Protein AF-0000000066103426 (afdb_homodimer)

Foldseek 3Di:
DDPVVLVVLCVVLVQKDAAWEQEPVRWIWRIHGDLVSSLVDPVSLLVLLLLLLVQDDPVLLVQAAEEEEEPDFFQSNQCSNCVNSVHHYAYWYCPPHATAGDPPDADAAAHEYEYEGAEDAQLPSLLRRQVRCVVRRYHYAEYEYQEYQNQPNHDNVHHYGYSYYDHIDIHNPVDDDPVNVVTDYDYPPPPPPPDD/DDPVVLVVLCVVLVQKDAAWEQDPVRWIWRIHGDLVSSLVDPVSLLVLLLLLLVQDDPVLLVQAAEEEEEPDFFQSNQCSNCVNSVHHYAYWYCPPHATAGDPPDADAAAHEYEYEGAEDAQLPSLLRRQVRCVVRRYHYAEYEYQEYQNQPNHDNVHHYGYSYYDHIDIHNPVDDDPVNVVTDYDYPPPPPPPPD

InterPro domains:
  IPR000836 Phosphoribosyltransferase domain [PF00156] (43-154)
  IPR000836 Phosphoribosyltransferase domain [cd06223] (67-168)
  IPR006273 Orotate phosphoribosyltransferase, bacterial [TIGR01367] (6-191)
  IPR023031 Orotate phosphoribosyltransferase [MF_01208] (1-196)
  IPR029057 Phosphoribosyltransferase-like [G3DSA:3.40.50.2020] (5-195)
  IPR029057 Phosphoribosyltransferase-like [SSF53271] (4-191)

Radius of gyration: 21.88 Å; Cα contacts (8 Å, |Δi|>4): 848; chains: 2; bounding box: 54×68×53 Å

Secondary structure (DSSP, 8-state):
--HHHHHHHHHHTT-EEEEEEE-TTS-EEEEEE-HHHHHTSHHHHHHHHHHHHHHS-HHHHTT--EEEEETTTTHHHHHHHHHHHT-EEEEEE-TTSS-EE-TT----TT-EEEEEEEEESSSHHHHHHHHHHHHTT-EEEEEEEEEE-STT----SS-EEEEEE----EE-TTS--HHHHTS-EE-TT-------/--HHHHHHHHHHTT-EEEEEEE-TTS-EEEEEE-HHHHHTSHHHHHHHHHHHHHHS-HHHHTT--EEEEETTTTHHHHHHHHHHHT-EEEEEE-TTSS-EE-TT----TT-EEEEEEEEESSSHHHHHHHHHHHHTT-EEEEEEEEEE-STT----SS-EEEEEE----EE-TTS--HHHHTS-EE-TT-------

pLDDT: mean 93.82, std 11.93, range [25.19, 98.94]

Structure (mmCIF, N/CA/C/O backbone):
data_AF-0000000066103426-model_v1
#
loop_
_entity.id
_entity.type
_entity.pdbx_description
1 polymer 'Orotate phosphoribosyltransferase'
#
loop_
_atom_site.group_PDB
_atom_site.id
_atom_site.type_symbol
_atom_site.label_atom_id
_atom_site.label_alt_id
_atom_site.label_comp_id
_atom_site.label_asym_id
_atom_site.label_entity_id
_atom_site.label_seq_id
_atom_site.pdbx_PDB_ins_code
_atom_site.Cartn_x
_atom_site.Cartn_y
_atom_site.Cartn_z
_atom_site.occupancy
_atom_site.B_iso_or_equiv
_atom_site.auth_seq_id
_atom_site.auth_comp_id
_atom_site.auth_asym_id
_atom_site.auth_atom_id
_atom_site.pdbx_PDB_model_num
ATOM 1 N N . MET A 1 1 ? -2.137 7.941 22.844 1 92.56 1 MET A N 1
ATOM 2 C CA . MET A 1 1 ? -1.027 8.75 22.344 1 92.56 1 MET A CA 1
ATOM 3 C C . MET A 1 1 ? -1.409 10.227 22.297 1 92.56 1 MET A C 1
ATOM 5 O O . MET A 1 1 ? -2.486 10.578 21.812 1 92.56 1 MET A O 1
ATOM 9 N N . THR A 1 2 ? -0.522 11.055 22.859 1 95.56 2 THR A N 1
ATOM 10 C CA . THR A 1 2 ? -0.797 12.492 22.828 1 95.56 2 THR A CA 1
ATOM 11 C C . THR A 1 2 ? -0.416 13.086 21.469 1 95.56 2 THR A C 1
ATOM 13 O O . THR A 1 2 ? 0.301 12.453 20.688 1 95.56 2 THR A O 1
ATOM 16 N N . ASP A 1 3 ? -0.879 14.242 21.203 1 95.62 3 ASP A N 1
ATOM 17 C CA . ASP A 1 3 ? -0.522 14.93 19.953 1 95.62 3 ASP A CA 1
ATOM 18 C C . ASP A 1 3 ? 0.987 15.133 19.859 1 95.62 3 ASP A C 1
ATOM 20 O O . ASP A 1 3 ? 1.57 15 18.781 1 95.62 3 ASP A O 1
ATOM 24 N N . GLU A 1 4 ? 1.572 15.438 20.969 1 96.12 4 GLU A N 1
ATOM 25 C CA . GLU A 1 4 ? 3.014 15.672 21 1 96.12 4 GLU A CA 1
ATOM 26 C C . GLU A 1 4 ? 3.785 14.406 20.656 1 96.12 4 GLU A C 1
ATOM 28 O O . GLU A 1 4 ? 4.789 14.461 19.938 1 96.12 4 GLU A O 1
ATOM 33 N N . GLN A 1 5 ? 3.328 13.336 21.156 1 97.19 5 GLN A N 1
ATOM 34 C CA . GLN A 1 5 ? 3.949 12.055 20.859 1 97.19 5 GLN A CA 1
ATOM 35 C C . GLN A 1 5 ? 3.816 11.719 19.375 1 97.19 5 GLN A C 1
ATOM 37 O O . GLN A 1 5 ? 4.762 11.227 18.75 1 97.19 5 GLN A O 1
ATOM 42 N N . VAL A 1 6 ? 2.621 11.992 18.844 1 97.31 6 VAL A N 1
ATOM 43 C CA . VAL A 1 6 ? 2.381 11.758 17.422 1 97.31 6 VAL A CA 1
ATOM 44 C C . VAL A 1 6 ? 3.322 12.625 16.578 1 97.31 6 VAL A C 1
ATOM 46 O O . VAL A 1 6 ? 3.99 12.133 15.672 1 97.31 6 VAL A O 1
ATOM 49 N N . LEU A 1 7 ? 3.438 13.852 16.938 1 96 7 LEU A N 1
ATOM 50 C CA . LEU A 1 7 ? 4.301 14.789 16.219 1 96 7 LEU A CA 1
ATOM 51 C C . LEU A 1 7 ? 5.758 14.352 16.297 1 96 7 LEU A C 1
ATOM 53 O O . LEU A 1 7 ? 6.508 14.492 15.32 1 96 7 LEU A O 1
ATOM 57 N N . ALA A 1 8 ? 6.145 13.867 17.422 1 96.88 8 ALA A N 1
ATOM 58 C CA . ALA A 1 8 ? 7.512 13.391 17.594 1 96.88 8 ALA A CA 1
ATOM 59 C C . ALA A 1 8 ? 7.82 12.25 16.625 1 96.88 8 ALA A C 1
ATOM 61 O O . ALA A 1 8 ? 8.93 12.164 16.094 1 96.88 8 ALA A O 1
ATOM 62 N N . GLU A 1 9 ? 6.836 11.367 16.406 1 97.31 9 GLU A N 1
ATOM 63 C CA . GLU A 1 9 ? 7.016 10.289 15.438 1 97.31 9 GLU A CA 1
ATOM 64 C C . GLU A 1 9 ? 7.211 10.844 14.023 1 97.31 9 GLU A C 1
ATOM 66 O O . GLU A 1 9 ? 8.062 10.359 13.273 1 97.31 9 GLU A O 1
ATOM 71 N N . PHE A 1 10 ? 6.434 11.844 13.711 1 97.31 10 PHE A N 1
ATOM 72 C CA . PHE A 1 10 ? 6.535 12.453 12.391 1 97.31 10 PHE A CA 1
ATOM 73 C C . PHE A 1 10 ? 7.891 13.117 12.203 1 97.31 10 PHE A C 1
ATOM 75 O O . PHE A 1 10 ? 8.516 12.984 11.148 1 97.31 10 PHE A O 1
ATOM 82 N N . ARG A 1 11 ? 8.352 13.789 13.18 1 96.19 11 ARG A N 1
ATOM 83 C CA . ARG A 1 11 ? 9.648 14.461 13.109 1 96.19 11 ARG A CA 1
ATOM 84 C C . ARG A 1 11 ? 10.789 13.445 13.047 1 96.19 11 ARG A C 1
ATOM 86 O O . ARG A 1 11 ? 11.727 13.602 12.266 1 96.19 11 ARG A O 1
ATOM 93 N N . ALA A 1 12 ? 10.672 12.414 13.836 1 96.56 12 ALA A N 1
ATOM 94 C CA . ALA A 1 12 ? 11.703 11.375 13.867 1 96.56 12 ALA A CA 1
ATOM 95 C C . ALA A 1 12 ? 11.844 10.703 12.508 1 96.56 12 ALA A C 1
ATOM 97 O O . ALA A 1 12 ? 12.938 10.297 12.117 1 96.56 12 ALA A O 1
ATOM 98 N N . ALA A 1 13 ? 10.773 10.648 11.789 1 96.62 13 ALA A N 1
ATOM 99 C CA . ALA A 1 13 ? 10.773 10.023 10.469 1 96.62 13 ALA A CA 1
ATOM 100 C C . ALA A 1 13 ? 11.117 11.039 9.383 1 96.62 13 ALA A C 1
ATOM 102 O O . ALA A 1 13 ? 11.07 10.727 8.188 1 96.62 13 ALA A O 1
ATOM 103 N N . GLU A 1 14 ? 11.328 12.266 9.805 1 95.5 14 GLU A N 1
ATOM 104 C CA . GLU A 1 14 ? 11.531 13.367 8.867 1 95.5 14 GLU A CA 1
ATOM 105 C C . GLU A 1 14 ? 10.336 13.531 7.934 1 95.5 14 GLU A C 1
ATOM 107 O O . GLU A 1 14 ? 10.5 13.828 6.75 1 95.5 14 GLU A O 1
ATOM 112 N N . ALA A 1 15 ? 9.195 13.266 8.469 1 96.12 15 ALA A N 1
ATOM 113 C CA . ALA A 1 15 ? 7.945 13.359 7.715 1 96.12 15 ALA A CA 1
ATOM 114 C C . ALA A 1 15 ? 7.301 14.727 7.887 1 96.12 15 ALA A C 1
ATOM 116 O O . ALA A 1 15 ? 6.398 15.094 7.129 1 96.12 15 ALA A O 1
ATOM 117 N N . LEU A 1 16 ? 7.621 15.406 8.867 1 95.12 16 LEU A N 1
ATOM 118 C CA . LEU A 1 16 ? 7.203 16.781 9.109 1 95.12 16 LEU A CA 1
ATOM 119 C C . LEU A 1 16 ? 8.414 17.703 9.219 1 95.12 16 LEU A C 1
ATOM 121 O O . LEU A 1 16 ? 9.156 17.641 10.203 1 95.12 16 LEU A O 1
ATOM 125 N N . LEU A 1 17 ? 8.531 18.547 8.219 1 93.31 17 LEU A N 1
ATOM 126 C CA . LEU A 1 17 ? 9.68 19.438 8.156 1 93.31 17 LEU A CA 1
ATOM 127 C C . LEU A 1 17 ? 9.242 20.891 8.25 1 93.31 17 LEU A C 1
ATOM 129 O O . LEU A 1 17 ? 8.109 21.219 7.898 1 93.31 17 LEU A O 1
ATOM 133 N N . GLU A 1 18 ? 10.031 21.641 8.828 1 93.06 18 GLU A N 1
ATOM 134 C CA . GLU A 1 18 ? 9.82 23.078 8.875 1 93.06 18 GLU A CA 1
ATOM 135 C C . GLU A 1 18 ? 10.852 23.828 8.023 1 93.06 18 GLU A C 1
ATOM 137 O O . GLU A 1 18 ? 12.016 23.422 7.965 1 93.06 18 GLU A O 1
ATOM 142 N N . GLY A 1 19 ? 10.422 24.828 7.387 1 93.75 19 GLY A N 1
ATOM 143 C CA . GLY A 1 19 ? 11.234 25.609 6.465 1 93.75 19 GLY A CA 1
ATOM 144 C C . GLY A 1 19 ? 10.406 26.328 5.418 1 93.75 19 GLY A C 1
ATOM 145 O O . GLY A 1 19 ? 9.25 26.672 5.66 1 93.75 19 GLY A O 1
ATOM 146 N N . HIS A 1 20 ? 11.086 26.719 4.379 1 96.25 20 HIS A N 1
ATOM 147 C CA . HIS A 1 20 ? 10.438 27.344 3.221 1 96.25 20 HIS A CA 1
ATOM 148 C C . HIS A 1 20 ? 10.406 26.375 2.037 1 96.25 20 HIS A C 1
ATOM 150 O O . HIS A 1 20 ? 11.414 26.188 1.358 1 96.25 20 HIS A O 1
ATOM 156 N N . PHE A 1 21 ? 9.156 25.906 1.729 1 95.56 21 PHE A N 1
ATOM 157 C CA . PHE A 1 21 ? 9.047 24.828 0.762 1 95.56 21 PHE A CA 1
ATOM 158 C C . PHE A 1 21 ? 8.242 25.266 -0.456 1 95.56 21 PHE A C 1
ATOM 160 O O . PHE A 1 21 ? 7.242 25.969 -0.324 1 95.56 21 PHE A O 1
ATOM 167 N N . ILE A 1 22 ? 8.758 24.812 -1.549 1 94.69 22 ILE A N 1
ATOM 168 C CA . ILE A 1 22 ? 8.008 24.953 -2.793 1 94.69 22 ILE A CA 1
ATOM 169 C C . ILE A 1 22 ? 7.223 23.672 -3.066 1 94.69 22 ILE A C 1
ATOM 171 O O . ILE A 1 22 ? 7.816 22.609 -3.314 1 94.69 22 ILE A O 1
ATOM 175 N N . LEU A 1 23 ? 5.965 23.797 -3.07 1 90.5 23 LEU A N 1
ATOM 176 C CA . LEU A 1 23 ? 5.109 22.641 -3.301 1 90.5 23 LEU A CA 1
ATOM 177 C C . LEU A 1 23 ? 4.961 22.359 -4.793 1 90.5 23 LEU A C 1
ATOM 179 O O . LEU A 1 23 ? 5.328 23.188 -5.625 1 90.5 23 LEU A O 1
ATOM 183 N N . SER A 1 24 ? 4.508 21.219 -5.113 1 83.94 24 SER A N 1
ATOM 184 C CA . SER A 1 24 ? 4.348 20.844 -6.512 1 83.94 24 SER A CA 1
ATOM 185 C C . SER A 1 24 ? 3.375 21.781 -7.23 1 83.94 24 SER A C 1
ATOM 187 O O . SER A 1 24 ? 3.469 21.969 -8.445 1 83.94 24 SER A O 1
ATOM 189 N N . SER A 1 25 ? 2.465 22.359 -6.512 1 86.75 25 SER A N 1
ATOM 190 C CA . SER A 1 25 ? 1.49 23.312 -7.059 1 86.75 25 SER A CA 1
ATOM 191 C C . SER A 1 25 ? 2.135 24.656 -7.375 1 86.75 25 SER A C 1
ATOM 193 O O . SER A 1 25 ? 1.532 25.484 -8.039 1 86.75 25 SER A O 1
ATOM 195 N N . GLY A 1 26 ? 3.311 24.766 -6.875 1 90.62 26 GLY A N 1
ATOM 196 C CA . GLY A 1 26 ? 3.969 26.062 -6.984 1 90.62 26 GLY A CA 1
ATOM 197 C C . GLY A 1 26 ? 3.758 26.953 -5.77 1 90.62 26 GLY A C 1
ATOM 198 O O . GLY A 1 26 ? 4.473 27.938 -5.582 1 90.62 26 GLY A O 1
ATOM 199 N N . LEU A 1 27 ? 2.857 26.578 -4.973 1 94.56 27 LEU A N 1
ATOM 200 C CA . LEU A 1 27 ? 2.629 27.312 -3.729 1 94.56 27 LEU A CA 1
ATOM 201 C C . LEU A 1 27 ? 3.781 27.094 -2.754 1 94.56 27 LEU A C 1
ATOM 203 O O . LEU A 1 27 ? 4.598 26.188 -2.939 1 94.56 27 LEU A O 1
ATOM 207 N N . ARG A 1 28 ? 3.783 28.016 -1.796 1 96.12 28 ARG A N 1
ATOM 208 C CA . ARG A 1 28 ? 4.82 27.922 -0.77 1 96.12 28 ARG A CA 1
ATOM 209 C C . ARG A 1 28 ? 4.227 27.516 0.575 1 96.12 28 ARG A C 1
ATOM 211 O O . ARG A 1 28 ? 3.043 27.75 0.834 1 96.12 28 ARG A O 1
ATOM 218 N N . SER A 1 29 ? 5.039 26.922 1.335 1 95.25 29 SER A N 1
ATOM 219 C CA . SER A 1 29 ? 4.594 26.562 2.676 1 95.25 29 SER A CA 1
ATOM 220 C C . SER A 1 29 ? 5.746 26.609 3.674 1 95.25 29 SER A C 1
ATOM 222 O O . SER A 1 29 ? 6.906 26.422 3.301 1 95.25 29 SER A O 1
ATOM 224 N N . SER A 1 30 ? 5.418 26.906 4.91 1 95 30 SER A N 1
ATOM 225 C CA . SER A 1 30 ? 6.414 26.922 5.977 1 95 30 SER A CA 1
ATOM 226 C C . SER A 1 30 ? 6.621 25.516 6.547 1 95 30 SER A C 1
ATOM 228 O O . SER A 1 30 ? 7.531 25.297 7.348 1 95 30 SER A O 1
ATOM 230 N N . ARG A 1 31 ? 5.777 24.531 6.086 1 93.19 31 ARG A N 1
ATOM 231 C CA . ARG A 1 31 ? 5.855 23.156 6.543 1 93.19 31 ARG A CA 1
ATOM 232 C C . ARG A 1 31 ? 5.688 22.172 5.379 1 93.19 31 ARG A C 1
ATOM 234 O O . ARG A 1 31 ? 5.082 22.516 4.363 1 93.19 31 ARG A O 1
ATOM 241 N N . TYR A 1 32 ? 6.316 21.141 5.551 1 92.88 32 TYR A N 1
ATOM 242 C CA . TYR A 1 32 ? 6.191 20.062 4.57 1 92.88 32 TYR A CA 1
ATOM 243 C C . TYR A 1 32 ? 5.879 18.734 5.254 1 92.88 32 TYR A C 1
ATOM 245 O O . TYR A 1 32 ? 6.586 18.328 6.18 1 92.88 32 TYR A O 1
ATOM 253 N N . LEU A 1 33 ? 4.762 18.125 4.789 1 93.88 33 LEU A N 1
ATOM 254 C CA . LEU A 1 33 ? 4.293 16.875 5.367 1 93.88 33 LEU A CA 1
ATOM 255 C C . LEU A 1 33 ? 4.336 15.75 4.336 1 93.88 33 LEU A C 1
ATOM 257 O O . LEU A 1 33 ? 3.754 15.875 3.256 1 93.88 33 LEU A O 1
ATOM 261 N N . GLN A 1 34 ? 5.043 14.711 4.656 1 93.81 34 GLN A N 1
ATOM 262 C CA . GLN A 1 34 ? 5.094 13.508 3.836 1 93.81 34 GLN A CA 1
ATOM 263 C C . GLN A 1 34 ? 4.758 12.266 4.656 1 93.81 34 GLN A C 1
ATOM 265 O O . GLN A 1 34 ? 5.652 11.609 5.191 1 93.81 34 GLN A O 1
ATOM 270 N N . CYS A 1 35 ? 3.537 11.82 4.617 1 96.12 35 CYS A N 1
ATOM 271 C CA . CYS A 1 35 ? 3.074 10.742 5.488 1 96.12 35 CYS A CA 1
ATOM 272 C C . CYS A 1 35 ? 3.719 9.414 5.102 1 96.12 35 CYS A C 1
ATOM 274 O O . CYS A 1 35 ? 3.875 8.531 5.945 1 96.12 35 CYS A O 1
ATOM 276 N N . ALA A 1 36 ? 4.094 9.312 3.865 1 96.75 36 ALA A N 1
ATOM 277 C CA . ALA A 1 36 ? 4.707 8.062 3.41 1 96.75 36 ALA A CA 1
ATOM 278 C C . ALA A 1 36 ? 5.969 7.754 4.211 1 96.75 36 ALA A C 1
ATOM 280 O O . ALA A 1 36 ? 6.285 6.586 4.453 1 96.75 36 ALA A O 1
ATOM 281 N N . ARG A 1 37 ? 6.645 8.75 4.672 1 96.62 37 ARG A N 1
ATOM 282 C CA . ARG A 1 37 ? 7.887 8.562 5.414 1 96.62 37 ARG A CA 1
ATOM 283 C C . ARG A 1 37 ? 7.621 7.977 6.793 1 96.62 37 ARG A C 1
ATOM 285 O O . ARG A 1 37 ? 8.406 7.172 7.293 1 96.62 37 ARG A O 1
ATOM 292 N N . VAL A 1 38 ? 6.562 8.328 7.422 1 97.19 38 VAL A N 1
ATOM 293 C CA . VAL A 1 38 ? 6.234 7.758 8.719 1 97.19 38 VAL A CA 1
ATOM 294 C C . VAL A 1 38 ? 5.734 6.324 8.547 1 97.19 38 VAL A C 1
ATOM 296 O O . VAL A 1 38 ? 6.008 5.457 9.375 1 97.19 38 VAL A O 1
ATOM 299 N N . LEU A 1 39 ? 5.086 6.07 7.465 1 98.62 39 LEU A N 1
ATOM 300 C CA . LEU A 1 39 ? 4.43 4.789 7.234 1 98.62 39 LEU A CA 1
ATOM 301 C C . LEU A 1 39 ? 5.422 3.754 6.723 1 98.62 39 LEU A C 1
ATOM 303 O O . LEU A 1 39 ? 5.133 2.555 6.727 1 98.62 39 LEU A O 1
ATOM 307 N N . MET A 1 40 ? 6.621 4.176 6.324 1 98.38 40 MET A N 1
ATOM 308 C CA . MET A 1 40 ? 7.566 3.225 5.746 1 98.38 40 MET A CA 1
ATOM 309 C C . MET A 1 40 ? 8.125 2.291 6.816 1 98.38 40 MET A C 1
ATOM 311 O O . MET A 1 40 ? 8.711 1.255 6.5 1 98.38 40 MET A O 1
ATOM 315 N N . ASN A 1 41 ? 8.062 2.695 8.109 1 98.75 41 ASN A N 1
ATOM 316 C CA . ASN A 1 41 ? 8.406 1.808 9.211 1 98.75 41 ASN A CA 1
ATOM 317 C C . ASN A 1 41 ? 7.188 1.065 9.742 1 98.75 41 ASN A C 1
ATOM 319 O O . ASN A 1 41 ? 6.297 1.672 10.344 1 98.75 41 ASN A O 1
ATOM 323 N N . PRO A 1 42 ? 7.176 -0.253 9.555 1 98.81 42 PRO A N 1
ATOM 324 C CA . PRO A 1 42 ? 5.953 -0.989 9.891 1 98.81 42 PRO A CA 1
ATOM 325 C C . PRO A 1 42 ? 5.59 -0.891 11.367 1 98.81 42 PRO A C 1
ATOM 327 O O . PRO A 1 42 ? 4.41 -0.798 11.711 1 98.81 42 PRO A O 1
ATOM 330 N N . ALA A 1 43 ? 6.531 -0.925 12.258 1 98.62 43 ALA A N 1
ATOM 331 C CA . ALA A 1 43 ? 6.254 -0.822 13.688 1 98.62 43 ALA A CA 1
ATOM 332 C C . ALA A 1 43 ? 5.66 0.541 14.031 1 98.62 43 ALA A C 1
ATOM 334 O O . ALA A 1 43 ? 4.699 0.63 14.805 1 98.62 43 ALA A O 1
ATOM 335 N N . ARG A 1 44 ? 6.23 1.596 13.516 1 98.62 44 ARG A N 1
ATOM 336 C CA . ARG A 1 44 ? 5.715 2.945 13.727 1 98.62 44 ARG A CA 1
ATOM 337 C C . ARG A 1 44 ? 4.309 3.092 13.156 1 98.62 44 ARG A C 1
ATOM 339 O O . ARG A 1 44 ? 3.416 3.627 13.812 1 98.62 44 ARG A O 1
ATOM 346 N N . ALA A 1 45 ? 4.129 2.629 11.93 1 98.75 45 ALA A N 1
ATOM 347 C CA . ALA A 1 45 ? 2.818 2.676 11.289 1 98.75 45 ALA A CA 1
ATOM 348 C C . ALA A 1 45 ? 1.763 1.983 12.148 1 98.75 45 ALA A C 1
ATOM 350 O O . ALA A 1 45 ? 0.652 2.494 12.305 1 98.75 45 ALA A O 1
ATOM 351 N N . ALA A 1 46 ? 2.104 0.818 12.672 1 98.69 46 ALA A N 1
ATOM 352 C CA . ALA A 1 46 ? 1.191 0.057 13.523 1 98.69 46 ALA A CA 1
ATOM 353 C C . ALA A 1 46 ? 0.819 0.848 14.773 1 98.69 46 ALA A C 1
ATOM 355 O O . ALA A 1 46 ? -0.353 0.905 15.156 1 98.69 46 ALA A O 1
ATOM 356 N N . ARG A 1 47 ? 1.839 1.465 15.414 1 98.44 47 ARG A N 1
ATOM 357 C CA . ARG A 1 47 ? 1.591 2.238 16.625 1 98.44 47 ARG A CA 1
ATOM 358 C C . ARG A 1 47 ? 0.645 3.402 16.359 1 98.44 47 ARG A C 1
ATOM 360 O O . ARG A 1 47 ? -0.262 3.674 17.141 1 98.44 47 ARG A O 1
ATOM 367 N N . LEU A 1 48 ? 0.842 4.051 15.258 1 98.75 48 LEU A N 1
ATOM 368 C CA . LEU A 1 48 ? 0.005 5.195 14.914 1 98.75 48 LEU A CA 1
ATOM 369 C C . LEU A 1 48 ? -1.416 4.75 14.594 1 98.75 48 LEU A C 1
ATOM 371 O O . LEU A 1 48 ? -2.383 5.395 15 1 98.75 48 LEU A O 1
ATOM 375 N N . ALA A 1 49 ? -1.569 3.697 13.859 1 98.81 49 ALA A N 1
ATOM 376 C CA . ALA A 1 49 ? -2.889 3.164 13.531 1 98.81 49 ALA A CA 1
ATOM 377 C C . ALA A 1 49 ? -3.635 2.727 14.789 1 98.81 49 ALA A C 1
ATOM 379 O O . ALA A 1 49 ? -4.836 2.965 14.914 1 98.81 49 ALA A O 1
ATOM 380 N N . GLU A 1 50 ? -2.926 2.045 15.711 1 98.81 50 GLU A N 1
ATOM 381 C CA . GLU A 1 50 ? -3.531 1.624 16.969 1 98.81 50 GLU A CA 1
ATOM 382 C C . GLU A 1 50 ? -4.02 2.824 17.781 1 98.81 50 GLU A C 1
ATOM 384 O O . GLU A 1 50 ? -5.113 2.797 18.344 1 98.81 50 GLU A O 1
ATOM 389 N N . ALA A 1 51 ? -3.156 3.832 17.844 1 98.81 51 ALA A N 1
ATOM 390 C CA . ALA A 1 51 ? -3.543 5.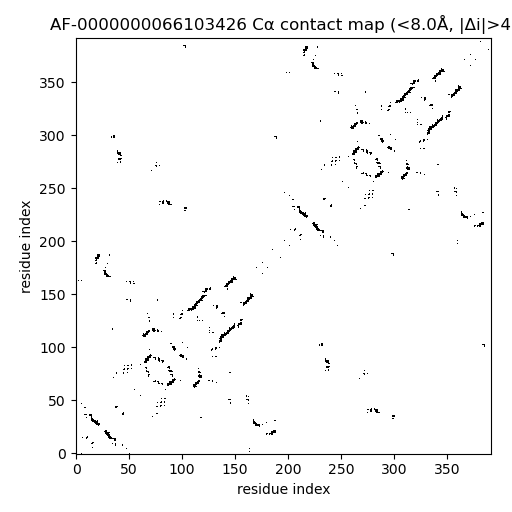055 18.531 1 98.81 51 ALA A CA 1
ATOM 391 C C . ALA A 1 51 ? -4.801 5.664 17.922 1 98.81 51 ALA A C 1
ATOM 393 O O . ALA A 1 51 ? -5.695 6.113 18.641 1 98.81 51 ALA A O 1
ATOM 394 N N . LEU A 1 52 ? -4.855 5.688 16.625 1 98.88 52 LEU A N 1
ATOM 395 C CA . LEU A 1 52 ? -6.02 6.219 15.922 1 98.88 52 LEU A CA 1
ATOM 396 C C . LEU A 1 52 ? -7.25 5.359 16.188 1 98.88 52 LEU A C 1
ATOM 398 O O . LEU A 1 52 ? -8.344 5.883 16.422 1 98.88 52 LEU A O 1
ATOM 402 N N . ALA A 1 53 ? -7.09 4.039 16.109 1 98.88 53 ALA A N 1
ATOM 403 C CA . ALA A 1 53 ? -8.195 3.121 16.391 1 98.88 53 ALA A CA 1
ATOM 404 C C . ALA A 1 53 ? -8.805 3.396 17.766 1 98.88 53 ALA A C 1
ATOM 406 O O . ALA A 1 53 ? -10.016 3.305 17.938 1 98.88 53 ALA A O 1
ATOM 407 N N . PHE A 1 54 ? -7.957 3.75 18.688 1 98.31 54 PHE A N 1
ATOM 408 C CA . PHE A 1 54 ? -8.406 4.023 20.047 1 98.31 54 PHE A CA 1
ATOM 409 C C . PHE A 1 54 ? -9.305 5.258 20.078 1 98.31 54 PHE A C 1
ATOM 411 O O . PHE A 1 54 ? -10.172 5.379 20.953 1 98.31 54 PHE A O 1
ATOM 418 N N . LYS A 1 55 ? -9.172 6.164 19.109 1 98.06 55 LYS A N 1
ATOM 419 C CA . LYS A 1 55 ? -9.961 7.387 19.062 1 98.06 55 LYS A CA 1
ATOM 420 C C . LYS A 1 55 ? -11.344 7.121 18.484 1 98.06 55 LYS A C 1
ATOM 422 O O . LYS A 1 55 ? -12.258 7.941 18.625 1 98.06 55 LYS A O 1
ATOM 427 N N . ILE A 1 56 ? -11.492 6.082 17.781 1 98.56 56 ILE A N 1
ATOM 428 C CA . ILE A 1 56 ? -12.781 5.738 17.188 1 98.56 56 ILE A CA 1
ATOM 429 C C . ILE A 1 56 ? -13.688 5.105 18.234 1 98.56 56 ILE A C 1
ATOM 431 O O . ILE A 1 56 ? -13.281 4.184 18.938 1 98.56 56 ILE A O 1
ATOM 435 N N . PRO A 1 57 ? -14.938 5.574 18.391 1 98.69 57 PRO A N 1
ATOM 436 C CA . PRO A 1 57 ? -15.844 5.047 19.406 1 98.69 57 PRO A CA 1
ATOM 437 C C . PRO A 1 57 ? -16.125 3.553 19.25 1 98.69 57 PRO A C 1
ATOM 439 O O . PRO A 1 57 ? -16.281 3.074 18.125 1 98.69 57 PRO A O 1
ATOM 442 N N . ASP A 1 58 ? -16.203 2.861 20.359 1 98.31 58 ASP A N 1
ATOM 443 C CA . ASP A 1 58 ? -16.438 1.419 20.344 1 98.31 58 ASP A CA 1
ATOM 444 C C . ASP A 1 58 ? -17.734 1.064 19.641 1 98.31 58 ASP A C 1
ATOM 446 O O . ASP A 1 58 ? -17.797 0.067 18.922 1 98.31 58 ASP A O 1
ATOM 450 N N . LYS A 1 59 ? -18.719 1.921 19.828 1 98.12 59 LYS A N 1
ATOM 451 C CA . LYS A 1 59 ? -20.031 1.674 19.219 1 98.12 59 LYS A CA 1
ATOM 452 C C . LYS A 1 59 ? -19.938 1.672 17.688 1 98.12 59 LYS A C 1
ATOM 454 O O . LYS A 1 59 ? -20.672 0.953 17.016 1 98.12 59 LYS A O 1
ATOM 459 N N . LEU A 1 60 ? -19.047 2.416 17.172 1 98.44 60 LEU A N 1
ATOM 460 C CA . LEU A 1 60 ? -18.812 2.457 15.734 1 98.44 60 LEU A CA 1
ATOM 461 C C . LEU A 1 60 ? -17.953 1.275 15.297 1 98.44 60 LEU A C 1
ATOM 463 O O . LEU A 1 60 ? -18.281 0.596 14.32 1 98.44 60 LEU A O 1
ATOM 467 N N . LYS A 1 61 ? -16.922 0.954 16.016 1 98.62 61 LYS A N 1
ATOM 468 C CA . LYS A 1 61 ? -15.953 -0.087 15.664 1 98.62 61 LYS A CA 1
ATOM 469 C C . LYS A 1 61 ? -16.641 -1.448 15.555 1 98.62 61 LYS A C 1
ATOM 471 O O . LYS A 1 61 ? -16.328 -2.23 14.656 1 98.62 61 LYS A O 1
ATOM 476 N N . ILE A 1 62 ? -17.562 -1.674 16.438 1 98.31 62 ILE A N 1
ATOM 477 C CA . ILE A 1 62 ? -18.172 -2.998 16.5 1 98.31 62 ILE A CA 1
ATOM 478 C C . ILE A 1 62 ? -19.047 -3.223 15.266 1 98.31 62 ILE A C 1
ATOM 480 O O . ILE A 1 62 ? -19.406 -4.359 14.953 1 98.31 62 ILE A O 1
ATOM 484 N N . GLN A 1 63 ? -19.406 -2.111 14.57 1 98.69 63 GLN A N 1
ATOM 485 C CA . GLN A 1 63 ? -20.266 -2.213 13.391 1 98.69 63 GLN A CA 1
ATOM 486 C C . GLN A 1 63 ? -19.438 -2.447 12.133 1 98.69 63 GLN A C 1
ATOM 488 O O . GLN A 1 63 ? -19.969 -2.908 11.117 1 98.69 63 GLN A O 1
ATOM 493 N N . LEU A 1 64 ? -18.25 -2.152 12.156 1 98.88 64 LEU A N 1
ATOM 494 C CA . LEU A 1 64 ? -17.406 -2.156 10.969 1 98.88 64 LEU A CA 1
ATOM 495 C C . LEU A 1 64 ? -17.141 -3.58 10.492 1 98.88 64 LEU A C 1
ATOM 497 O O . LEU A 1 64 ? -16.875 -4.469 11.305 1 98.88 64 LEU A O 1
ATOM 501 N N . GLY A 1 65 ? -17.172 -3.689 9.156 1 98.81 65 GLY A N 1
ATOM 502 C CA . GLY A 1 65 ? -16.891 -4.988 8.562 1 98.81 65 GLY A CA 1
ATOM 503 C C . GLY A 1 65 ? -15.609 -4.996 7.742 1 98.81 65 GLY A C 1
ATOM 504 O O . GLY A 1 65 ? -15.086 -6.062 7.41 1 98.81 65 GLY A O 1
ATOM 505 N N . SER A 1 66 ? -15.164 -3.848 7.359 1 98.88 66 SER A N 1
ATOM 506 C CA . SER A 1 66 ? -13.93 -3.75 6.582 1 98.88 66 SER A CA 1
ATOM 507 C C . SER A 1 66 ? -13.383 -2.328 6.594 1 98.88 66 SER A C 1
ATOM 509 O O . SER A 1 66 ? -14.055 -1.4 7.047 1 98.88 66 SER A O 1
ATOM 511 N N . VAL A 1 67 ? -12.172 -2.168 6.219 1 98.94 67 VAL A N 1
ATOM 512 C CA . VAL A 1 67 ? -11.508 -0.892 5.98 1 98.94 67 VAL A CA 1
ATOM 513 C C . VAL A 1 67 ? -11.219 -0.726 4.492 1 98.94 67 VAL A C 1
ATOM 515 O O . VAL A 1 67 ? -10.789 -1.671 3.828 1 98.94 67 VAL A O 1
ATOM 518 N N . VAL A 1 68 ? -11.508 0.414 3.949 1 98.94 68 VAL A N 1
ATOM 519 C CA . VAL A 1 68 ? -11.18 0.697 2.559 1 98.94 68 VAL A CA 1
ATOM 520 C C . VAL A 1 68 ? -10.422 2.021 2.465 1 98.94 68 VAL A C 1
ATOM 522 O O . VAL A 1 68 ? -10.773 2.992 3.141 1 98.94 68 VAL A O 1
ATOM 525 N N . SER A 1 69 ? -9.43 2.039 1.688 1 98.88 69 SER A N 1
ATOM 526 C CA . SER A 1 69 ? -8.586 3.219 1.545 1 98.88 69 SER A CA 1
ATOM 527 C C . SER A 1 69 ? -8.414 3.604 0.079 1 98.88 69 SER A C 1
ATOM 529 O O . SER A 1 69 ? -8.461 2.744 -0.803 1 98.88 69 SER A O 1
ATOM 531 N N . PRO A 1 70 ? -8.258 4.852 -0.187 1 98.38 70 PRO A N 1
ATOM 532 C CA . PRO A 1 70 ? -7.867 5.234 -1.545 1 98.38 70 PRO A CA 1
ATOM 533 C C . PRO A 1 70 ? -6.379 5.016 -1.811 1 98.38 70 PRO A C 1
ATOM 535 O O . 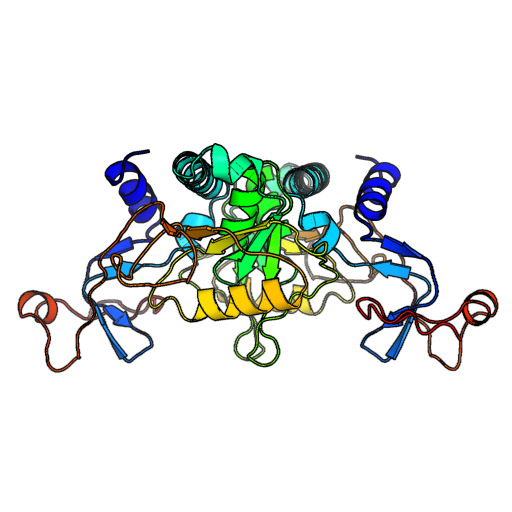PRO A 1 70 ? -5.535 5.43 -1.008 1 98.38 70 PRO A O 1
ATOM 538 N N . ALA A 1 71 ? -6.055 4.277 -2.869 1 96.56 71 ALA A N 1
ATOM 539 C CA . ALA A 1 71 ? -4.672 4.188 -3.33 1 96.56 71 ALA A CA 1
ATOM 540 C C . ALA A 1 71 ? -4.211 5.504 -3.945 1 96.56 71 ALA A C 1
ATOM 542 O O . ALA A 1 71 ? -5 6.207 -4.586 1 96.56 71 ALA A O 1
ATOM 543 N N . MET A 1 72 ? -3.01 5.848 -3.717 1 94.44 72 MET A N 1
ATOM 544 C CA . MET A 1 72 ? -1.887 5.109 -3.146 1 94.44 72 MET A CA 1
ATOM 545 C C . MET A 1 72 ? -1.644 5.52 -1.698 1 94.44 72 MET A C 1
ATOM 547 O O . MET A 1 72 ? -1.235 4.699 -0.875 1 94.44 72 MET A O 1
ATOM 551 N N . GLY A 1 73 ? -2.055 6.719 -1.369 1 93.94 73 GLY A N 1
ATOM 552 C CA . GLY A 1 73 ? -1.661 7.324 -0.108 1 93.94 73 GLY A CA 1
ATOM 553 C C . GLY A 1 73 ? -2.205 6.594 1.104 1 93.94 73 GLY A C 1
ATOM 554 O O . GLY A 1 73 ? -1.518 6.461 2.117 1 93.94 73 GLY A O 1
ATOM 555 N N . GLY A 1 74 ? -3.324 6.023 1.02 1 97.88 74 GLY A N 1
ATOM 556 C CA . GLY A 1 74 ? -4.004 5.445 2.168 1 97.88 74 GLY A CA 1
ATOM 557 C C . GLY A 1 74 ? -3.752 3.959 2.328 1 97.88 74 GLY A C 1
ATOM 558 O O . GLY A 1 74 ? -4.156 3.359 3.326 1 97.88 74 GLY A O 1
ATOM 559 N N . VAL A 1 75 ? -3.051 3.324 1.472 1 98.56 75 VAL A N 1
ATOM 560 C CA . VAL A 1 75 ? -2.99 1.87 1.374 1 98.56 75 VAL A CA 1
ATOM 561 C C . VAL A 1 75 ? -2.334 1.294 2.625 1 98.56 75 VAL A C 1
ATOM 563 O O . VAL A 1 75 ? -2.896 0.414 3.281 1 98.56 75 VAL A O 1
ATOM 566 N N . ILE A 1 76 ? -1.2 1.837 3.012 1 98.88 76 ILE A N 1
ATOM 567 C CA . ILE A 1 76 ? -0.487 1.303 4.168 1 98.88 76 ILE A CA 1
ATOM 568 C C . ILE A 1 76 ? -1.242 1.652 5.445 1 98.88 76 ILE A C 1
ATOM 570 O O . ILE A 1 76 ? -1.398 0.809 6.332 1 98.88 76 ILE A O 1
ATOM 574 N N . ALA A 1 77 ? -1.717 2.926 5.523 1 98.88 77 ALA A N 1
ATOM 575 C CA . ALA A 1 77 ? -2.514 3.318 6.684 1 98.88 77 ALA A CA 1
ATOM 576 C C . ALA A 1 77 ? -3.746 2.432 6.828 1 98.88 77 ALA A C 1
ATOM 578 O O . ALA A 1 77 ? -4.102 2.025 7.938 1 98.88 77 ALA A O 1
ATOM 579 N N . GLY A 1 78 ? -4.379 2.139 5.73 1 98.88 78 GLY A N 1
ATOM 580 C CA . GLY A 1 78 ? -5.539 1.263 5.738 1 98.88 78 GLY A CA 1
ATOM 581 C C . GLY A 1 78 ? -5.215 -0.152 6.18 1 98.88 78 GLY A C 1
ATOM 582 O O . GLY A 1 78 ? -5.965 -0.751 6.957 1 98.88 78 GLY A O 1
ATOM 583 N N . HIS A 1 79 ? -4.148 -0.688 5.664 1 98.94 79 HIS A N 1
ATOM 584 C CA . HIS A 1 79 ? -3.701 -2.027 6.031 1 98.94 79 HIS A CA 1
ATOM 585 C C . HIS A 1 79 ? -3.447 -2.129 7.531 1 98.94 79 HIS A C 1
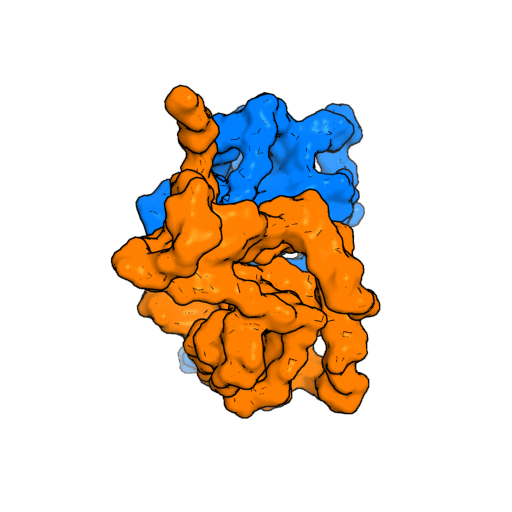ATOM 587 O O . HIS A 1 79 ? -3.908 -3.07 8.18 1 98.94 79 HIS A O 1
ATOM 593 N N . GLU A 1 80 ? -2.762 -1.143 8.086 1 98.94 80 GLU A N 1
ATOM 594 C CA . GLU A 1 80 ? -2.461 -1.148 9.516 1 98.94 80 GLU A CA 1
ATOM 595 C C . GLU A 1 80 ? -3.721 -0.924 10.344 1 98.94 80 GLU A C 1
ATOM 597 O O . GLU A 1 80 ? -3.848 -1.461 11.445 1 98.94 80 GLU A O 1
ATOM 602 N N . MET A 1 81 ? -4.629 -0.093 9.82 1 98.94 81 MET A N 1
ATOM 603 C CA . MET A 1 81 ? -5.906 0.071 10.508 1 98.94 81 MET A CA 1
ATOM 604 C C . MET A 1 81 ? -6.691 -1.236 10.516 1 98.94 81 MET A C 1
ATOM 606 O O . MET A 1 81 ? -7.293 -1.599 11.523 1 98.94 81 MET A O 1
ATOM 610 N N . GLY A 1 82 ? -6.742 -1.934 9.359 1 98.94 82 GLY A N 1
ATOM 611 C CA . GLY A 1 82 ? -7.328 -3.264 9.336 1 98.94 82 GLY A CA 1
ATOM 612 C C . GLY A 1 82 ? -6.75 -4.188 10.391 1 98.94 82 GLY A C 1
ATOM 613 O O . GLY A 1 82 ? -7.488 -4.91 11.062 1 98.94 82 GLY A O 1
ATOM 614 N N . ARG A 1 83 ? -5.48 -4.137 10.5 1 98.88 83 ARG A N 1
ATOM 615 C CA . ARG A 1 83 ? -4.812 -4.938 11.523 1 98.88 83 ARG A CA 1
ATOM 616 C C . ARG A 1 83 ? -5.289 -4.555 12.922 1 98.88 83 ARG A C 1
ATOM 618 O O . ARG A 1 83 ? -5.641 -5.426 13.719 1 98.88 83 ARG A O 1
ATOM 625 N N . ALA A 1 84 ? -5.254 -3.275 13.242 1 98.88 84 ALA A N 1
ATOM 626 C CA . ALA A 1 84 ? -5.617 -2.766 14.562 1 98.88 84 ALA A CA 1
ATOM 627 C C . ALA A 1 84 ? -7.043 -3.164 14.93 1 98.88 84 ALA A C 1
ATOM 629 O O . ALA A 1 84 ? -7.344 -3.426 16.094 1 98.88 84 ALA A O 1
ATOM 630 N N . LEU A 1 85 ? -7.926 -3.244 13.93 1 98.88 85 LEU A N 1
ATOM 631 C CA . LEU A 1 85 ? -9.344 -3.49 14.172 1 98.88 85 LEU A CA 1
ATOM 632 C C . LEU A 1 85 ? -9.68 -4.965 13.969 1 98.88 85 LEU A C 1
ATOM 634 O O . LEU A 1 85 ? -10.805 -5.391 14.242 1 98.88 85 LEU A O 1
ATOM 638 N N . GLY A 1 86 ? -8.703 -5.754 13.484 1 98.62 86 GLY A N 1
ATOM 639 C CA . GLY A 1 86 ? -8.969 -7.148 13.18 1 98.62 86 GLY A CA 1
ATOM 640 C C . GLY A 1 86 ? -9.891 -7.336 11.984 1 98.62 86 GLY A C 1
ATOM 641 O O . GLY A 1 86 ? -10.734 -8.234 11.984 1 98.62 86 GLY A O 1
ATOM 642 N N . LEU A 1 87 ? -9.805 -6.453 10.984 1 98.88 87 LEU A N 1
ATOM 643 C CA . LEU A 1 87 ? -10.688 -6.457 9.812 1 98.88 87 LEU A CA 1
ATOM 644 C C . LEU A 1 87 ? -9.875 -6.586 8.531 1 98.88 87 LEU A C 1
ATOM 646 O O . LEU A 1 87 ? -8.688 -6.266 8.5 1 98.88 87 LEU A O 1
ATOM 650 N N . ASP A 1 88 ? -10.531 -7.059 7.465 1 98.81 88 ASP A N 1
ATOM 651 C CA . ASP A 1 88 ? -9.938 -6.973 6.137 1 98.81 88 ASP A CA 1
ATOM 652 C C . ASP A 1 88 ? -9.766 -5.516 5.707 1 98.81 88 ASP A C 1
ATOM 654 O O . ASP A 1 88 ? -10.562 -4.656 6.078 1 98.81 88 ASP A O 1
ATOM 658 N N . ALA A 1 89 ? -8.711 -5.27 5.023 1 98.88 89 ALA A N 1
ATOM 659 C CA . ALA A 1 89 ? -8.398 -3.951 4.477 1 98.88 89 ALA A CA 1
ATOM 660 C C . ALA A 1 89 ? -8.25 -4.008 2.957 1 98.88 89 ALA A C 1
ATOM 662 O O . ALA A 1 89 ? -7.48 -4.824 2.436 1 98.88 89 ALA A O 1
ATOM 663 N N . MET A 1 90 ? -9.008 -3.186 2.281 1 98.75 90 MET A N 1
ATOM 664 C CA . MET A 1 90 ? -9 -3.084 0.824 1 98.75 90 MET A CA 1
ATOM 665 C C . MET A 1 90 ? -8.695 -1.657 0.381 1 98.75 90 MET A C 1
ATOM 667 O O . MET A 1 90 ? -8.445 -0.783 1.214 1 98.75 90 MET A O 1
ATOM 671 N N . PHE A 1 91 ? -8.578 -1.481 -0.93 1 98.75 91 PHE A N 1
ATOM 672 C CA . PHE A 1 91 ? -8.367 -0.129 -1.434 1 98.75 91 PHE A CA 1
ATOM 673 C C . PHE A 1 91 ? -9.055 0.06 -2.779 1 98.75 91 PHE A C 1
ATOM 675 O O . PHE A 1 91 ? -9.352 -0.915 -3.475 1 98.75 91 PHE A O 1
ATOM 682 N N . VAL A 1 92 ? -9.352 1.293 -3.045 1 98.25 92 VAL A N 1
ATOM 683 C CA . VAL A 1 92 ? -9.852 1.69 -4.359 1 98.25 92 VAL A CA 1
ATOM 684 C C . VAL A 1 92 ? -8.742 2.393 -5.141 1 98.25 92 VAL A C 1
ATOM 686 O O . VAL A 1 92 ? -7.883 3.059 -4.555 1 98.25 92 VAL A O 1
ATOM 689 N N . GLU A 1 93 ? -8.719 2.166 -6.445 1 96.75 93 GLU A N 1
ATOM 690 C CA . GLU A 1 93 ? -7.73 2.754 -7.34 1 96.75 93 GLU A CA 1
ATOM 691 C C . GLU A 1 93 ? -8.398 3.518 -8.477 1 96.75 93 GLU A C 1
ATOM 693 O O . GLU A 1 93 ? -9.594 3.352 -8.727 1 96.75 93 GLU A O 1
ATOM 698 N N . ARG A 1 94 ? -7.547 4.418 -9.109 1 93.88 94 ARG A N 1
ATOM 699 C CA . ARG A 1 94 ? -8.055 5.234 -10.203 1 93.88 94 ARG A CA 1
ATOM 700 C C . ARG A 1 94 ? -7.273 4.973 -11.492 1 93.88 94 ARG A C 1
ATOM 702 O O . ARG A 1 94 ? -6.578 5.859 -11.992 1 93.88 94 ARG A O 1
ATOM 709 N N . PRO A 1 95 ? -7.508 3.873 -12.164 1 85.62 95 PRO A N 1
ATOM 710 C CA . PRO A 1 95 ? -6.797 3.643 -13.422 1 85.62 95 PRO A CA 1
ATOM 711 C C . PRO A 1 95 ? -7.215 4.617 -14.523 1 85.62 95 PRO A C 1
ATOM 713 O O . PRO A 1 95 ? -6.398 4.98 -15.367 1 85.62 95 PRO A O 1
ATOM 716 N N . ASP A 1 96 ? -8.5 5.102 -14.5 1 88.25 96 ASP A N 1
ATOM 717 C CA . ASP A 1 96 ? -9.016 6.023 -15.508 1 88.25 96 ASP A CA 1
ATOM 718 C C . ASP A 1 96 ? -9.5 7.32 -14.867 1 88.25 96 ASP A C 1
ATOM 720 O O . ASP A 1 96 ? -10.43 7.957 -15.367 1 88.25 96 ASP A O 1
ATOM 724 N N . GLY A 1 97 ? -9.047 7.586 -13.68 1 90.94 97 GLY A N 1
ATOM 725 C CA . GLY A 1 97 ? -9.352 8.859 -13.039 1 90.94 97 GLY A CA 1
ATOM 726 C C . GLY A 1 97 ? -10.5 8.766 -12.055 1 90.94 97 GLY A C 1
ATOM 727 O O . GLY A 1 97 ? -10.789 9.734 -11.344 1 90.94 97 GLY A O 1
ATOM 728 N N . VAL A 1 98 ? -11.102 7.656 -12.055 1 94.94 98 VAL A N 1
ATOM 729 C CA . VAL A 1 98 ? -12.203 7.434 -11.117 1 94.94 98 VAL A CA 1
ATOM 730 C C . VAL A 1 98 ? -11.883 6.242 -10.219 1 94.94 98 VAL A C 1
ATOM 732 O O . VAL A 1 98 ? -11.359 5.227 -10.688 1 94.94 98 VAL A O 1
ATOM 735 N N . PHE A 1 99 ? -12.273 6.391 -8.953 1 97.56 99 PHE A N 1
ATOM 736 C CA . PHE A 1 99 ? -11.977 5.309 -8.023 1 97.56 99 PHE A CA 1
ATOM 737 C C . PHE A 1 99 ? -12.867 4.102 -8.297 1 97.56 99 PHE A C 1
ATOM 739 O O . PHE A 1 99 ? -14.07 4.25 -8.531 1 97.56 99 PHE A O 1
ATOM 746 N N . HIS A 1 100 ? -12.25 2.967 -8.273 1 96.56 100 HIS A N 1
ATOM 747 C CA . HIS A 1 100 ? -12.945 1.69 -8.383 1 96.56 100 HIS A CA 1
ATOM 748 C C . HIS A 1 100 ? -12.383 0.667 -7.402 1 96.56 100 HIS A C 1
ATOM 750 O O . HIS A 1 100 ? -11.18 0.669 -7.121 1 96.56 100 HIS A O 1
ATOM 756 N N . LEU A 1 101 ? -13.312 -0.108 -6.871 1 96.56 101 LEU A N 1
ATOM 757 C CA . LEU A 1 101 ? -12.875 -1.309 -6.168 1 96.56 101 LEU A CA 1
ATOM 758 C C . LEU A 1 101 ? -12.5 -2.412 -7.156 1 96.56 101 LEU A C 1
ATOM 760 O O . LEU A 1 101 ? -13.367 -2.938 -7.859 1 96.56 101 LEU A O 1
ATOM 764 N N . ARG A 1 102 ? -11.258 -2.676 -7.199 1 92.38 102 ARG A N 1
ATOM 765 C CA . ARG A 1 102 ? -10.719 -3.609 -8.188 1 92.38 102 ARG A CA 1
ATOM 766 C C . ARG A 1 102 ? -9.984 -4.758 -7.504 1 92.38 102 ARG A C 1
ATOM 768 O O . ARG A 1 102 ? -10.164 -5 -6.312 1 92.38 102 ARG A O 1
ATOM 775 N N . ARG A 1 103 ? -9.273 -5.555 -8.242 1 92.44 103 ARG A N 1
ATOM 776 C CA . ARG A 1 103 ? -8.312 -6.566 -7.805 1 92.44 103 ARG A CA 1
ATOM 777 C C . ARG A 1 103 ? -9.031 -7.746 -7.145 1 92.44 103 ARG A C 1
ATOM 779 O O . ARG A 1 103 ? -8.5 -8.352 -6.207 1 92.44 103 ARG A O 1
ATOM 786 N N . GLY A 1 104 ? -10.297 -7.926 -7.539 1 92.31 104 GLY A N 1
ATOM 787 C CA . GLY A 1 104 ? -11.062 -9.039 -6.996 1 92.31 104 GLY A CA 1
ATOM 788 C C . GLY A 1 104 ? -11.664 -8.75 -5.637 1 92.31 104 GLY A C 1
ATOM 789 O O . GLY A 1 104 ? -12.281 -9.625 -5.02 1 92.31 104 GLY A O 1
ATOM 790 N N . PHE A 1 105 ? -11.422 -7.562 -5.141 1 96.62 105 PHE A N 1
ATOM 791 C CA . PHE A 1 105 ? -12.062 -7.156 -3.893 1 96.62 105 PHE A CA 1
ATOM 792 C C . PHE A 1 105 ? -13.578 -7.141 -4.043 1 96.62 105 PHE A C 1
ATOM 794 O O . PHE A 1 105 ? -14.102 -6.887 -5.129 1 96.62 105 PHE A O 1
ATOM 801 N N . ARG A 1 106 ? -14.172 -7.414 -2.918 1 95.88 106 ARG A N 1
ATOM 802 C CA . ARG A 1 106 ? -15.633 -7.391 -2.885 1 95.88 106 ARG A CA 1
ATOM 803 C C . ARG A 1 106 ? -16.141 -6.887 -1.537 1 95.88 106 ARG A C 1
ATOM 805 O O . ARG A 1 106 ? -15.5 -7.105 -0.506 1 95.88 106 ARG A O 1
ATOM 812 N N . LEU A 1 107 ? -17.234 -6.203 -1.665 1 97.88 107 LEU A N 1
ATOM 813 C CA . LEU A 1 107 ? -17.969 -5.801 -0.479 1 97.88 107 LEU A CA 1
ATOM 814 C C . LEU A 1 107 ? -19.375 -6.395 -0.493 1 97.88 107 LEU A C 1
ATOM 816 O O . LEU A 1 107 ? -20.031 -6.434 -1.54 1 97.88 107 LEU A O 1
ATOM 820 N N . GLU A 1 108 ? -19.766 -6.934 0.649 1 97.5 108 GLU A N 1
ATOM 821 C CA . GLU A 1 108 ? -21.156 -7.352 0.757 1 97.5 108 GLU A CA 1
ATOM 822 C C . GLU A 1 108 ? -22.094 -6.148 0.727 1 97.5 108 GLU A C 1
ATOM 824 O O . GLU A 1 108 ? -21.75 -5.074 1.222 1 97.5 108 GLU A O 1
ATOM 829 N N . PRO A 1 109 ? -23.297 -6.426 0.104 1 97.88 109 PRO A N 1
ATOM 830 C CA . PRO A 1 109 ? -24.266 -5.324 0.143 1 97.88 109 PRO A CA 1
ATOM 831 C C . PRO A 1 109 ? -24.531 -4.82 1.56 1 97.88 109 PRO A C 1
ATOM 833 O O . PRO A 1 109 ? -24.859 -5.605 2.449 1 97.88 109 PRO A O 1
ATOM 836 N N . GLY A 1 110 ? -24.312 -3.539 1.813 1 98.38 110 GLY A N 1
ATOM 837 C CA . GLY A 1 110 ? -24.594 -2.936 3.107 1 98.38 110 GLY A CA 1
ATOM 838 C C . GLY A 1 110 ? -23.453 -3.078 4.09 1 98.38 110 GLY A C 1
ATOM 839 O O . GLY A 1 110 ? -23.516 -2.582 5.215 1 98.38 110 GLY A O 1
ATOM 840 N N . GLN A 1 111 ? -22.375 -3.738 3.66 1 98.75 111 GLN A N 1
ATOM 841 C CA . GLN A 1 111 ? -21.234 -3.898 4.555 1 98.75 111 GLN A CA 1
ATOM 842 C C . GLN A 1 111 ? -20.734 -2.547 5.055 1 98.75 111 GLN A C 1
ATOM 844 O O . GLN A 1 111 ? -20.531 -1.626 4.262 1 98.75 111 GLN A O 1
ATOM 849 N N . LYS A 1 112 ? -20.641 -2.404 6.348 1 98.94 112 LYS A N 1
ATOM 850 C CA . LYS A 1 112 ? -20.203 -1.156 6.961 1 98.94 112 LYS A CA 1
ATOM 851 C C . LYS A 1 112 ? -18.688 -1.008 6.867 1 98.94 112 LYS A C 1
ATOM 853 O O . LYS A 1 112 ? -17.938 -1.908 7.262 1 98.94 112 LYS A O 1
ATOM 858 N N . VAL A 1 113 ? -18.281 0.17 6.391 1 98.94 113 VAL A N 1
ATOM 859 C CA . VAL A 1 113 ? -16.891 0.352 6.008 1 98.94 113 VAL A CA 1
ATOM 860 C C . VAL A 1 113 ? -16.312 1.585 6.703 1 98.94 113 VAL A C 1
ATOM 862 O O . VAL A 1 113 ? -17 2.611 6.812 1 98.94 113 VAL A O 1
ATOM 865 N N . LEU A 1 114 ? -15.125 1.479 7.23 1 98.94 114 LEU A N 1
ATOM 866 C CA . LEU A 1 114 ? -14.312 2.635 7.594 1 98.94 114 LEU A CA 1
ATOM 867 C C . LEU A 1 114 ? -13.438 3.074 6.422 1 98.94 114 LEU A C 1
ATOM 869 O O . LEU A 1 114 ? -12.664 2.277 5.883 1 98.94 114 LEU A O 1
ATOM 873 N N . LEU A 1 115 ? -13.602 4.289 5.973 1 98.94 115 LEU A N 1
ATOM 874 C CA . LEU A 1 115 ? -12.656 4.855 5.016 1 98.94 115 LEU A CA 1
ATOM 875 C C . LEU A 1 115 ? -11.391 5.344 5.719 1 98.94 115 LEU A C 1
ATOM 877 O O . LEU A 1 115 ? -11.469 6.156 6.641 1 98.94 115 LEU A O 1
ATOM 881 N N . MET A 1 116 ? -10.211 4.891 5.328 1 98.94 116 MET A N 1
ATOM 882 C CA . MET A 1 116 ? -8.961 5.234 5.992 1 98.94 116 MET A CA 1
ATOM 883 C C . MET A 1 116 ? -8.016 5.949 5.031 1 98.94 116 MET A C 1
ATOM 885 O O . MET A 1 116 ? -7.711 5.434 3.953 1 98.94 116 MET A O 1
ATOM 889 N N . GLU A 1 117 ? -7.57 7.094 5.391 1 98.44 117 GLU A N 1
ATOM 890 C CA . GLU A 1 117 ? -6.609 7.887 4.629 1 98.44 117 GLU A CA 1
ATOM 891 C C . GLU A 1 117 ? -5.34 8.141 5.438 1 98.44 117 GLU A C 1
ATOM 893 O O . GLU A 1 117 ? -5.344 8.016 6.664 1 98.44 117 GLU A O 1
ATOM 898 N N . ASP A 1 118 ? -4.242 8.484 4.734 1 98.31 118 ASP A N 1
ATOM 899 C CA . ASP A 1 118 ? -3.064 8.969 5.449 1 98.31 118 ASP A CA 1
ATOM 900 C C . ASP A 1 118 ? -3.219 10.438 5.832 1 98.31 118 ASP A C 1
ATOM 902 O O . ASP A 1 118 ? -2.959 10.812 6.977 1 98.31 118 ASP A O 1
ATOM 906 N N . VAL A 1 119 ? -3.717 11.188 4.852 1 97.31 119 VAL A N 1
ATOM 907 C CA . VAL A 1 119 ? -3.895 12.617 5.074 1 97.31 119 VAL A CA 1
ATOM 908 C C . VAL A 1 119 ? -5.152 13.102 4.355 1 97.31 119 VAL A C 1
ATOM 910 O O . VAL A 1 119 ? -5.453 12.648 3.246 1 97.31 119 VAL A O 1
ATOM 913 N N . VAL A 1 120 ? -5.934 13.93 5.031 1 97.12 120 VAL A N 1
ATOM 914 C CA . VAL A 1 120 ? -7.066 14.609 4.418 1 97.12 120 VAL A CA 1
ATOM 915 C C . VAL A 1 120 ? -6.77 16.109 4.297 1 97.12 120 VAL A C 1
ATOM 917 O O . VAL A 1 120 ? -6.414 16.75 5.285 1 97.12 120 VAL A O 1
ATOM 920 N N . THR A 1 121 ? -6.855 16.578 3.123 1 93.25 121 THR A N 1
ATOM 921 C CA . THR A 1 121 ? -6.664 18 2.879 1 93.25 121 THR A CA 1
ATOM 922 C C . THR A 1 121 ? -8 18.688 2.617 1 93.25 121 THR A C 1
ATOM 924 O O . THR A 1 121 ? -8.68 19.109 3.555 1 93.25 121 THR A O 1
ATOM 927 N N . THR A 1 122 ? -8.539 18.531 1.404 1 91.88 122 THR A N 1
ATOM 928 C CA . THR A 1 122 ? -9.828 19.156 1.096 1 91.88 122 THR A CA 1
ATOM 929 C C . THR A 1 122 ? -10.969 18.172 1.354 1 91.88 122 THR A C 1
ATOM 931 O O . THR A 1 122 ? -12.117 18.578 1.548 1 91.88 122 THR A O 1
ATOM 934 N N . GLY A 1 123 ? -10.656 16.938 1.225 1 96.06 123 GLY A N 1
ATOM 935 C CA . GLY A 1 123 ? -11.68 15.914 1.371 1 96.06 123 GLY A CA 1
ATOM 936 C C . GLY A 1 123 ? -12.219 15.414 0.044 1 96.06 123 GLY A C 1
ATOM 937 O O . GLY A 1 123 ? -13.039 14.492 0.008 1 96.06 123 GLY A O 1
ATOM 938 N N . LEU A 1 124 ? -11.766 15.961 -0.983 1 95 124 LEU A N 1
ATOM 939 C CA . LEU A 1 124 ? -12.273 15.602 -2.301 1 95 124 LEU A CA 1
ATOM 940 C C . LEU A 1 124 ? -12 14.133 -2.605 1 95 124 LEU A C 1
ATOM 942 O O . LEU A 1 124 ? -12.906 13.391 -2.98 1 95 124 LEU A O 1
ATOM 946 N N . SER A 1 125 ? -10.766 13.695 -2.453 1 95.94 125 SER A N 1
ATOM 947 C CA . SER A 1 125 ? -10.414 12.305 -2.717 1 95.94 125 SER A CA 1
ATOM 948 C C . SER A 1 125 ? -11.219 11.352 -1.839 1 95.94 125 SER A C 1
ATOM 950 O O . SER A 1 125 ? -11.656 10.297 -2.299 1 95.94 125 SER A O 1
ATOM 952 N N . SER A 1 126 ? -11.398 11.727 -0.629 1 97.88 126 SER A N 1
ATOM 953 C CA . SER A 1 126 ? -12.164 10.914 0.306 1 97.88 126 SER A CA 1
ATOM 954 C C . SER A 1 126 ? -13.617 10.766 -0.152 1 97.88 126 SER A C 1
ATOM 956 O O . SER A 1 126 ? -14.164 9.664 -0.138 1 97.88 126 SER A O 1
ATOM 958 N N . ARG A 1 127 ? -14.203 11.852 -0.533 1 98.19 127 ARG A N 1
ATOM 959 C CA . ARG A 1 127 ? -15.586 11.82 -0.988 1 98.19 127 ARG A CA 1
ATOM 960 C C . ARG A 1 127 ? -15.727 10.961 -2.244 1 98.19 127 ARG A C 1
ATOM 962 O O . ARG A 1 127 ? -16.703 10.227 -2.391 1 98.19 127 ARG A O 1
ATOM 969 N N . GLU A 1 128 ? -14.789 11.062 -3.125 1 98.25 128 GLU A N 1
ATOM 970 C CA . GLU A 1 128 ? -14.789 10.227 -4.32 1 98.25 128 GLU A CA 1
ATOM 971 C C . GLU A 1 128 ? -14.625 8.75 -3.961 1 98.25 128 GLU A C 1
ATOM 973 O O . GLU A 1 128 ? -15.25 7.883 -4.574 1 98.25 128 GLU A O 1
ATOM 978 N N . ALA A 1 129 ? -13.773 8.484 -3.014 1 98.56 129 ALA A N 1
ATOM 979 C CA . ALA A 1 129 ? -13.57 7.105 -2.562 1 98.56 129 ALA A CA 1
ATOM 980 C C . ALA A 1 129 ? -14.836 6.559 -1.9 1 98.56 129 ALA A C 1
ATOM 982 O O . ALA A 1 129 ? -15.188 5.395 -2.098 1 98.56 129 ALA A O 1
ATOM 983 N N . ILE A 1 130 ? -15.484 7.387 -1.117 1 98.62 130 ILE A N 1
ATOM 984 C CA . ILE A 1 130 ? -16.734 6.984 -0.478 1 98.62 130 ILE A CA 1
ATOM 985 C C . ILE A 1 130 ? -17.75 6.574 -1.541 1 98.62 130 ILE A C 1
ATOM 987 O O . ILE A 1 130 ? -18.391 5.531 -1.421 1 98.62 130 ILE A O 1
ATOM 991 N N . LYS A 1 131 ? -17.828 7.371 -2.547 1 98.31 131 LYS A N 1
ATOM 992 C CA . LYS A 1 131 ? -18.75 7.059 -3.639 1 98.31 131 LYS A CA 1
ATOM 993 C C . LYS A 1 131 ? -18.422 5.711 -4.273 1 98.31 131 LYS A C 1
ATOM 995 O O . LYS A 1 131 ? -19.312 4.918 -4.566 1 98.31 131 LYS A O 1
ATOM 1000 N N . ALA A 1 132 ? -17.188 5.461 -4.508 1 98.38 132 ALA A N 1
ATOM 1001 C CA . ALA A 1 132 ? -16.734 4.203 -5.098 1 98.38 132 ALA A CA 1
ATOM 1002 C C . ALA A 1 132 ? -17.109 3.02 -4.211 1 98.38 132 ALA A C 1
ATOM 1004 O O . ALA A 1 132 ? -17.516 1.969 -4.703 1 98.38 132 ALA A O 1
ATOM 1005 N N . VAL A 1 133 ? -16.938 3.145 -2.893 1 98.62 133 VAL A N 1
ATOM 1006 C CA . VAL A 1 133 ? -17.281 2.1 -1.935 1 98.62 133 VAL A CA 1
ATOM 1007 C C . VAL A 1 133 ? -18.797 1.822 -1.988 1 98.62 133 VAL A C 1
ATOM 1009 O O . VAL A 1 133 ? -19.219 0.665 -2.004 1 98.62 133 VAL A O 1
ATOM 1012 N N . GLU A 1 134 ? -19.531 2.871 -2.057 1 98.25 134 GLU A N 1
ATOM 1013 C CA . GLU A 1 134 ? -20.984 2.734 -2.1 1 98.25 134 GLU A CA 1
ATOM 1014 C C . GLU A 1 134 ? -21.438 2.074 -3.398 1 98.25 134 GLU A C 1
ATOM 1016 O O . GLU A 1 134 ? -22.328 1.229 -3.391 1 98.25 134 GLU A O 1
ATOM 1021 N N . GLU A 1 135 ? -20.812 2.451 -4.461 1 97.44 135 GLU A N 1
ATOM 1022 C CA . GLU A 1 135 ? -21.109 1.836 -5.75 1 97.44 135 GLU A CA 1
ATOM 1023 C C . GLU A 1 135 ? -20.781 0.346 -5.738 1 97.44 135 GLU A C 1
ATOM 1025 O O . GLU A 1 135 ? -21.422 -0.441 -6.441 1 97.44 135 GLU A O 1
ATOM 1030 N N . ALA A 1 136 ? -19.875 -0.001 -4.93 1 97.25 136 ALA A N 1
ATOM 1031 C CA . ALA A 1 136 ? -19.469 -1.397 -4.832 1 97.25 136 ALA A CA 1
ATOM 1032 C C . ALA A 1 136 ? -20.344 -2.158 -3.834 1 97.25 136 ALA A C 1
ATOM 1034 O O . ALA A 1 136 ? -20.125 -3.354 -3.605 1 97.25 136 ALA A O 1
ATOM 1035 N N . GLY A 1 137 ? -21.25 -1.466 -3.195 1 97.88 137 GLY A N 1
ATOM 1036 C CA . GLY A 1 137 ? -22.234 -2.127 -2.346 1 97.88 137 GLY A CA 1
ATOM 1037 C C . GLY A 1 137 ? -22.016 -1.868 -0.868 1 97.88 137 GLY A C 1
ATOM 1038 O O . GLY A 1 137 ? -22.828 -2.25 -0.035 1 97.88 137 GLY A O 1
ATOM 1039 N N . GLY A 1 138 ? -20.922 -1.214 -0.523 1 98.69 138 GLY A N 1
ATOM 1040 C CA . GLY A 1 138 ? -20.625 -0.925 0.87 1 98.69 138 GLY A CA 1
ATOM 1041 C C . GLY A 1 138 ? -21.281 0.346 1.371 1 98.69 138 GLY A C 1
ATOM 1042 O O . GLY A 1 138 ? -21.906 1.077 0.596 1 98.69 138 GLY A O 1
ATOM 1043 N N . GLN A 1 139 ? -21.188 0.508 2.643 1 98.88 139 GLN A N 1
ATOM 1044 C CA . GLN A 1 139 ? -21.656 1.722 3.309 1 98.88 139 GLN A CA 1
ATOM 1045 C C . GLN A 1 139 ? -20.562 2.303 4.207 1 98.88 139 GLN A C 1
ATOM 1047 O O . GLN A 1 139 ? -20.25 1.743 5.258 1 98.88 139 GLN A O 1
ATOM 1052 N N . VAL A 1 140 ? -20.062 3.416 3.797 1 98.94 140 VAL A N 1
ATOM 1053 C CA . VAL A 1 140 ? -19.078 4.078 4.648 1 98.94 140 VAL A CA 1
ATOM 1054 C C . VAL A 1 140 ? -19.781 4.762 5.816 1 98.94 140 VAL A C 1
ATOM 1056 O O . VAL A 1 140 ? -20.609 5.664 5.617 1 98.94 140 VAL A O 1
ATOM 1059 N N . ILE A 1 141 ? -19.375 4.363 7.004 1 98.88 141 ILE A N 1
ATOM 1060 C CA . ILE A 1 141 ? -20.125 4.914 8.133 1 98.88 141 ILE A CA 1
ATOM 1061 C C . ILE A 1 141 ? -19.219 5.852 8.93 1 98.88 141 ILE A C 1
ATOM 1063 O O . ILE A 1 141 ? -19.688 6.578 9.812 1 98.88 141 ILE A O 1
ATOM 1067 N N . ALA A 1 142 ? -17.953 5.855 8.648 1 98.88 142 ALA A N 1
ATOM 1068 C CA . ALA A 1 142 ? -16.969 6.762 9.234 1 98.88 142 ALA A CA 1
ATOM 1069 C C . ALA A 1 142 ? -15.711 6.836 8.383 1 98.88 142 ALA A C 1
ATOM 1071 O O . ALA A 1 142 ? -15.469 5.969 7.543 1 98.88 142 ALA A O 1
ATOM 1072 N N . ALA A 1 143 ? -15 7.859 8.57 1 98.81 143 ALA A N 1
ATOM 1073 C CA . ALA A 1 143 ? -13.688 8.047 7.957 1 98.81 143 ALA A CA 1
ATOM 1074 C C . ALA A 1 143 ? -12.625 8.352 9.008 1 98.81 143 ALA A C 1
ATOM 1076 O O . ALA A 1 143 ? -12.938 8.859 10.086 1 98.81 143 ALA A O 1
ATOM 1077 N N . ALA A 1 144 ? -11.445 7.977 8.766 1 98.81 144 ALA A N 1
ATOM 1078 C CA . ALA A 1 144 ? -10.297 8.258 9.625 1 98.81 144 ALA A CA 1
ATOM 1079 C C . ALA A 1 144 ? -9.062 8.602 8.797 1 98.81 144 ALA A C 1
ATOM 1081 O O . ALA A 1 144 ? -8.984 8.25 7.621 1 98.81 144 ALA A O 1
ATOM 1082 N N . ALA A 1 145 ? -8.18 9.289 9.383 1 98.75 145 ALA A N 1
ATOM 1083 C CA . ALA A 1 145 ? -6.898 9.633 8.766 1 98.75 145 ALA A CA 1
ATOM 1084 C C . ALA A 1 145 ? -5.816 9.844 9.82 1 98.75 145 ALA A C 1
ATOM 1086 O O . ALA A 1 145 ? -6.117 10.164 10.969 1 98.75 145 ALA A O 1
ATOM 1087 N N . LEU A 1 146 ? -4.57 9.648 9.469 1 98.56 146 LEU A N 1
ATOM 1088 C CA . LEU A 1 146 ? -3.494 10.008 10.383 1 98.56 146 LEU A CA 1
ATOM 1089 C C . LEU A 1 146 ? -3.457 11.516 10.617 1 98.56 146 LEU A C 1
ATOM 1091 O O . LEU A 1 146 ? -3.377 11.977 11.758 1 98.56 146 LEU A O 1
ATOM 1095 N N . VAL A 1 147 ? -3.574 12.258 9.5 1 98 147 VAL A N 1
ATOM 1096 C CA . VAL A 1 147 ? -3.434 13.711 9.609 1 98 147 VAL A CA 1
ATOM 1097 C C . VAL A 1 147 ? -4.617 14.398 8.938 1 98 147 VAL A C 1
ATOM 1099 O O . VAL A 1 147 ? -4.965 14.07 7.797 1 98 147 VAL A O 1
ATOM 1102 N N . ASP A 1 148 ? -5.246 15.25 9.625 1 97.5 148 ASP A N 1
ATOM 1103 C CA . ASP A 1 148 ? -6.203 16.188 9.047 1 97.5 148 ASP A CA 1
ATOM 1104 C C . ASP A 1 148 ? -5.562 17.562 8.812 1 97.5 148 ASP A C 1
ATOM 1106 O O . ASP A 1 148 ? -5.312 18.297 9.766 1 97.5 148 ASP A O 1
ATOM 1110 N N . ARG A 1 149 ? -5.34 17.875 7.555 1 94.5 149 ARG A N 1
ATOM 1111 C CA . ARG A 1 149 ? -4.734 19.141 7.195 1 94.5 149 ARG A CA 1
ATOM 1112 C C . ARG A 1 149 ? -5.801 20.188 6.902 1 94.5 149 ARG A C 1
ATOM 1114 O O . ARG A 1 149 ? -5.484 21.359 6.676 1 94.5 149 ARG A O 1
ATOM 1121 N N . SER A 1 150 ? -6.996 19.781 6.789 1 89.81 150 SER A N 1
ATOM 1122 C CA . SER A 1 150 ? -8.07 20.734 6.559 1 89.81 150 SER A CA 1
ATOM 1123 C C . SER A 1 150 ? -8.359 21.562 7.812 1 89.81 15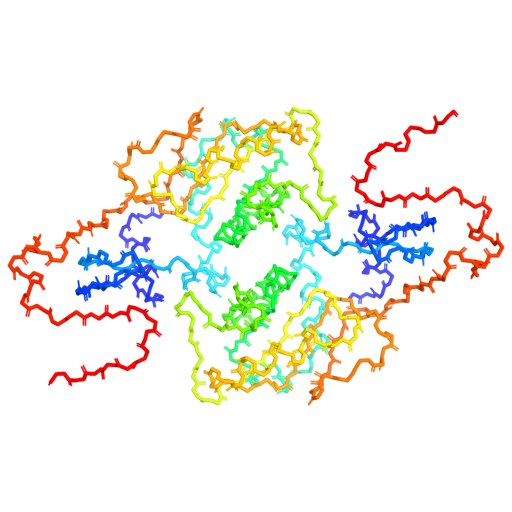0 SER A C 1
ATOM 1125 O O . SER A 1 150 ? -9.055 22.578 7.75 1 89.81 150 SER A O 1
ATOM 1127 N N . ASN A 1 151 ? -7.832 21.094 8.844 1 82.81 151 ASN A N 1
ATOM 1128 C CA . ASN A 1 151 ? -8.031 21.719 10.148 1 82.81 151 ASN A CA 1
ATOM 1129 C C . ASN A 1 151 ? -9.516 21.812 10.5 1 82.81 151 ASN A C 1
ATOM 1131 O O . ASN A 1 151 ? -9.992 22.859 10.945 1 82.81 151 ASN A O 1
ATOM 1135 N N . GLY A 1 152 ? -10.242 20.766 10.172 1 83.88 152 GLY A N 1
ATOM 1136 C CA . GLY A 1 152 ? -11.633 20.609 10.57 1 83.88 152 GLY A CA 1
ATOM 1137 C C . GLY A 1 152 ? -12.609 21.109 9.523 1 83.88 152 GLY A C 1
ATOM 1138 O O . GLY A 1 152 ? -13.828 20.969 9.688 1 83.88 152 GLY A O 1
ATOM 1139 N N . THR A 1 153 ? -12.117 21.547 8.383 1 86.75 153 THR A N 1
ATOM 1140 C CA . THR A 1 153 ? -13.016 22.141 7.406 1 86.75 153 THR A CA 1
ATOM 1141 C C . THR A 1 153 ? -13.477 21.109 6.387 1 86.75 153 THR A C 1
ATOM 1143 O O . THR A 1 153 ? -14.461 21.328 5.672 1 86.75 153 THR A O 1
ATOM 1146 N N . ALA A 1 154 ? -12.805 20.031 6.336 1 90.5 154 ALA A N 1
ATOM 1147 C CA . ALA A 1 154 ? -13.211 19 5.379 1 90.5 154 ALA A CA 1
ATOM 1148 C C . ALA A 1 154 ? -14.516 18.328 5.809 1 90.5 154 ALA A C 1
ATOM 1150 O O . ALA A 1 154 ? -14.625 17.844 6.938 1 90.5 154 ALA A O 1
ATOM 1151 N N . ASP A 1 155 ? -15.461 18.375 4.984 1 94.5 155 ASP A N 1
ATOM 1152 C CA . ASP A 1 155 ? -16.703 17.641 5.18 1 94.5 155 ASP A CA 1
ATOM 1153 C C . ASP A 1 155 ? -16.75 16.391 4.301 1 94.5 155 ASP A C 1
ATOM 1155 O O . ASP A 1 155 ? -16.906 16.484 3.084 1 94.5 155 ASP A O 1
ATOM 1159 N N . LEU A 1 156 ? -16.703 15.266 4.934 1 97.06 156 LEU A N 1
ATOM 1160 C CA . LEU A 1 156 ? -16.641 14.008 4.199 1 97.06 156 LEU A CA 1
ATOM 1161 C C . LEU A 1 156 ? -18.016 13.367 4.09 1 97.06 156 LEU A C 1
ATOM 1163 O O . LEU A 1 156 ? -18.188 12.375 3.383 1 97.06 156 LEU A O 1
ATOM 1167 N N . GLY A 1 157 ? -19.016 13.922 4.719 1 97 157 GLY A N 1
ATOM 1168 C CA . GLY A 1 157 ? -20.359 13.383 4.684 1 97 157 GLY A CA 1
ATOM 1169 C C . GLY A 1 157 ? -20.578 12.273 5.699 1 97 157 GLY A C 1
ATOM 1170 O O . GLY A 1 157 ? -21.656 11.688 5.758 1 97 157 GLY A O 1
ATOM 1171 N N . VAL A 1 158 ? -19.594 11.922 6.465 1 98.19 158 VAL A N 1
ATOM 1172 C CA . VAL A 1 158 ? -19.625 10.922 7.527 1 98.19 158 VAL A CA 1
ATOM 1173 C C . VAL A 1 158 ? -18.766 11.391 8.703 1 98.19 158 VAL A C 1
ATOM 1175 O O . VAL A 1 158 ? -17.922 12.281 8.547 1 98.19 158 VAL A O 1
ATOM 1178 N N . PRO A 1 159 ? -18.984 10.805 9.922 1 98.12 159 PRO A N 1
ATOM 1179 C CA . PRO A 1 159 ? -18.062 11.141 11.023 1 98.12 159 PRO A CA 1
ATOM 1180 C C . PRO A 1 159 ? -16.609 10.922 10.664 1 98.12 159 PRO A C 1
ATOM 1182 O O . PRO A 1 159 ? -16.266 9.93 10.016 1 98.12 159 PRO A O 1
ATOM 1185 N N . PHE A 1 160 ? -15.836 11.922 11.031 1 98.38 160 PHE A N 1
ATOM 1186 C CA . PHE A 1 160 ? -14.43 11.93 10.648 1 98.38 160 PHE A CA 1
ATOM 1187 C C . PHE A 1 160 ? -13.531 11.969 11.875 1 98.38 160 PHE A C 1
ATOM 1189 O O . PHE A 1 160 ? -13.641 12.875 12.703 1 98.38 160 PHE A O 1
ATOM 1196 N N . TYR A 1 161 ? -12.57 10.961 12.016 1 98.44 161 TYR A N 1
ATOM 1197 C CA . TYR A 1 161 ? -11.703 10.805 13.172 1 98.44 161 TYR A CA 1
ATOM 1198 C C . TYR A 1 161 ? -10.234 10.891 12.766 1 98.44 161 TYR A C 1
ATOM 1200 O O . TYR A 1 161 ? -9.633 9.883 12.367 1 98.44 161 TYR A O 1
ATOM 1208 N N . PRO A 1 162 ? -9.633 11.992 12.859 1 98.25 162 PRO A N 1
ATOM 1209 C CA . PRO A 1 162 ? -8.195 12.109 12.602 1 98.25 162 PRO A CA 1
ATOM 1210 C C . PRO A 1 162 ? -7.355 11.828 13.844 1 98.25 162 PRO A C 1
ATOM 1212 O O . PRO A 1 162 ? -7.793 12.094 14.969 1 98.25 162 PRO A O 1
ATOM 1215 N N . LEU A 1 163 ? -6.164 11.25 13.633 1 98.56 163 LEU A N 1
ATOM 1216 C CA . LEU A 1 163 ? -5.234 11.062 14.742 1 98.56 163 LEU A CA 1
ATOM 1217 C C . LEU A 1 163 ? -4.734 12.406 15.266 1 98.56 163 LEU A C 1
ATOM 1219 O O . LEU A 1 163 ? -4.668 12.617 16.484 1 98.56 163 LEU A O 1
ATOM 1223 N N . ILE A 1 164 ? -4.395 13.312 14.273 1 97.44 164 ILE A N 1
ATOM 1224 C CA . ILE A 1 164 ? -3.939 14.648 14.641 1 97.44 164 ILE A CA 1
ATOM 1225 C C . ILE A 1 164 ? -4.391 15.656 13.586 1 97.44 164 ILE A C 1
ATOM 1227 O O . ILE A 1 164 ? -4.578 15.297 12.422 1 97.44 164 ILE A O 1
ATOM 1231 N N . ARG A 1 165 ? -4.629 16.812 13.977 1 96.12 165 ARG A N 1
ATOM 1232 C CA . ARG A 1 165 ? -4.875 17.938 13.078 1 96.12 165 ARG A CA 1
ATOM 1233 C C . ARG A 1 165 ? -3.65 18.844 12.984 1 96.12 165 ARG A C 1
ATOM 1235 O O . ARG A 1 165 ? -3.078 19.234 14.008 1 96.12 165 ARG A O 1
ATOM 1242 N N . LEU A 1 166 ? -3.221 19.047 11.773 1 92.81 166 LEU A N 1
ATOM 1243 C CA . LEU A 1 166 ? -2.045 19.875 11.555 1 92.81 166 LEU A CA 1
ATOM 1244 C C . LEU A 1 166 ? -2.346 20.984 10.555 1 92.81 166 LEU A C 1
ATOM 1246 O O . LEU A 1 166 ? -2.977 20.75 9.523 1 92.81 166 LEU A O 1
ATOM 1250 N N . ASP A 1 167 ? -1.918 22.109 10.961 1 88.56 167 ASP A N 1
ATOM 1251 C CA . ASP A 1 167 ? -1.991 23.234 10.023 1 88.56 167 ASP A CA 1
ATOM 1252 C C . ASP A 1 167 ? -0.723 23.312 9.18 1 88.56 167 ASP A C 1
ATOM 1254 O O . ASP A 1 167 ? 0.38 23.453 9.711 1 88.56 167 ASP A O 1
ATOM 1258 N N . VAL A 1 168 ? -0.896 23.172 7.902 1 90.44 168 VAL A N 1
ATOM 1259 C CA . VAL A 1 168 ? 0.179 23.359 6.938 1 90.44 168 VAL A CA 1
ATOM 1260 C C . VAL A 1 168 ? -0.189 24.484 5.969 1 90.44 168 VAL A C 1
ATOM 1262 O O . VAL A 1 168 ? -0.768 24.234 4.91 1 90.44 168 VAL A O 1
ATOM 1265 N N . PRO A 1 169 ? 0.176 25.656 6.391 1 91.94 169 PRO A N 1
ATOM 1266 C CA . PRO A 1 169 ? -0.268 26.812 5.598 1 91.94 169 PRO A CA 1
ATOM 1267 C C . PRO A 1 169 ? 0.4 26.875 4.227 1 91.94 169 PRO A C 1
ATOM 1269 O O . PRO A 1 169 ? 1.524 26.391 4.059 1 91.94 169 PRO A O 1
ATOM 1272 N N . THR A 1 170 ? -0.294 27.422 3.359 1 92.75 170 THR A N 1
ATOM 1273 C CA . THR A 1 170 ? 0.248 27.641 2.023 1 92.75 170 THR A CA 1
ATOM 1274 C C . THR A 1 170 ? 0.146 29.125 1.646 1 92.75 170 THR A C 1
ATOM 1276 O O . THR A 1 170 ? -0.771 29.812 2.088 1 92.75 170 THR A O 1
ATOM 1279 N N . TYR A 1 171 ? 1.139 29.547 0.886 1 95.94 171 TYR A N 1
ATOM 1280 C CA . TYR A 1 171 ? 1.229 30.953 0.484 1 95.94 171 TYR A CA 1
ATOM 1281 C C . TYR A 1 171 ? 1.484 31.078 -1.014 1 95.94 171 TYR A C 1
ATOM 1283 O O . TYR A 1 171 ? 2.166 30.234 -1.604 1 95.94 171 TYR A O 1
ATOM 1291 N N . GLN A 1 172 ? 0.919 32.156 -1.491 1 96.19 172 GLN A N 1
ATOM 1292 C CA . GLN A 1 172 ? 1.359 32.531 -2.828 1 96.19 172 GLN A CA 1
ATOM 1293 C C . GLN A 1 172 ? 2.791 33.062 -2.807 1 96.19 172 GLN A C 1
ATOM 1295 O O . GLN A 1 172 ? 3.178 33.781 -1.887 1 96.19 172 GLN A O 1
ATOM 1300 N N . PRO A 1 173 ? 3.498 32.656 -3.904 1 93.94 173 PRO A N 1
ATOM 1301 C CA . PRO A 1 173 ? 4.887 33.125 -3.939 1 93.94 173 PRO A CA 1
ATOM 1302 C C . PRO A 1 173 ? 5.012 34.625 -3.777 1 93.94 173 PRO A C 1
ATOM 1304 O O . PRO A 1 173 ? 6 35.125 -3.219 1 93.94 173 PRO A O 1
ATOM 1307 N N . GLU A 1 174 ? 4.008 35.375 -4.219 1 94.38 174 GLU A N 1
ATOM 1308 C CA . GLU A 1 174 ? 4.051 36.812 -4.203 1 94.38 174 GLU A CA 1
ATOM 1309 C C . GLU A 1 174 ? 3.559 37.375 -2.869 1 94.38 174 GLU A C 1
ATOM 1311 O O . GLU A 1 174 ? 3.646 38.594 -2.619 1 94.38 174 GLU A O 1
ATOM 1316 N N . SER A 1 175 ? 3.094 36.562 -2.023 1 95.5 175 SER A N 1
ATOM 1317 C CA . SER A 1 175 ? 2.518 37 -0.757 1 95.5 175 SER A CA 1
ATOM 1318 C C . SER A 1 175 ? 3.049 36.156 0.407 1 95.5 175 SER A C 1
ATOM 1320 O O . SER A 1 175 ? 2.271 35.594 1.173 1 95.5 175 SER A O 1
ATOM 1322 N N . LEU A 1 176 ? 4.293 36.188 0.634 1 96.31 176 LEU A N 1
ATOM 1323 C CA . LEU A 1 176 ? 4.926 35.406 1.687 1 96.31 176 LEU A CA 1
ATOM 1324 C C . LEU A 1 176 ? 5.031 36.219 2.979 1 96.31 176 LEU A C 1
ATOM 1326 O O . LEU A 1 176 ? 5.312 37.406 2.945 1 96.31 176 LEU A O 1
ATOM 1330 N N . PRO A 1 177 ? 4.801 35.562 4.039 1 96.06 177 PRO A N 1
ATOM 1331 C CA . PRO A 1 177 ? 5.207 36.219 5.289 1 96.06 177 PRO A CA 1
ATOM 1332 C C . PRO A 1 177 ? 6.695 36.562 5.32 1 96.06 177 PRO A C 1
ATOM 1334 O O . PRO A 1 177 ? 7.516 35.781 4.801 1 96.06 177 PRO A O 1
ATOM 1337 N N . PRO A 1 178 ? 6.992 37.656 5.941 1 95.62 178 PRO A N 1
ATOM 1338 C CA . PRO A 1 178 ? 8.391 38.094 5.965 1 95.62 178 PRO A CA 1
ATOM 1339 C C . PRO A 1 178 ? 9.336 37.031 6.516 1 95.62 178 PRO A C 1
ATOM 1341 O O . PRO A 1 178 ? 10.453 36.875 6.004 1 95.62 178 PRO A O 1
ATOM 1344 N N . GLU A 1 179 ? 8.938 36.375 7.559 1 95.06 179 GLU A N 1
ATOM 1345 C CA . GLU A 1 179 ? 9.805 35.375 8.18 1 95.06 179 GLU A CA 1
ATOM 1346 C C . GLU A 1 179 ? 10.102 34.219 7.215 1 95.06 179 GLU A C 1
ATOM 1348 O O . GLU A 1 179 ? 11.18 33.625 7.266 1 95.06 179 GLU A O 1
ATOM 1353 N N . LEU A 1 180 ? 9.109 33.875 6.414 1 95.19 180 LEU A N 1
ATOM 1354 C CA . LEU A 1 180 ? 9.297 32.812 5.43 1 95.19 180 LEU A CA 1
ATOM 1355 C C . LEU A 1 180 ? 10.148 33.312 4.266 1 95.19 180 LEU A C 1
ATOM 1357 O O . LEU A 1 180 ? 10.992 32.562 3.754 1 95.19 180 LEU A O 1
ATOM 1361 N N . ALA A 1 181 ? 9.953 34.5 3.885 1 94.25 181 ALA A N 1
ATOM 1362 C CA . ALA A 1 181 ? 10.703 35.094 2.779 1 94.25 181 ALA A CA 1
ATOM 1363 C C . ALA A 1 181 ? 12.188 35.156 3.107 1 94.25 181 ALA A C 1
ATOM 1365 O O . ALA A 1 181 ? 13.031 35.188 2.205 1 94.25 181 ALA A O 1
ATOM 1366 N N . ALA A 1 182 ? 12.445 35.188 4.363 1 94.75 182 ALA A N 1
ATOM 1367 C CA . ALA A 1 182 ? 13.82 35.344 4.824 1 94.75 182 ALA A CA 1
ATOM 1368 C C . ALA A 1 182 ? 14.594 34.031 4.746 1 94.75 182 ALA A C 1
ATOM 1370 O O . ALA A 1 182 ? 15.82 34.031 4.891 1 94.75 182 ALA A O 1
ATOM 1371 N N . ILE A 1 183 ? 13.914 32.938 4.547 1 93.44 183 ILE A N 1
ATOM 1372 C CA . ILE A 1 183 ? 14.508 31.594 4.504 1 93.44 183 ILE A CA 1
ATOM 1373 C C . ILE A 1 183 ? 14.586 31.109 3.057 1 93.44 183 ILE A C 1
ATOM 1375 O O . ILE A 1 183 ? 13.641 31.281 2.285 1 93.44 183 ILE A O 1
ATOM 1379 N N . PRO A 1 184 ? 15.719 30.547 2.648 1 93.75 184 PRO A N 1
ATOM 1380 C CA . PRO A 1 184 ? 15.781 30 1.293 1 93.75 184 PRO A CA 1
ATOM 1381 C C . PRO A 1 184 ? 14.734 28.922 1.041 1 93.75 184 PRO A C 1
ATOM 1383 O O . PRO A 1 184 ? 14.484 28.078 1.907 1 93.75 184 PRO A O 1
ATOM 1386 N N . ALA A 1 185 ? 14.141 29 -0.155 1 93.69 185 ALA A N 1
ATOM 1387 C CA . ALA A 1 185 ? 13.109 28.047 -0.533 1 93.69 185 ALA A CA 1
ATOM 1388 C C . ALA A 1 185 ? 13.727 26.734 -1.021 1 93.69 185 ALA A C 1
ATOM 1390 O O . ALA A 1 185 ? 14.734 26.75 -1.73 1 93.69 185 ALA A O 1
ATOM 1391 N N . VAL A 1 186 ? 13.102 25.641 -0.584 1 92.44 186 VAL A N 1
ATOM 1392 C CA . VAL A 1 186 ? 13.578 24.328 -0.998 1 92.44 186 VAL A CA 1
ATOM 1393 C C . VAL A 1 186 ? 12.438 23.531 -1.62 1 92.44 186 VAL A C 1
ATOM 1395 O O . VAL A 1 186 ? 11.305 23.594 -1.138 1 92.44 186 VAL A O 1
ATOM 1398 N N . LYS A 1 187 ? 12.68 22.828 -2.736 1 87.12 187 LYS A N 1
ATOM 1399 C CA . LYS A 1 187 ? 11.727 21.859 -3.266 1 87.12 187 LYS A CA 1
ATOM 1400 C C . LYS A 1 187 ? 11.93 20.484 -2.625 1 87.12 187 LYS A C 1
ATOM 1402 O O . LYS A 1 187 ? 12.984 19.859 -2.799 1 87.12 187 LYS A O 1
ATOM 1407 N N . PRO A 1 188 ? 10.898 20.109 -1.907 1 76.38 188 PRO A N 1
ATOM 1408 C CA . PRO A 1 188 ? 11.094 18.812 -1.249 1 76.38 188 PRO A CA 1
ATOM 1409 C C . PRO A 1 188 ? 11.359 17.688 -2.24 1 76.38 188 PRO A C 1
ATOM 1411 O O . PRO A 1 188 ? 10.773 17.656 -3.324 1 76.38 188 PRO A O 1
ATOM 1414 N N . GLY A 1 189 ? 12.281 16.688 -1.858 1 62.25 189 GLY A N 1
ATOM 1415 C CA . GLY A 1 189 ? 12.648 15.562 -2.715 1 62.25 189 GLY A CA 1
ATOM 1416 C C . GLY A 1 189 ? 13.828 15.867 -3.615 1 62.25 189 GLY A C 1
ATOM 1417 O O . GLY A 1 189 ? 14.359 14.969 -4.27 1 62.25 189 GLY A O 1
ATOM 1418 N N . SER A 1 190 ? 14.023 17.219 -4.02 1 51.5 190 SER A N 1
ATOM 1419 C CA . SER A 1 190 ? 15.141 17.594 -4.879 1 51.5 190 SER A CA 1
ATOM 1420 C C . SER A 1 190 ? 16.469 17.562 -4.113 1 51.5 190 SER A C 1
ATOM 1422 O O . SER A 1 190 ? 16.516 17.953 -2.943 1 51.5 190 SER A O 1
ATOM 1424 N N . ARG A 1 191 ? 17.156 16.469 -4.102 1 44.38 191 ARG A N 1
ATOM 1425 C CA . ARG A 1 191 ? 18.484 16.453 -3.494 1 44.38 191 ARG A CA 1
ATOM 1426 C C . ARG A 1 191 ? 19.203 17.781 -3.711 1 44.38 191 ARG A C 1
ATOM 1428 O O . ARG A 1 191 ? 20.328 17.969 -3.246 1 44.38 191 ARG A O 1
ATOM 1435 N N . ALA A 1 192 ? 19.172 18.484 -4.852 1 38.66 192 ALA A N 1
ATOM 1436 C CA . ALA A 1 192 ? 20.125 19.562 -5.125 1 38.66 192 ALA A CA 1
ATOM 1437 C C . ALA A 1 192 ? 19.938 20.719 -4.152 1 38.66 192 ALA A C 1
ATOM 1439 O O . ALA A 1 192 ? 18.938 21.438 -4.219 1 38.66 192 ALA A O 1
ATOM 1440 N N . ALA A 1 193 ? 20.219 20.641 -2.969 1 32.75 193 ALA A N 1
ATOM 1441 C CA . ALA A 1 193 ? 20.453 21.891 -2.268 1 32.75 193 ALA A CA 1
ATOM 1442 C C . ALA A 1 193 ? 21.344 22.828 -3.086 1 32.75 193 ALA A C 1
ATOM 1444 O O . ALA A 1 193 ? 22.5 22.516 -3.361 1 32.75 193 ALA A O 1
ATOM 1445 N N . VAL A 1 194 ? 20.844 23.484 -4.109 1 31.12 194 VAL A N 1
ATOM 1446 C CA . VAL A 1 194 ? 21.578 24.594 -4.711 1 31.12 194 VAL A CA 1
ATOM 1447 C C . VAL A 1 194 ? 21.891 25.641 -3.645 1 31.12 194 VAL A C 1
ATOM 1449 O O . VAL A 1 194 ? 21 26.172 -2.994 1 31.12 194 VAL A O 1
ATOM 1452 N N . ALA A 1 195 ? 23.031 25.5 -2.951 1 29.86 195 ALA A N 1
ATOM 1453 C CA . ALA A 1 195 ? 23.547 26.688 -2.293 1 29.86 195 ALA A CA 1
ATOM 1454 C C . ALA A 1 195 ? 23.375 27.922 -3.172 1 29.86 195 ALA A C 1
ATOM 1456 O O . ALA A 1 195 ? 23.844 27.953 -4.309 1 29.86 195 ALA A O 1
ATOM 1457 N N . ALA A 1 196 ? 22.5 28.812 -2.857 1 27.58 196 ALA A N 1
ATOM 1458 C CA . ALA A 1 196 ? 22.609 30.203 -3.324 1 27.58 196 ALA A CA 1
ATOM 1459 C C . ALA A 1 196 ? 24.016 30.75 -3.07 1 27.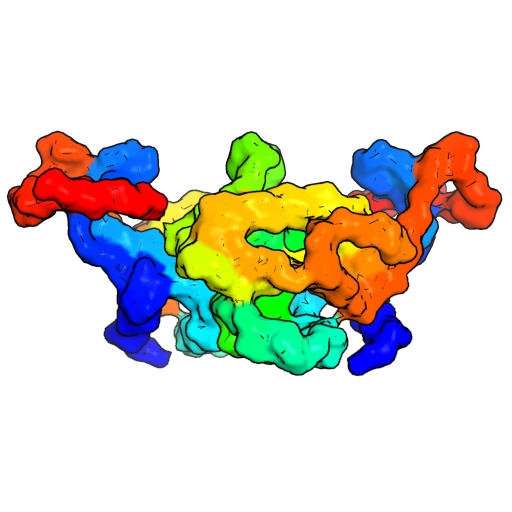58 196 ALA A C 1
ATOM 1461 O O . ALA A 1 196 ? 24.594 30.531 -2.008 1 27.58 196 ALA A O 1
ATOM 1462 N N . MET B 1 1 ? 6.156 -23.031 7.039 1 92.56 1 MET B N 1
ATOM 1463 C CA . MET B 1 1 ? 4.898 -23.281 6.336 1 92.56 1 MET B CA 1
ATOM 1464 C C . MET B 1 1 ? 5.121 -24.141 5.098 1 92.56 1 MET B C 1
ATOM 1466 O O . MET B 1 1 ? 6.039 -23.875 4.316 1 92.56 1 MET B O 1
ATOM 1470 N N . THR B 1 2 ? 4.285 -25.172 4.977 1 95.38 2 THR B N 1
ATOM 1471 C CA . THR B 1 2 ? 4.414 -26.016 3.799 1 95.38 2 THR B CA 1
ATOM 1472 C C . THR B 1 2 ? 3.705 -25.391 2.6 1 95.38 2 THR B C 1
ATOM 1474 O O . THR B 1 2 ? 2.9 -24.469 2.758 1 95.38 2 THR B O 1
ATOM 1477 N N . ASP B 1 3 ? 3.984 -25.875 1.448 1 95.44 3 ASP B N 1
ATOM 1478 C CA . ASP B 1 3 ? 3.316 -25.406 0.24 1 95.44 3 ASP B CA 1
ATOM 1479 C C . ASP B 1 3 ? 1.805 -25.609 0.332 1 95.44 3 ASP B C 1
ATOM 1481 O O . ASP B 1 3 ? 1.03 -24.75 -0.103 1 95.44 3 ASP B O 1
ATOM 1485 N N . GLU B 1 4 ? 1.433 -26.719 0.893 1 95.94 4 GLU B N 1
ATOM 1486 C CA . GLU B 1 4 ? 0.014 -27.031 1.027 1 95.94 4 GLU B CA 1
ATOM 1487 C C . GLU B 1 4 ? -0.688 -26.031 1.946 1 95.94 4 GLU B C 1
ATOM 1489 O O . GLU B 1 4 ? -1.817 -25.625 1.675 1 95.94 4 GLU B O 1
ATOM 1494 N N . GLN B 1 5 ? -0.03 -25.703 2.984 1 97.06 5 GLN B N 1
ATOM 1495 C CA . GLN B 1 5 ? -0.575 -24.719 3.908 1 97.06 5 GLN B CA 1
ATOM 1496 C C . GLN B 1 5 ? -0.718 -23.344 3.236 1 97.06 5 GLN B C 1
ATOM 1498 O O . GLN B 1 5 ? -1.717 -22.656 3.434 1 97.06 5 GLN B O 1
ATOM 1503 N N . VAL B 1 6 ? 0.307 -22.984 2.447 1 97.25 6 VAL B N 1
ATOM 1504 C CA . VAL B 1 6 ? 0.273 -21.719 1.719 1 97.25 6 VAL B CA 1
ATOM 1505 C C . VAL B 1 6 ? -0.898 -21.719 0.739 1 97.25 6 VAL B C 1
ATOM 1507 O O . VAL B 1 6 ? -1.688 -20.781 0.706 1 97.25 6 VAL B O 1
ATOM 1510 N N . LEU B 1 7 ? -1.056 -22.781 0.033 1 95.88 7 LEU B N 1
ATOM 1511 C CA . LEU B 1 7 ? -2.135 -22.906 -0.941 1 95.88 7 LEU B CA 1
ATOM 1512 C C . LEU B 1 7 ? -3.496 -22.828 -0.259 1 95.88 7 LEU B C 1
ATOM 1514 O O . LEU B 1 7 ? -4.438 -22.25 -0.803 1 95.88 7 LEU B O 1
ATOM 1518 N N . ALA B 1 8 ? -3.594 -23.438 0.872 1 96.81 8 ALA B N 1
ATOM 1519 C CA . ALA B 1 8 ? -4.844 -23.391 1.629 1 96.81 8 ALA B CA 1
ATOM 1520 C C . ALA B 1 8 ? -5.23 -21.969 1.976 1 96.81 8 ALA B C 1
ATOM 1522 O O . ALA B 1 8 ? -6.41 -21.609 1.945 1 96.81 8 ALA B O 1
ATOM 1523 N N . GLU B 1 9 ? -4.234 -21.141 2.318 1 97.25 9 GLU B N 1
ATOM 1524 C CA . GLU B 1 9 ? -4.5 -19.734 2.592 1 97.25 9 GLU B CA 1
ATOM 1525 C C . GLU B 1 9 ? -5.035 -19.016 1.354 1 97.25 9 GLU B C 1
ATOM 1527 O O . GLU B 1 9 ? -5.969 -18.219 1.445 1 97.25 9 GLU B O 1
ATOM 1532 N N . PHE B 1 10 ? -4.441 -19.344 0.228 1 97.31 10 PHE B N 1
ATOM 1533 C CA . PHE B 1 10 ? -4.871 -18.719 -1.02 1 97.31 10 PHE B CA 1
ATOM 1534 C C . PHE B 1 10 ? -6.297 -19.125 -1.365 1 97.31 10 PHE B C 1
ATOM 1536 O O . PHE B 1 10 ? -7.109 -18.297 -1.774 1 97.31 10 PHE B O 1
ATOM 1543 N N . ARG B 1 11 ? -6.613 -20.344 -1.182 1 96.06 11 ARG B N 1
ATOM 1544 C CA . ARG B 1 11 ? -7.953 -20.844 -1.467 1 96.06 11 ARG B CA 1
ATOM 1545 C C . ARG B 1 11 ? -8.977 -20.266 -0.494 1 96.06 11 ARG B C 1
ATOM 1547 O O . ARG B 1 11 ? -10.062 -19.859 -0.9 1 96.06 11 ARG B O 1
ATOM 1554 N N . ALA B 1 12 ? -8.594 -20.219 0.747 1 96.56 12 ALA B N 1
ATOM 1555 C CA . ALA B 1 12 ? -9.492 -19.688 1.773 1 96.56 12 ALA B CA 1
ATOM 1556 C C . ALA B 1 12 ? -9.844 -18.219 1.493 1 96.56 12 ALA B C 1
ATOM 1558 O O . ALA B 1 12 ? -10.953 -17.781 1.795 1 96.56 12 ALA B O 1
ATOM 1559 N N . ALA B 1 13 ? -8.945 -17.531 0.874 1 96.56 13 ALA B N 1
ATOM 1560 C CA . ALA B 1 13 ? -9.156 -16.125 0.554 1 96.56 13 ALA B CA 1
ATOM 1561 C C . ALA B 1 13 ? -9.82 -15.961 -0.813 1 96.56 13 ALA B C 1
ATOM 1563 O O . ALA B 1 13 ? -9.992 -14.844 -1.3 1 96.56 13 ALA B O 1
ATOM 1564 N N . GLU B 1 14 ? -10.047 -17.078 -1.459 1 95.44 14 GLU B N 1
ATOM 1565 C CA . GLU B 1 14 ? -10.547 -17.078 -2.83 1 95.44 14 GLU B CA 1
ATOM 1566 C C . GLU B 1 14 ? -9.586 -16.359 -3.768 1 95.44 14 GLU B C 1
ATOM 1568 O O . GLU B 1 14 ? -10.016 -15.648 -4.68 1 95.44 14 GLU B O 1
ATOM 1573 N N . ALA B 1 15 ? -8.352 -16.484 -3.473 1 96 15 ALA B N 1
ATOM 1574 C CA . ALA B 1 15 ? -7.297 -15.836 -4.254 1 96 15 ALA B CA 1
ATOM 1575 C C . ALA B 1 15 ? -6.77 -16.781 -5.336 1 96 15 ALA B C 1
ATOM 1577 O O . ALA B 1 15 ? -6.082 -16.344 -6.266 1 96 15 ALA B O 1
ATOM 1578 N N . LEU B 1 16 ? -6.941 -18 -5.199 1 95.06 16 LEU B N 1
ATOM 1579 C CA . LEU B 1 16 ? -6.621 -19.016 -6.191 1 95.06 16 LEU B CA 1
ATOM 1580 C C . LEU B 1 16 ? -7.867 -19.797 -6.582 1 95.06 16 LEU B C 1
ATOM 1582 O O . LEU B 1 16 ? -8.383 -20.594 -5.785 1 95.06 16 LEU B O 1
ATOM 1586 N N . LEU B 1 17 ? -8.273 -19.578 -7.801 1 93.12 17 LEU B N 1
ATOM 1587 C CA . LEU B 1 17 ? -9.492 -20.203 -8.289 1 93.12 17 LEU B CA 1
ATOM 1588 C C . LEU B 1 17 ? -9.188 -21.156 -9.438 1 93.12 17 LEU B C 1
ATOM 1590 O O . LEU B 1 17 ? -8.188 -21 -10.141 1 93.12 17 LEU B O 1
ATOM 1594 N N . GLU B 1 18 ? -9.922 -22.156 -9.5 1 92.81 18 GLU B N 1
ATOM 1595 C CA . GLU B 1 18 ? -9.852 -23.094 -10.617 1 92.81 18 GLU B CA 1
ATOM 1596 C C . GLU B 1 18 ? -11.102 -23 -11.492 1 92.81 18 GLU B C 1
ATOM 1598 O O . GLU B 1 18 ? -12.211 -22.828 -10.977 1 92.81 18 GLU B O 1
ATOM 1603 N N . GLY B 1 19 ? -10.906 -23.125 -12.719 1 93.69 19 GLY B N 1
ATOM 1604 C CA . GLY B 1 19 ? -11.961 -22.984 -13.719 1 93.69 19 GLY B CA 1
ATOM 1605 C C . GLY B 1 19 ? -11.445 -22.578 -15.078 1 93.69 19 GLY B C 1
ATOM 1606 O O . GLY B 1 19 ? -10.297 -22.859 -15.438 1 93.69 19 GLY B O 1
ATOM 1607 N N . HIS B 1 20 ? -12.359 -22.094 -15.875 1 96.25 20 HIS B N 1
ATOM 1608 C CA . HIS B 1 20 ? -12.031 -21.547 -17.188 1 96.25 20 HIS B CA 1
ATOM 1609 C C . HIS B 1 20 ? -12.141 -20.016 -17.188 1 96.25 20 HIS B C 1
ATOM 1611 O O . HIS B 1 20 ? -13.25 -19.484 -17.25 1 96.25 20 HIS B O 1
ATOM 1617 N N . PHE B 1 21 ? -10.945 -19.375 -17.266 1 95.5 21 PHE B N 1
ATOM 1618 C CA . PHE B 1 21 ? -10.93 -17.922 -17.047 1 95.5 21 PHE B CA 1
ATOM 1619 C C . PHE B 1 21 ? -10.445 -17.203 -18.297 1 95.5 21 PHE B C 1
ATOM 1621 O O . PHE B 1 21 ? -9.516 -17.656 -18.969 1 95.5 21 PHE B O 1
ATOM 1628 N N . ILE B 1 22 ? -11.125 -16.125 -18.516 1 94.62 22 ILE B N 1
ATOM 1629 C CA . ILE B 1 22 ? -10.664 -15.188 -19.531 1 94.62 22 ILE B CA 1
ATOM 1630 C C . ILE B 1 22 ? -9.836 -14.078 -18.891 1 94.62 22 ILE B C 1
ATOM 1632 O O . ILE B 1 22 ? -10.359 -13.281 -18.109 1 94.62 22 ILE B O 1
ATOM 1636 N N . LEU B 1 23 ? -8.617 -14.047 -19.25 1 90.5 23 LEU B N 1
ATOM 1637 C CA . LEU B 1 23 ? -7.723 -13.047 -18.688 1 90.5 23 LEU B CA 1
ATOM 1638 C C . LEU B 1 23 ? -7.859 -11.719 -19.422 1 90.5 23 LEU B C 1
ATOM 1640 O O . LEU B 1 23 ? -8.469 -11.648 -20.484 1 90.5 23 LEU B O 1
ATOM 1644 N N . SER B 1 24 ? -7.387 -10.688 -18.844 1 84 24 SER B N 1
ATOM 1645 C CA . SER B 1 24 ? -7.484 -9.359 -19.438 1 84 24 SER B CA 1
ATOM 1646 C C . SER B 1 24 ? -6.777 -9.312 -20.781 1 84 24 SER B C 1
ATOM 1648 O O . SER B 1 24 ? -7.141 -8.523 -21.656 1 84 24 SER B O 1
ATOM 1650 N N . SER B 1 25 ? -5.789 -10.164 -21 1 86.88 25 SER B N 1
ATOM 1651 C CA . SER B 1 25 ? -5.043 -10.25 -22.25 1 86.88 25 SER B CA 1
ATOM 1652 C C . SER B 1 25 ? -5.867 -10.938 -23.328 1 86.88 25 SER B C 1
ATOM 1654 O O . SER B 1 25 ? -5.5 -10.906 -24.516 1 86.88 25 SER B O 1
ATOM 1656 N N . GLY B 1 26 ? -6.93 -11.492 -22.875 1 90.69 26 GLY B N 1
ATOM 1657 C CA . GLY B 1 26 ? -7.719 -12.305 -23.7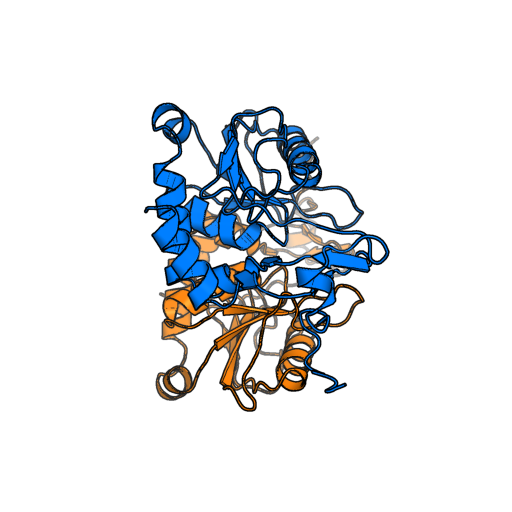97 1 90.69 26 GLY B CA 1
ATOM 1658 C C . GLY B 1 26 ? -7.344 -13.773 -23.781 1 90.69 26 GLY B C 1
ATOM 1659 O O . GLY B 1 26 ? -8.094 -14.617 -24.266 1 90.69 26 GLY B O 1
ATOM 1660 N N . LEU B 1 27 ? -6.266 -14.062 -23.188 1 94.56 27 LEU B N 1
ATOM 1661 C CA . LEU B 1 27 ? -5.855 -15.453 -23.031 1 94.56 27 LEU B CA 1
ATOM 1662 C C . LEU B 1 27 ? -6.754 -16.172 -22.031 1 94.56 27 LEU B C 1
ATOM 1664 O O . LEU B 1 27 ? -7.5 -15.539 -21.281 1 94.56 27 LEU B O 1
ATOM 1668 N N . ARG B 1 28 ? -6.645 -17.484 -22.141 1 96.06 28 ARG B N 1
ATOM 1669 C CA . ARG B 1 28 ? -7.43 -18.328 -21.234 1 96.06 28 ARG B CA 1
ATOM 1670 C C . ARG B 1 28 ? -6.535 -19.031 -20.219 1 96.06 28 ARG B C 1
ATOM 1672 O O . ARG B 1 28 ? -5.352 -19.266 -20.484 1 96.06 28 ARG B O 1
ATOM 1679 N N . SER B 1 29 ? -7.113 -19.312 -19.141 1 95.19 29 SER B N 1
ATOM 1680 C CA . SER B 1 29 ? -6.363 -20.062 -18.141 1 95.19 29 SER B CA 1
ATOM 1681 C C . SER B 1 29 ? -7.281 -20.969 -17.328 1 95.19 29 SER B C 1
ATOM 1683 O O . SER B 1 29 ? -8.477 -20.688 -17.172 1 95.19 29 SER B O 1
ATOM 1685 N N . SER B 1 30 ? -6.746 -22.062 -16.859 1 94.94 30 SER B N 1
ATOM 1686 C CA . SER B 1 30 ? -7.496 -22.984 -16 1 94.94 30 SER B CA 1
ATOM 1687 C C . SER B 1 30 ? -7.445 -22.547 -14.539 1 94.94 30 SER B C 1
ATOM 1689 O O . SER B 1 30 ? -8.141 -23.125 -13.695 1 94.94 30 SER B O 1
ATOM 1691 N N . ARG B 1 31 ? -6.625 -21.484 -14.25 1 93.12 31 ARG B N 1
ATOM 1692 C CA . ARG B 1 31 ? -6.473 -20.969 -12.898 1 93.12 31 ARG B CA 1
ATOM 1693 C C . ARG B 1 31 ? -6.453 -19.438 -12.898 1 93.12 31 ARG B C 1
ATOM 1695 O O . ARG B 1 31 ? -6.102 -18.812 -13.906 1 93.12 31 ARG B O 1
ATOM 1702 N N . TYR B 1 32 ? -6.926 -18.969 -11.859 1 92.69 32 TYR B N 1
ATOM 1703 C CA . TYR B 1 32 ? -6.898 -17.516 -11.664 1 92.69 32 TYR B CA 1
ATOM 1704 C C . TYR B 1 32 ? -6.328 -17.172 -10.297 1 92.69 32 TYR B C 1
ATOM 1706 O O . TYR B 1 32 ? -6.785 -17.672 -9.273 1 92.69 32 TYR B O 1
ATOM 1714 N N . LEU B 1 33 ? -5.27 -16.312 -10.352 1 93.69 33 LEU B N 1
ATOM 1715 C CA . LEU B 1 33 ? -4.574 -15.906 -9.133 1 93.69 33 LEU B CA 1
ATOM 1716 C C . LEU B 1 33 ? -4.719 -14.414 -8.891 1 93.69 33 LEU B C 1
ATOM 1718 O O . LEU B 1 33 ? -4.395 -13.602 -9.758 1 93.69 33 LEU B O 1
ATOM 1722 N N . GLN B 1 34 ? -5.238 -14.07 -7.742 1 93.75 34 GLN B N 1
ATOM 1723 C CA . GLN B 1 34 ? -5.344 -12.68 -7.305 1 93.75 34 GLN B CA 1
ATOM 1724 C C . GLN B 1 34 ? -4.719 -12.492 -5.926 1 93.75 34 GLN B C 1
ATOM 1726 O O . GLN B 1 34 ? -5.41 -12.578 -4.906 1 93.75 34 GLN B O 1
ATOM 1731 N N . CYS B 1 35 ? -3.492 -12.062 -5.859 1 96 35 CYS B N 1
ATOM 1732 C CA . CYS B 1 35 ? -2.756 -12 -4.602 1 96 35 CYS B CA 1
ATOM 1733 C C . CYS B 1 35 ? -3.33 -10.93 -3.684 1 96 35 CYS B C 1
ATOM 1735 O O . CYS B 1 35 ? -3.221 -11.023 -2.459 1 96 35 CYS B O 1
ATOM 1737 N N . ALA B 1 36 ? -3.953 -9.945 -4.289 1 96.62 36 ALA B N 1
ATOM 1738 C CA . ALA B 1 36 ? -4.52 -8.867 -3.482 1 96.62 36 ALA B CA 1
ATOM 1739 C C . ALA B 1 36 ? -5.551 -9.406 -2.496 1 96.62 36 ALA B C 1
ATOM 1741 O O . ALA B 1 36 ? -5.691 -8.883 -1.388 1 96.62 36 ALA B O 1
ATOM 1742 N N . ARG B 1 37 ? -6.199 -10.469 -2.83 1 96.56 37 ARG B N 1
ATOM 1743 C CA . ARG B 1 37 ? -7.238 -11.039 -1.979 1 96.56 37 ARG B CA 1
ATOM 1744 C C . ARG B 1 37 ? -6.637 -11.703 -0.746 1 96.56 37 ARG B C 1
ATOM 1746 O O . ARG B 1 37 ? -7.223 -11.656 0.338 1 96.56 37 ARG B O 1
ATOM 1753 N N . VAL B 1 38 ? -5.516 -12.297 -0.859 1 97.19 38 VAL B N 1
ATOM 1754 C CA . VAL B 1 38 ? -4.871 -12.898 0.302 1 97.19 38 VAL B CA 1
ATOM 1755 C C . VAL B 1 38 ? -4.281 -11.805 1.192 1 97.19 38 VAL B C 1
ATOM 1757 O O . VAL B 1 38 ? -4.289 -11.93 2.42 1 97.19 38 VAL B O 1
ATOM 1760 N N . LEU B 1 39 ? -3.854 -10.758 0.596 1 98.56 39 LEU B N 1
ATOM 1761 C CA . LEU B 1 39 ? -3.135 -9.703 1.306 1 98.56 39 LEU B CA 1
ATOM 1762 C C . LEU B 1 39 ? -4.109 -8.75 1.992 1 98.56 39 LEU B C 1
ATOM 1764 O O . LEU B 1 39 ? -3.709 -7.965 2.855 1 98.56 39 LEU B O 1
ATOM 1768 N N . MET B 1 40 ? -5.395 -8.828 1.683 1 98.38 40 MET B N 1
ATOM 1769 C CA . MET B 1 40 ? -6.344 -7.875 2.254 1 98.38 40 MET B CA 1
ATOM 1770 C C . MET B 1 40 ? -6.566 -8.156 3.736 1 98.38 40 MET B C 1
ATOM 1772 O O . MET B 1 40 ? -7.094 -7.309 4.457 1 98.38 40 MET B O 1
ATOM 1776 N N . ASN B 1 41 ? -6.289 -9.398 4.195 1 98.69 41 ASN B N 1
ATOM 1777 C CA . ASN B 1 41 ? -6.312 -9.719 5.617 1 98.69 41 ASN B CA 1
ATOM 1778 C C . ASN B 1 41 ? -4.938 -9.531 6.254 1 98.69 41 ASN B C 1
ATOM 1780 O O . ASN B 1 41 ? -4.008 -10.281 5.969 1 98.69 41 ASN B O 1
ATOM 1784 N N . PRO B 1 42 ? -4.836 -8.555 7.145 1 98.81 42 PRO B N 1
ATOM 1785 C CA . PRO B 1 42 ? -3.506 -8.227 7.656 1 98.81 42 PRO B CA 1
ATOM 1786 C C . PRO B 1 42 ? -2.855 -9.383 8.406 1 98.81 42 PRO B C 1
ATOM 1788 O O . PRO B 1 42 ? -1.644 -9.594 8.305 1 98.81 42 PRO B O 1
ATOM 1791 N N . ALA B 1 43 ? -3.582 -10.141 9.172 1 98.56 43 ALA B N 1
ATOM 1792 C CA . ALA B 1 43 ? -3.027 -11.273 9.898 1 98.56 43 ALA B CA 1
ATOM 1793 C C . ALA B 1 43 ? -2.514 -12.352 8.945 1 98.56 43 ALA B C 1
ATOM 1795 O O . ALA B 1 43 ? -1.427 -12.898 9.141 1 98.56 43 ALA B O 1
ATOM 1796 N N . ARG B 1 44 ? -3.279 -12.664 7.938 1 98.62 44 ARG B N 1
ATOM 1797 C CA . ARG B 1 44 ? -2.865 -13.633 6.926 1 98.62 44 ARG B CA 1
ATOM 1798 C C . ARG B 1 44 ? -1.63 -13.148 6.18 1 98.62 44 ARG B C 1
ATOM 1800 O O . ARG B 1 44 ? -0.676 -13.906 5.988 1 98.62 44 ARG B O 1
ATOM 1807 N N . ALA B 1 45 ? -1.657 -11.898 5.754 1 98.75 45 ALA B N 1
ATOM 1808 C CA . ALA B 1 45 ? -0.517 -11.312 5.059 1 98.75 45 ALA B CA 1
ATOM 1809 C C . ALA B 1 45 ? 0.755 -11.422 5.895 1 98.75 45 ALA B C 1
ATOM 1811 O O . ALA B 1 45 ? 1.82 -11.758 5.371 1 98.75 45 ALA B O 1
ATOM 1812 N N . ALA B 1 46 ? 0.643 -11.125 7.176 1 98.69 46 ALA B N 1
ATOM 1813 C CA . ALA B 1 46 ? 1.781 -11.211 8.086 1 98.69 46 ALA B CA 1
ATOM 1814 C C . ALA B 1 46 ? 2.324 -12.633 8.164 1 98.69 46 ALA B C 1
ATOM 1816 O O . ALA B 1 46 ? 3.537 -12.844 8.102 1 98.69 46 ALA B O 1
ATOM 1817 N N . ARG B 1 47 ? 1.406 -13.617 8.289 1 98.44 47 ARG B N 1
ATOM 1818 C CA . ARG B 1 47 ? 1.823 -15.016 8.375 1 98.44 47 ARG B CA 1
ATOM 1819 C C . ARG B 1 47 ? 2.572 -15.445 7.121 1 98.44 47 ARG B C 1
ATOM 1821 O O . ARG B 1 47 ? 3.592 -16.141 7.203 1 98.44 47 ARG B O 1
ATOM 1828 N N . LEU B 1 48 ? 2.094 -15.039 6.004 1 98.75 48 LEU B N 1
ATOM 1829 C CA . LEU B 1 48 ? 2.725 -15.414 4.746 1 98.75 48 LEU B CA 1
ATOM 1830 C C . LEU B 1 48 ? 4.082 -14.742 4.594 1 98.75 48 LEU B C 1
ATOM 1832 O O . LEU B 1 48 ? 5.047 -15.367 4.148 1 98.75 48 LEU B O 1
ATOM 1836 N N . ALA B 1 49 ? 4.18 -13.492 4.926 1 98.81 49 ALA B N 1
ATOM 1837 C CA . ALA B 1 49 ? 5.449 -12.773 4.863 1 98.81 49 ALA B CA 1
ATOM 1838 C C . ALA B 1 49 ? 6.477 -13.391 5.809 1 98.81 49 ALA B C 1
ATOM 1840 O O . ALA B 1 49 ? 7.652 -13.516 5.457 1 98.81 49 ALA B O 1
ATOM 1841 N N . GLU B 1 50 ? 6.047 -13.734 7.031 1 98.75 50 GLU B N 1
ATOM 1842 C CA . GLU B 1 50 ? 6.938 -14.375 7.992 1 98.75 50 GLU B CA 1
ATOM 1843 C C . GLU B 1 50 ? 7.461 -15.703 7.461 1 98.75 50 GLU B C 1
ATOM 1845 O O . GLU B 1 50 ? 8.648 -16.016 7.598 1 98.75 50 GLU B O 1
ATOM 1850 N N . ALA B 1 51 ? 6.535 -16.484 6.906 1 98.81 51 ALA B N 1
ATOM 1851 C CA . ALA B 1 51 ? 6.938 -17.75 6.312 1 98.81 51 ALA B CA 1
ATOM 1852 C C . ALA B 1 51 ? 7.973 -17.547 5.211 1 98.81 51 ALA B C 1
ATOM 1854 O O . ALA B 1 51 ? 8.945 -18.297 5.113 1 98.81 51 ALA B O 1
ATOM 1855 N N . LEU B 1 52 ? 7.754 -16.547 4.398 1 98.81 52 LEU B N 1
ATOM 1856 C CA . LEU B 1 52 ? 8.688 -16.234 3.324 1 98.81 52 LEU B CA 1
ATOM 1857 C C . LEU B 1 52 ? 10.031 -15.773 3.889 1 98.81 52 LEU B C 1
ATOM 1859 O O . LEU B 1 52 ? 11.086 -16.172 3.4 1 98.81 52 LEU B O 1
ATOM 1863 N N . ALA B 1 53 ? 9.992 -14.898 4.883 1 98.88 53 ALA B N 1
ATOM 1864 C CA . ALA B 1 53 ? 11.211 -14.422 5.531 1 98.88 53 ALA B CA 1
ATOM 1865 C C . ALA B 1 53 ? 12.062 -15.586 6.023 1 98.88 53 ALA B C 1
ATOM 1867 O O . ALA B 1 53 ? 13.289 -15.547 5.949 1 98.88 53 ALA B O 1
ATOM 1868 N N . PHE B 1 54 ? 11.391 -16.594 6.488 1 98.25 54 PHE B N 1
ATOM 1869 C CA . PHE B 1 54 ? 12.086 -17.781 7.004 1 98.25 54 PHE B CA 1
ATOM 1870 C C . PHE B 1 54 ? 12.844 -18.5 5.895 1 98.25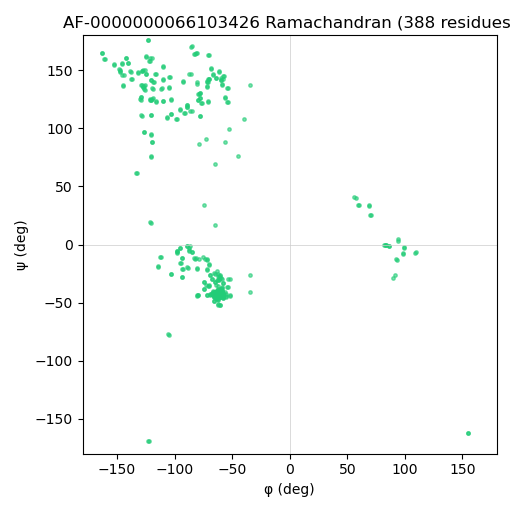 54 PHE B C 1
ATOM 1872 O O . PHE B 1 54 ? 13.844 -19.156 6.148 1 98.25 54 PHE B O 1
ATOM 1879 N N . LYS B 1 55 ? 12.422 -18.344 4.645 1 98 55 LYS B N 1
ATOM 1880 C CA . LYS B 1 55 ? 13.062 -19 3.508 1 98 55 LYS B CA 1
ATOM 1881 C C . LYS B 1 55 ? 14.312 -18.234 3.068 1 98 55 LYS B C 1
ATOM 1883 O O . LYS B 1 55 ? 15.148 -18.781 2.338 1 98 55 LYS B O 1
ATOM 1888 N N . ILE B 1 56 ? 14.414 -17.031 3.416 1 98.56 56 ILE B N 1
ATOM 1889 C CA . ILE B 1 56 ? 15.578 -16.234 3.053 1 98.56 56 ILE B CA 1
ATOM 1890 C C . ILE B 1 56 ? 16.734 -16.547 3.988 1 98.56 56 ILE B C 1
ATOM 1892 O O . ILE B 1 56 ? 16.578 -16.547 5.211 1 98.56 56 ILE B O 1
ATOM 1896 N N . PRO B 1 57 ? 17.938 -16.844 3.471 1 98.62 57 PRO B N 1
ATOM 1897 C CA . PRO B 1 57 ? 19.094 -17.203 4.305 1 98.62 57 PRO B CA 1
ATOM 1898 C C . PRO B 1 57 ? 19.469 -16.094 5.293 1 98.62 57 PRO B C 1
ATOM 1900 O O . PRO B 1 57 ? 19.438 -14.922 4.938 1 98.62 57 PRO B O 1
ATOM 1903 N N . ASP B 1 58 ? 19.859 -16.5 6.484 1 98.31 58 ASP B N 1
ATOM 1904 C CA . ASP B 1 58 ? 20.219 -15.562 7.543 1 98.31 58 ASP B CA 1
ATOM 1905 C C . ASP B 1 58 ? 21.359 -14.656 7.109 1 98.31 58 ASP B C 1
ATOM 1907 O O . ASP B 1 58 ? 21.375 -13.469 7.422 1 98.31 58 ASP B O 1
ATOM 1911 N N . LYS B 1 59 ? 22.281 -15.25 6.363 1 98.12 59 LYS B N 1
ATOM 1912 C CA . LYS B 1 59 ? 23.453 -14.5 5.918 1 98.12 59 LYS B CA 1
ATOM 1913 C C . LYS B 1 59 ? 23.047 -13.336 5.012 1 98.12 59 LYS B C 1
ATOM 1915 O O . LYS B 1 59 ? 23.703 -12.297 5 1 98.12 59 LYS B O 1
ATOM 1920 N N . LEU B 1 60 ? 22 -13.508 4.312 1 98.44 60 LEU B N 1
ATOM 1921 C CA . LEU B 1 60 ? 21.469 -12.453 3.453 1 98.44 60 LEU B CA 1
ATOM 1922 C C . LEU B 1 60 ? 20.656 -11.445 4.266 1 98.44 60 LEU B C 1
ATOM 1924 O O . LEU B 1 60 ? 20.844 -10.234 4.129 1 98.44 60 LEU B O 1
ATOM 1928 N N . LYS B 1 61 ? 19.828 -11.906 5.156 1 98.56 61 LYS B N 1
ATOM 1929 C CA . LYS B 1 61 ? 18.922 -11.07 5.941 1 98.56 61 LYS B CA 1
ATOM 1930 C C . LYS B 1 61 ? 19.703 -10.055 6.777 1 98.56 61 LYS B C 1
ATOM 1932 O O . LYS B 1 61 ? 19.281 -8.898 6.898 1 98.56 61 LYS B O 1
ATOM 1937 N N . ILE B 1 62 ? 20.812 -10.5 7.297 1 98.31 62 ILE B N 1
ATOM 1938 C CA . ILE B 1 62 ? 21.547 -9.648 8.227 1 98.31 62 ILE B CA 1
ATOM 1939 C C . ILE B 1 62 ? 22.172 -8.469 7.477 1 98.31 62 ILE B C 1
ATOM 1941 O O . ILE B 1 62 ? 22.562 -7.477 8.086 1 98.31 62 ILE B O 1
ATOM 1945 N N . GLN B 1 63 ? 22.25 -8.602 6.113 1 98.69 63 GLN B N 1
ATOM 1946 C CA . GLN B 1 63 ? 22.859 -7.543 5.301 1 98.69 63 GLN B CA 1
ATOM 1947 C C . GLN B 1 63 ? 21.812 -6.508 4.891 1 98.69 63 GLN B C 1
ATOM 1949 O O . GLN B 1 63 ? 22.156 -5.387 4.52 1 98.69 63 GLN B O 1
ATOM 1954 N N . LEU B 1 64 ? 20.641 -6.828 4.938 1 98.88 64 LEU B N 1
ATOM 1955 C CA . LEU B 1 64 ? 19.578 -6 4.387 1 98.88 64 LEU B CA 1
ATOM 1956 C C . LEU B 1 64 ? 19.359 -4.758 5.246 1 98.88 64 LEU B C 1
ATOM 1958 O O . LEU B 1 64 ? 19.344 -4.844 6.477 1 98.88 64 LEU B O 1
ATOM 1962 N N . GLY B 1 65 ? 19.125 -3.654 4.504 1 98.81 65 GLY B N 1
ATOM 1963 C CA . GLY B 1 65 ? 18.844 -2.408 5.199 1 98.81 65 GLY B CA 1
ATOM 1964 C C . GLY B 1 65 ? 17.438 -1.897 4.969 1 98.81 65 GLY B C 1
ATOM 1965 O O . GLY B 1 65 ? 16.969 -1.023 5.699 1 98.81 65 GLY B O 1
ATOM 1966 N N . SER B 1 66 ? 16.812 -2.381 3.945 1 98.88 66 SER B N 1
ATOM 1967 C CA . SER B 1 66 ? 15.445 -1.971 3.654 1 98.88 66 SER B CA 1
ATOM 1968 C C . SER B 1 66 ? 14.773 -2.934 2.682 1 98.88 66 SER B C 1
ATOM 1970 O O . SER B 1 66 ? 15.43 -3.799 2.102 1 98.88 66 SER B O 1
ATOM 1972 N N . VAL B 1 67 ? 13.5 -2.867 2.584 1 98.94 67 VAL B N 1
ATOM 1973 C CA . VAL B 1 67 ? 12.68 -3.559 1.599 1 98.94 67 VAL B CA 1
ATOM 1974 C C . VAL B 1 67 ? 12.078 -2.547 0.625 1 98.94 67 VAL B C 1
ATOM 1976 O O . VAL B 1 67 ? 11.617 -1.48 1.036 1 98.94 67 VAL B O 1
ATOM 1979 N N . VAL B 1 68 ? 12.133 -2.832 -0.637 1 98.94 68 VAL B N 1
ATOM 1980 C CA . VAL B 1 68 ? 11.492 -1.976 -1.63 1 98.94 68 VAL B CA 1
ATOM 1981 C C . VAL B 1 68 ? 10.609 -2.818 -2.547 1 98.94 68 VAL B C 1
ATOM 1983 O O . VAL B 1 68 ? 10.992 -3.916 -2.955 1 98.94 68 VAL B O 1
ATOM 1986 N N . SER B 1 69 ? 9.484 -2.33 -2.822 1 98.88 69 SER B N 1
ATOM 1987 C CA . SER B 1 69 ? 8.508 -3.053 -3.639 1 98.88 69 SER B CA 1
ATOM 1988 C C . SER B 1 69 ? 8 -2.188 -4.789 1 98.88 69 SER B C 1
ATOM 1990 O O . SER B 1 69 ? 7.961 -0.961 -4.676 1 98.88 69 SER B O 1
ATOM 1992 N N . PRO B 1 70 ? 7.668 -2.789 -5.871 1 98.38 70 PRO B N 1
ATOM 1993 C CA . PRO B 1 70 ? 6.969 -2.025 -6.91 1 98.38 70 PRO B CA 1
ATOM 1994 C C . PRO B 1 70 ? 5.488 -1.827 -6.594 1 98.38 70 PRO B C 1
ATOM 1996 O O . PRO B 1 70 ? 4.793 -2.785 -6.25 1 98.38 70 PRO B O 1
ATOM 1999 N N . ALA B 1 71 ? 5.035 -0.582 -6.609 1 96.62 71 ALA B N 1
ATOM 2000 C CA . ALA B 1 71 ? 3.602 -0.309 -6.539 1 96.62 71 ALA B CA 1
ATOM 2001 C C . ALA B 1 71 ? 2.9 -0.721 -7.832 1 96.62 71 ALA B C 1
ATOM 2003 O O . ALA B 1 71 ? 3.465 -0.596 -8.922 1 96.62 71 ALA B O 1
ATOM 2004 N N . MET B 1 72 ? 1.748 -1.229 -7.699 1 94.44 72 MET B N 1
ATOM 2005 C CA . MET B 1 72 ? 0.841 -1.306 -6.559 1 94.44 72 MET B CA 1
ATOM 2006 C C . MET B 1 72 ? 0.86 -2.701 -5.941 1 94.44 72 MET B C 1
ATOM 2008 O O . MET B 1 72 ? 0.731 -2.848 -4.727 1 94.44 72 MET B O 1
ATOM 2012 N N . GLY B 1 73 ? 1.198 -3.672 -6.742 1 94 73 GLY B N 1
ATOM 2013 C CA . GLY B 1 73 ? 1.014 -5.059 -6.352 1 94 73 GLY B CA 1
ATOM 2014 C C . GLY B 1 73 ? 1.875 -5.469 -5.172 1 94 73 GLY B C 1
ATOM 2015 O O . GLY B 1 73 ? 1.436 -6.234 -4.312 1 94 73 GLY B O 1
ATOM 2016 N N . GLY B 1 74 ? 3.006 -4.938 -5.023 1 97.88 74 GLY B N 1
ATOM 2017 C CA . GLY B 1 74 ? 3.971 -5.383 -4.031 1 97.88 74 GLY B CA 1
ATOM 2018 C C . GLY B 1 74 ? 3.904 -4.59 -2.738 1 97.88 74 GLY B C 1
ATOM 2019 O O . GLY B 1 74 ? 4.566 -4.938 -1.757 1 97.88 74 GLY B O 1
ATOM 2020 N N . VAL B 1 75 ? 3.105 -3.598 -2.621 1 98.56 75 VAL B N 1
ATOM 2021 C CA . VAL B 1 75 ? 3.17 -2.607 -1.552 1 98.56 75 VAL B CA 1
ATOM 2022 C C . VAL B 1 75 ? 2.844 -3.268 -0.214 1 98.56 75 VAL B C 1
ATOM 2024 O O . VAL B 1 75 ? 3.613 -3.16 0.743 1 98.56 75 VAL B O 1
ATOM 2027 N N . ILE B 1 76 ? 1.769 -4.02 -0.164 1 98.88 76 ILE B N 1
ATOM 2028 C CA . ILE B 1 76 ? 1.363 -4.641 1.094 1 98.88 76 ILE B CA 1
ATOM 2029 C C . ILE B 1 76 ? 2.326 -5.77 1.447 1 98.88 76 ILE B C 1
ATOM 2031 O O . ILE B 1 76 ? 2.742 -5.902 2.6 1 98.88 76 ILE B O 1
ATOM 2035 N N . ALA B 1 77 ? 2.674 -6.59 0.419 1 98.88 77 ALA B N 1
ATOM 2036 C CA . ALA B 1 77 ? 3.65 -7.648 0.656 1 98.88 77 ALA B CA 1
ATOM 2037 C C . ALA B 1 77 ? 4.969 -7.074 1.17 1 98.88 77 ALA B C 1
ATOM 2039 O O . ALA B 1 77 ? 5.582 -7.633 2.08 1 98.88 77 ALA B O 1
ATOM 2040 N N . GLY B 1 78 ? 5.387 -5.984 0.6 1 98.88 78 GLY B N 1
ATOM 2041 C CA . GLY B 1 78 ? 6.605 -5.32 1.036 1 98.88 78 GLY B CA 1
ATOM 2042 C C . GLY B 1 78 ? 6.52 -4.797 2.457 1 98.88 78 GLY B C 1
ATOM 2043 O O . GLY B 1 78 ? 7.469 -4.934 3.232 1 98.88 78 GLY B O 1
ATOM 2044 N N . HIS B 1 79 ? 5.422 -4.172 2.771 1 98.94 79 HIS B N 1
ATOM 2045 C CA . HIS B 1 79 ? 5.195 -3.652 4.113 1 98.94 79 HIS B CA 1
ATOM 2046 C C . HIS B 1 79 ? 5.27 -4.762 5.156 1 98.94 79 HIS B C 1
ATOM 2048 O O . HIS B 1 79 ? 5.941 -4.617 6.18 1 98.94 79 HIS B O 1
ATOM 2054 N N . GLU B 1 80 ? 4.621 -5.875 4.875 1 98.94 80 GLU B N 1
ATOM 2055 C CA . GLU B 1 80 ? 4.625 -7 5.812 1 98.94 80 GLU B CA 1
ATOM 2056 C C . GLU B 1 80 ? 6 -7.656 5.883 1 98.94 80 GLU B C 1
ATOM 2058 O O . GLU B 1 80 ? 6.406 -8.148 6.938 1 98.94 80 GLU B O 1
ATOM 2063 N N . MET B 1 81 ? 6.691 -7.688 4.738 1 98.94 81 MET B N 1
ATOM 2064 C CA . MET B 1 81 ? 8.062 -8.195 4.762 1 98.94 81 MET B CA 1
ATOM 2065 C C . MET B 1 81 ? 8.961 -7.293 5.609 1 98.94 81 MET B C 1
ATOM 2067 O O . MET B 1 81 ? 9.789 -7.785 6.379 1 98.94 81 MET B O 1
ATOM 2071 N N . GLY B 1 82 ? 8.828 -5.965 5.426 1 98.94 82 GLY B N 1
ATOM 2072 C CA . GLY B 1 82 ? 9.523 -5.047 6.312 1 98.94 82 GLY B CA 1
ATOM 2073 C C . GLY B 1 82 ? 9.273 -5.328 7.785 1 98.94 82 GLY B C 1
ATOM 2074 O O . GLY B 1 82 ? 10.203 -5.309 8.594 1 98.94 82 GLY B O 1
ATOM 2075 N N . ARG B 1 83 ? 8.062 -5.574 8.078 1 98.88 83 ARG B N 1
ATOM 2076 C CA . ARG B 1 83 ? 7.703 -5.914 9.453 1 98.88 83 ARG B CA 1
ATOM 2077 C C . ARG B 1 83 ? 8.422 -7.18 9.906 1 98.88 83 ARG B C 1
ATOM 2079 O O . ARG B 1 83 ? 9.016 -7.203 10.984 1 98.88 83 ARG B O 1
ATOM 2086 N N . ALA B 1 84 ? 8.32 -8.234 9.125 1 98.88 84 ALA B N 1
ATOM 2087 C CA . ALA B 1 84 ? 8.898 -9.539 9.461 1 98.88 84 ALA B CA 1
ATOM 2088 C C . ALA B 1 84 ? 10.406 -9.422 9.688 1 98.88 84 ALA B C 1
ATOM 2090 O O . ALA B 1 84 ? 10.961 -10.125 10.531 1 98.88 84 ALA B O 1
ATOM 2091 N N . LEU B 1 85 ? 11.062 -8.523 8.969 1 98.88 85 LEU B N 1
ATOM 2092 C CA . LEU B 1 85 ? 12.516 -8.406 9.008 1 98.88 85 LEU B CA 1
ATOM 2093 C C . LEU B 1 85 ? 12.945 -7.289 9.945 1 98.88 85 LEU B C 1
ATOM 2095 O O . LEU B 1 85 ? 14.141 -7.113 10.203 1 98.88 85 LEU B O 1
ATOM 2099 N N . GLY B 1 86 ? 11.969 -6.508 10.461 1 98.62 86 GLY B N 1
ATOM 2100 C CA . GLY B 1 86 ? 12.305 -5.363 11.289 1 98.62 86 GLY B CA 1
ATOM 2101 C C . GLY B 1 86 ? 12.969 -4.238 10.523 1 98.62 86 GLY B C 1
ATOM 2102 O O . GLY B 1 86 ? 13.875 -3.582 11.031 1 98.62 86 GLY B O 1
ATOM 2103 N N . LEU B 1 87 ? 12.602 -4.031 9.242 1 98.88 87 LEU B N 1
ATOM 2104 C CA . LEU B 1 87 ? 13.211 -3.049 8.359 1 98.88 87 LEU B CA 1
ATOM 2105 C C . LEU B 1 87 ? 12.172 -2.057 7.848 1 98.88 87 LEU B C 1
ATOM 2107 O O . LEU B 1 87 ? 10.977 -2.355 7.832 1 98.88 87 LEU B O 1
ATOM 2111 N N . ASP B 1 88 ? 12.641 -0.885 7.434 1 98.81 88 ASP B N 1
ATOM 2112 C CA . ASP B 1 88 ? 11.789 0.022 6.68 1 98.81 88 ASP B CA 1
ATOM 2113 C C . ASP B 1 88 ? 11.383 -0.59 5.34 1 98.81 88 ASP B C 1
ATOM 2115 O O . ASP B 1 88 ? 12.156 -1.345 4.738 1 98.81 88 ASP B O 1
ATOM 2119 N N . ALA B 1 89 ? 10.188 -0.323 4.949 1 98.88 89 ALA B N 1
ATOM 2120 C CA . ALA B 1 89 ? 9.641 -0.771 3.672 1 98.88 89 ALA B CA 1
ATOM 2121 C C . ALA B 1 89 ? 9.188 0.413 2.824 1 98.88 89 ALA B C 1
ATOM 2123 O O . ALA B 1 89 ? 8.406 1.251 3.285 1 98.88 89 ALA B O 1
ATOM 2124 N N . MET B 1 90 ? 9.711 0.483 1.629 1 98.75 90 MET B N 1
ATOM 2125 C CA . MET B 1 90 ? 9.391 1.534 0.668 1 98.75 90 MET B CA 1
ATOM 2126 C C . MET B 1 90 ? 8.859 0.94 -0.633 1 98.75 90 MET B C 1
ATOM 2128 O O . MET B 1 90 ? 8.711 -0.277 -0.747 1 98.75 90 MET B O 1
ATOM 2132 N N . PHE B 1 91 ? 8.461 1.824 -1.541 1 98.75 91 PHE B N 1
ATOM 2133 C CA . PHE B 1 91 ? 8.023 1.334 -2.842 1 98.75 91 PHE B CA 1
ATOM 2134 C C . PHE B 1 91 ? 8.398 2.316 -3.945 1 98.75 91 PHE B C 1
ATOM 2136 O O . PHE B 1 91 ? 8.641 3.494 -3.68 1 98.75 91 PHE B O 1
ATOM 2143 N N . VAL B 1 92 ? 8.5 1.773 -5.113 1 98.31 92 VAL B N 1
ATOM 2144 C CA . VAL B 1 92 ? 8.68 2.578 -6.316 1 98.31 92 VAL B CA 1
ATOM 2145 C C . VAL B 1 92 ? 7.371 2.621 -7.102 1 98.31 92 VAL B C 1
ATOM 2147 O O . VAL B 1 92 ? 6.598 1.661 -7.086 1 98.31 92 VAL B O 1
ATOM 2150 N N . GLU B 1 93 ? 7.105 3.756 -7.711 1 96.75 93 GLU B N 1
ATOM 2151 C CA . GLU B 1 93 ? 5.895 3.967 -8.5 1 96.75 93 GLU B CA 1
ATOM 2152 C C . GLU B 1 93 ? 6.234 4.43 -9.914 1 96.75 93 GLU B C 1
ATOM 2154 O O . GLU B 1 93 ? 7.359 4.852 -10.188 1 96.75 93 GLU B O 1
ATOM 2159 N N . ARG B 1 94 ? 5.18 4.262 -10.82 1 93.94 94 ARG B N 1
ATOM 2160 C CA . ARG B 1 94 ? 5.363 4.637 -12.219 1 93.94 94 ARG B CA 1
ATOM 2161 C C . ARG B 1 94 ? 4.363 5.711 -12.633 1 93.94 94 ARG B C 1
ATOM 2163 O O . ARG B 1 94 ? 3.486 5.461 -13.469 1 93.94 94 ARG B O 1
ATOM 2170 N N . PRO B 1 95 ? 4.566 6.938 -12.227 1 85.88 95 PRO B N 1
ATOM 2171 C CA . PRO B 1 95 ? 3.635 7.98 -12.672 1 85.88 95 PRO B CA 1
ATOM 2172 C C . PRO B 1 95 ? 3.721 8.25 -14.172 1 85.88 95 PRO B C 1
ATOM 2174 O O . PRO B 1 95 ? 2.717 8.602 -14.797 1 85.88 95 PRO B O 1
ATOM 2177 N N . ASP B 1 96 ? 4.922 8.055 -14.797 1 88.56 96 ASP B N 1
ATOM 2178 C CA . ASP B 1 96 ? 5.133 8.297 -16.219 1 88.56 96 ASP B CA 1
ATOM 2179 C C . ASP B 1 96 ? 5.598 7.031 -16.938 1 88.56 96 ASP B C 1
ATOM 2181 O O . ASP B 1 96 ? 6.324 7.102 -17.938 1 88.56 96 ASP B O 1
ATOM 2185 N N . GLY B 1 97 ? 5.375 5.902 -16.328 1 91.12 97 GLY B N 1
ATOM 2186 C CA . GLY B 1 97 ? 5.676 4.637 -16.984 1 91.12 97 GLY B CA 1
ATOM 2187 C C . GLY B 1 97 ? 7.004 4.047 -16.562 1 91.12 97 GLY B C 1
ATOM 2188 O O . GLY B 1 97 ? 7.332 2.916 -16.922 1 91.12 97 GLY B O 1
ATOM 2189 N N . VAL B 1 98 ? 7.707 4.828 -15.828 1 95 98 VAL B N 1
ATOM 2190 C CA . VAL B 1 98 ? 8.992 4.359 -15.312 1 95 98 VAL B CA 1
ATOM 2191 C C . VAL B 1 98 ? 8.984 4.387 -13.789 1 95 98 VAL B C 1
ATOM 2193 O O . VAL B 1 98 ? 8.484 5.336 -13.18 1 95 98 VAL B O 1
ATOM 2196 N N . PHE B 1 99 ? 9.617 3.359 -13.211 1 97.62 99 PHE B N 1
ATOM 2197 C CA . PHE B 1 99 ? 9.633 3.301 -11.75 1 97.62 99 PHE B CA 1
ATOM 2198 C C . PHE B 1 99 ? 10.555 4.367 -11.172 1 97.62 99 PHE B C 1
ATOM 2200 O O . PHE B 1 99 ? 11.664 4.574 -11.68 1 97.62 99 PHE B O 1
ATOM 2207 N N . HIS B 1 100 ? 10.062 5.02 -10.164 1 96.5 100 HIS B N 1
ATOM 2208 C CA . HIS B 1 100 ? 10.844 5.98 -9.391 1 96.5 100 HIS B CA 1
ATOM 2209 C C . HIS B 1 100 ? 10.602 5.816 -7.895 1 96.5 100 HIS B C 1
ATOM 2211 O O . HIS B 1 100 ? 9.492 5.473 -7.477 1 96.5 100 HIS B O 1
ATOM 2217 N N . LEU B 1 101 ? 11.688 5.988 -7.176 1 96.62 101 LEU B N 1
ATOM 2218 C CA . LEU B 1 101 ? 11.531 6.168 -5.738 1 96.62 101 LEU B CA 1
ATOM 2219 C C . LEU B 1 101 ? 11.078 7.59 -5.414 1 96.62 101 LEU B C 1
ATOM 2221 O O . LEU B 1 101 ? 11.828 8.547 -5.613 1 96.62 101 LEU B O 1
ATOM 2225 N N . ARG B 1 102 ? 9.891 7.676 -4.98 1 92.62 102 ARG B N 1
ATOM 2226 C CA . ARG B 1 102 ? 9.258 8.969 -4.746 1 92.62 102 ARG B CA 1
ATOM 2227 C C . ARG B 1 102 ? 8.789 9.102 -3.303 1 92.62 102 ARG B C 1
ATOM 2229 O O . ARG B 1 102 ? 9.234 8.352 -2.43 1 92.62 102 ARG B O 1
ATOM 2236 N N . ARG B 1 103 ? 8.016 10.109 -2.988 1 92.56 103 ARG B N 1
ATOM 2237 C CA . ARG B 1 103 ? 7.281 10.32 -1.748 1 92.56 103 ARG B CA 1
ATOM 2238 C C . ARG B 1 103 ? 8.227 10.625 -0.591 1 92.56 103 ARG B C 1
ATOM 2240 O O . ARG B 1 103 ? 7.969 10.234 0.549 1 92.56 103 ARG B O 1
ATOM 2247 N N . GLY B 1 104 ? 9.398 11.164 -0.952 1 92.44 104 GLY B N 1
ATOM 2248 C CA . GLY B 1 104 ? 10.359 11.523 0.075 1 92.44 104 GLY B CA 1
ATOM 2249 C C . GLY B 1 104 ? 11.203 10.352 0.544 1 92.44 104 GLY B C 1
ATOM 2250 O O . GLY B 1 104 ? 12.016 10.492 1.46 1 92.44 104 GLY B O 1
ATOM 2251 N N . PHE B 1 105 ? 10.945 9.195 -0.02 1 96.62 105 PHE B N 1
ATOM 2252 C CA . PHE B 1 105 ? 11.789 8.039 0.29 1 96.62 105 PHE B CA 1
ATOM 2253 C C . PHE B 1 105 ? 13.227 8.297 -0.127 1 96.62 105 PHE B C 1
ATOM 2255 O O . PHE B 1 105 ? 13.484 9.016 -1.096 1 96.62 105 PHE B O 1
ATOM 2262 N N . ARG B 1 106 ? 14.07 7.684 0.647 1 95.88 106 ARG B N 1
ATOM 2263 C CA . ARG B 1 106 ? 15.5 7.789 0.348 1 95.88 106 ARG B CA 1
ATOM 2264 C C . ARG B 1 106 ? 16.219 6.484 0.668 1 95.88 106 ARG B C 1
ATOM 2266 O O . ARG B 1 106 ? 15.836 5.766 1.59 1 95.88 106 ARG B O 1
ATOM 2273 N N . LEU B 1 107 ? 17.188 6.25 -0.16 1 97.88 107 LEU B N 1
ATOM 2274 C CA . LEU B 1 107 ? 18.125 5.16 0.092 1 97.88 107 LEU B CA 1
ATOM 2275 C C . LEU B 1 107 ? 19.547 5.684 0.25 1 97.88 107 LEU B C 1
ATOM 2277 O O . LEU B 1 107 ? 19.969 6.57 -0.494 1 97.88 107 LEU B O 1
ATOM 2281 N N . GLU B 1 108 ? 20.203 5.188 1.279 1 97.5 108 GLU B N 1
ATOM 2282 C CA . GLU B 1 108 ? 21.625 5.504 1.377 1 97.5 108 GLU B CA 1
ATOM 2283 C C . GLU B 1 108 ? 22.422 4.855 0.245 1 97.5 108 GLU B C 1
ATOM 2285 O O . GLU B 1 108 ? 22.078 3.762 -0.209 1 97.5 108 GLU B O 1
ATOM 2290 N N . PRO B 1 109 ? 23.484 5.629 -0.168 1 97.81 109 PRO B N 1
ATOM 2291 C CA . PRO B 1 109 ? 24.328 4.996 -1.188 1 97.81 109 PRO B CA 1
ATOM 2292 C C . PRO B 1 109 ? 24.828 3.615 -0.769 1 97.81 109 PRO B C 1
ATOM 2294 O O . PRO B 1 109 ? 25.406 3.467 0.307 1 97.81 109 PRO B O 1
ATOM 2297 N N . GLY B 1 110 ? 24.547 2.588 -1.549 1 98.38 110 GLY B N 1
ATOM 2298 C CA . GLY B 1 110 ? 25.031 1.24 -1.28 1 98.38 110 GLY B CA 1
ATOM 2299 C C . GLY B 1 110 ? 24.125 0.466 -0.337 1 98.38 110 GLY B C 1
ATOM 2300 O O . GLY B 1 110 ? 24.391 -0.704 -0.046 1 98.38 110 GLY B O 1
ATOM 2301 N N . GLN B 1 111 ? 23.062 1.11 0.124 1 98.75 111 GLN B N 1
ATOM 2302 C CA . GLN B 1 111 ? 22.156 0.413 1.024 1 98.75 111 GLN B CA 1
ATOM 2303 C C . GLN B 1 111 ? 21.641 -0.876 0.394 1 98.75 111 GLN B C 1
ATOM 2305 O O . GLN B 1 111 ? 21.172 -0.873 -0.75 1 98.75 111 GLN B O 1
ATOM 2310 N N . LYS B 1 112 ? 21.797 -1.974 1.098 1 98.94 112 LYS B N 1
ATOM 2311 C CA . LYS B 1 112 ? 21.359 -3.279 0.602 1 98.94 112 LYS B CA 1
ATOM 2312 C C . LYS B 1 112 ? 19.859 -3.455 0.745 1 98.94 112 LYS B C 1
ATOM 2314 O O . LYS B 1 112 ? 19.312 -3.268 1.831 1 98.94 112 LYS B O 1
ATOM 2319 N N . VAL B 1 113 ? 19.25 -3.875 -0.359 1 98.94 113 VAL B N 1
ATOM 2320 C CA . VAL B 1 113 ? 17.797 -3.838 -0.444 1 98.94 113 VAL B CA 1
ATOM 2321 C C . VAL B 1 113 ? 17.266 -5.211 -0.849 1 98.94 113 VAL B C 1
ATOM 2323 O O . VAL B 1 113 ? 17.844 -5.879 -1.71 1 98.94 113 VAL B O 1
ATOM 2326 N N . LEU B 1 114 ? 16.234 -5.664 -0.205 1 98.94 114 LEU B N 1
ATOM 2327 C CA . LEU B 1 114 ? 15.398 -6.758 -0.703 1 98.94 114 LEU B CA 1
ATOM 2328 C C . LEU B 1 114 ? 14.266 -6.227 -1.572 1 98.94 114 LEU B C 1
ATOM 2330 O O . LEU B 1 114 ? 13.477 -5.387 -1.128 1 98.94 114 LEU B O 1
ATOM 2334 N N . LEU B 1 115 ? 14.211 -6.637 -2.812 1 98.94 115 LEU B N 1
ATOM 2335 C CA . LEU B 1 115 ? 13.039 -6.355 -3.633 1 98.94 115 LEU B CA 1
ATOM 2336 C C . LEU B 1 115 ? 11.906 -7.328 -3.316 1 98.94 115 LEU B C 1
ATOM 2338 O O . LEU B 1 115 ? 12.086 -8.547 -3.395 1 98.94 115 LEU B O 1
ATOM 2342 N N . MET B 1 116 ? 10.727 -6.855 -2.957 1 98.94 116 MET B N 1
ATOM 2343 C CA . MET B 1 116 ? 9.602 -7.703 -2.561 1 98.94 116 MET B CA 1
ATOM 2344 C C . MET B 1 116 ? 8.414 -7.508 -3.496 1 98.94 116 MET B C 1
ATOM 2346 O O . MET B 1 116 ? 7.961 -6.379 -3.703 1 98.94 116 MET B O 1
ATOM 2350 N N . GLU B 1 117 ? 7.918 -8.547 -4.055 1 98.5 117 GLU B N 1
ATOM 2351 C CA . GLU B 1 117 ? 6.742 -8.555 -4.918 1 98.5 117 GLU B CA 1
ATOM 2352 C C . GLU B 1 117 ? 5.656 -9.469 -4.367 1 98.5 117 GLU B C 1
ATOM 2354 O O . GLU B 1 117 ? 5.93 -10.336 -3.537 1 98.5 117 GLU B O 1
ATOM 2359 N N . ASP B 1 118 ? 4.41 -9.258 -4.824 1 98.31 118 ASP B N 1
ATOM 2360 C CA . ASP B 1 118 ? 3.369 -10.234 -4.523 1 98.31 118 ASP B CA 1
ATOM 2361 C C . ASP B 1 118 ? 3.461 -11.438 -5.453 1 98.31 118 ASP B C 1
ATOM 2363 O O . ASP B 1 118 ? 3.412 -12.586 -5 1 98.31 118 ASP B O 1
ATOM 2367 N N . VAL B 1 119 ? 3.674 -11.117 -6.73 1 97.31 119 VAL B N 1
ATOM 2368 C CA . VAL B 1 119 ? 3.754 -12.18 -7.73 1 97.31 119 VAL B CA 1
ATOM 2369 C C . VAL B 1 119 ? 4.781 -11.805 -8.797 1 97.31 119 VAL B C 1
ATOM 2371 O O . VAL B 1 119 ? 4.883 -10.641 -9.188 1 97.31 119 VAL B O 1
ATOM 2374 N N . VAL B 1 120 ? 5.598 -12.773 -9.188 1 97.12 120 VAL B N 1
ATOM 2375 C CA . VAL B 1 120 ? 6.508 -12.625 -10.32 1 97.12 120 VAL B CA 1
ATOM 2376 C C . VAL B 1 120 ? 6.047 -13.508 -11.477 1 97.12 120 VAL B C 1
ATOM 2378 O O . VAL B 1 120 ? 5.844 -14.711 -11.297 1 97.12 120 VAL B O 1
ATOM 2381 N N . THR B 1 121 ? 5.848 -12.891 -12.57 1 93.25 121 THR B N 1
ATOM 2382 C CA . THR B 1 121 ? 5.469 -13.633 -13.773 1 93.25 121 THR B CA 1
ATOM 2383 C C . THR B 1 121 ? 6.645 -13.734 -14.742 1 93.25 121 THR B C 1
ATOM 2385 O O . THR B 1 121 ? 7.461 -14.656 -14.641 1 93.25 121 THR B O 1
ATOM 2388 N N . THR B 1 122 ? 6.945 -12.656 -15.469 1 91.75 122 THR B N 1
ATOM 2389 C CA . THR B 1 122 ? 8.078 -12.68 -16.391 1 91.75 122 THR B CA 1
ATOM 2390 C C . THR B 1 122 ? 9.336 -12.141 -15.719 1 91.75 122 THR B C 1
ATOM 2392 O O . THR B 1 122 ? 10.453 -12.438 -16.156 1 91.75 122 THR B O 1
ATOM 2395 N N . GLY B 1 123 ? 9.117 -11.289 -14.789 1 96.06 123 GLY B N 1
ATOM 2396 C CA . GLY B 1 123 ? 10.25 -10.656 -14.125 1 96.06 123 GLY B CA 1
ATOM 2397 C C . GLY B 1 123 ? 10.547 -9.266 -14.656 1 96.06 123 GLY B C 1
ATOM 2398 O O . GLY B 1 123 ? 11.43 -8.578 -14.141 1 96.06 123 GLY B O 1
ATOM 2399 N N . LEU B 1 124 ? 9.836 -8.867 -15.609 1 95 124 LEU B N 1
ATOM 2400 C CA . LEU B 1 124 ? 10.094 -7.578 -16.234 1 95 124 LEU B CA 1
ATOM 2401 C C . LEU B 1 124 ? 9.906 -6.441 -15.234 1 95 124 LEU B C 1
ATOM 2403 O O . LEU B 1 124 ? 10.789 -5.594 -15.078 1 95 124 LEU B O 1
ATOM 2407 N N . SER B 1 125 ? 8.781 -6.406 -14.555 1 96 125 SER B N 1
ATOM 2408 C CA . SER B 1 125 ? 8.516 -5.359 -13.57 1 96 125 SER B CA 1
ATOM 2409 C C . SER B 1 125 ? 9.578 -5.352 -12.477 1 96 125 SER B C 1
ATOM 2411 O O . SER B 1 125 ? 10.008 -4.289 -12.031 1 96 125 SER B O 1
ATOM 2413 N N . SER B 1 126 ? 9.977 -6.5 -12.07 1 97.88 126 SER B N 1
ATOM 2414 C CA . SER B 1 126 ? 11 -6.625 -11.039 1 97.88 126 SER B CA 1
ATOM 2415 C C . SER B 1 126 ? 12.328 -6.035 -11.508 1 97.88 126 SER B C 1
ATOM 2417 O O . SER B 1 126 ? 12.977 -5.293 -10.766 1 97.88 126 SER B O 1
ATOM 2419 N N . ARG B 1 127 ? 12.711 -6.367 -12.68 1 98.19 127 ARG B N 1
ATOM 2420 C CA . ARG B 1 127 ? 13.969 -5.855 -13.219 1 98.19 127 ARG B CA 1
ATOM 2421 C C . ARG B 1 127 ? 13.93 -4.336 -13.352 1 98.19 127 ARG B C 1
ATOM 2423 O O . ARG B 1 127 ? 14.914 -3.656 -13.078 1 98.19 127 ARG B O 1
ATOM 2430 N N . GLU B 1 128 ? 12.82 -3.816 -13.773 1 98.31 128 GLU B N 1
ATOM 2431 C CA . GLU B 1 128 ? 12.648 -2.369 -13.852 1 98.31 128 GLU B CA 1
ATOM 2432 C C . GLU B 1 128 ? 12.703 -1.729 -12.469 1 98.31 128 GLU B C 1
ATOM 2434 O O . GLU B 1 128 ? 13.266 -0.646 -12.305 1 98.31 128 GLU B O 1
ATOM 2439 N N . ALA B 1 129 ? 12.094 -2.371 -11.516 1 98.62 129 ALA B N 1
ATOM 2440 C CA . ALA B 1 129 ? 12.125 -1.868 -10.148 1 98.62 129 ALA B CA 1
ATOM 2441 C C . ALA B 1 129 ? 13.547 -1.901 -9.586 1 98.62 129 ALA B C 1
ATOM 2443 O O . ALA B 1 129 ? 13.961 -0.978 -8.883 1 98.62 129 ALA B O 1
ATOM 2444 N N . ILE B 1 130 ? 14.266 -2.957 -9.875 1 98.69 130 ILE B N 1
ATOM 2445 C CA . ILE B 1 130 ? 15.656 -3.072 -9.438 1 98.69 130 ILE B CA 1
ATOM 2446 C C . ILE B 1 130 ? 16.469 -1.895 -9.984 1 98.69 130 ILE B C 1
ATOM 2448 O O . ILE B 1 130 ? 17.219 -1.262 -9.242 1 98.69 130 ILE B O 1
ATOM 2452 N N . LYS B 1 131 ? 16.266 -1.612 -11.227 1 98.31 131 LYS B N 1
ATOM 2453 C CA . LYS B 1 131 ? 16.969 -0.487 -11.836 1 98.31 131 LYS B CA 1
ATOM 2454 C C . LYS B 1 131 ? 16.641 0.819 -11.117 1 98.31 131 LYS B C 1
ATOM 2456 O O . LYS B 1 131 ? 17.531 1.636 -10.867 1 98.31 131 LYS B O 1
ATOM 2461 N N . ALA B 1 132 ? 15.398 1.031 -10.812 1 98.44 132 ALA B N 1
ATOM 2462 C CA . ALA B 1 132 ? 14.969 2.236 -10.109 1 98.44 132 ALA B CA 1
ATOM 2463 C C . ALA B 1 132 ? 15.625 2.342 -8.734 1 98.44 132 ALA B C 1
ATOM 2465 O O . ALA B 1 132 ? 16.031 3.428 -8.32 1 98.44 132 ALA B O 1
ATOM 2466 N N . VAL B 1 133 ? 15.742 1.235 -8.008 1 98.69 133 VAL B N 1
ATOM 2467 C CA . VAL B 1 133 ? 16.375 1.196 -6.695 1 98.69 133 VAL B CA 1
ATOM 2468 C C . VAL B 1 133 ? 17.844 1.561 -6.824 1 98.69 133 VAL B C 1
ATOM 2470 O O . VAL B 1 133 ? 18.375 2.346 -6.031 1 98.69 133 VAL B O 1
ATOM 2473 N N . GLU B 1 134 ? 18.453 1.023 -7.824 1 98.25 134 GLU B N 1
ATOM 2474 C CA . GLU B 1 134 ? 19.875 1.288 -8.047 1 98.25 134 GLU B CA 1
ATOM 2475 C C . GLU B 1 134 ? 20.109 2.748 -8.414 1 98.25 134 GLU B C 1
ATOM 2477 O O . GLU B 1 134 ? 21.062 3.367 -7.949 1 98.25 134 GLU B O 1
ATOM 2482 N N . GLU B 1 135 ? 19.25 3.256 -9.227 1 97.38 135 GLU B N 1
ATOM 2483 C CA . GLU B 1 135 ? 19.328 4.664 -9.594 1 97.38 135 GLU B CA 1
ATOM 2484 C C . GLU B 1 135 ? 19.156 5.57 -8.383 1 97.38 135 GLU B C 1
ATOM 2486 O O . GLU B 1 135 ? 19.703 6.672 -8.336 1 97.38 135 GLU B O 1
ATOM 2491 N N . ALA B 1 136 ? 18.469 5.078 -7.445 1 97.19 136 ALA B N 1
ATOM 2492 C CA . ALA B 1 136 ? 18.234 5.848 -6.227 1 97.19 136 ALA B CA 1
ATOM 2493 C C . ALA B 1 136 ? 19.359 5.652 -5.219 1 97.19 136 ALA B C 1
ATOM 2495 O O . ALA B 1 136 ? 19.328 6.215 -4.121 1 97.19 136 ALA B O 1
ATOM 2496 N N . GLY B 1 137 ? 20.328 4.828 -5.551 1 97.81 137 GLY B N 1
ATOM 2497 C CA . GLY B 1 137 ? 21.516 4.695 -4.73 1 97.81 137 GLY B CA 1
ATOM 2498 C C . GLY B 1 137 ? 21.578 3.371 -3.992 1 97.81 137 GLY B C 1
ATOM 2499 O O . GLY B 1 137 ? 22.609 3.053 -3.371 1 97.81 137 GLY B O 1
ATOM 2500 N N . GLY B 1 138 ? 20.531 2.582 -4.055 1 98.69 138 GLY B N 1
ATOM 2501 C CA . GLY B 1 138 ? 20.5 1.302 -3.369 1 98.69 138 GLY B CA 1
ATOM 2502 C C . GLY B 1 138 ? 21.125 0.178 -4.176 1 98.69 138 GLY B C 1
ATOM 2503 O O . GLY B 1 138 ? 21.5 0.372 -5.332 1 98.69 138 GLY B O 1
ATOM 2504 N N . GLN B 1 139 ? 21.266 -0.91 -3.498 1 98.88 139 GLN B N 1
ATOM 2505 C CA . GLN B 1 139 ? 21.734 -2.145 -4.117 1 98.88 139 GLN B CA 1
ATOM 2506 C C . GLN B 1 139 ? 20.812 -3.311 -3.795 1 98.88 139 GLN B C 1
ATOM 2508 O O . GLN B 1 139 ? 20.781 -3.797 -2.664 1 98.88 139 GLN B O 1
ATOM 2513 N N . VAL B 1 140 ? 20.141 -3.76 -4.793 1 98.94 140 VAL B N 1
ATOM 2514 C CA . VAL B 1 140 ? 19.297 -4.93 -4.586 1 98.94 140 VAL B CA 1
ATOM 2515 C C . VAL B 1 140 ? 20.156 -6.191 -4.547 1 98.94 140 VAL B C 1
ATOM 2517 O O . VAL B 1 140 ? 20.828 -6.523 -5.531 1 98.94 140 VAL B O 1
ATOM 2520 N N . ILE B 1 141 ? 20.047 -6.887 -3.436 1 98.88 141 ILE B N 1
ATOM 2521 C CA . ILE B 1 141 ? 20.938 -8.031 -3.326 1 98.88 141 ILE B CA 1
ATOM 2522 C C . ILE B 1 141 ? 20.125 -9.328 -3.373 1 98.88 141 ILE B C 1
ATOM 2524 O O . ILE B 1 141 ? 20.703 -10.414 -3.496 1 98.88 141 ILE B O 1
ATOM 2528 N N . ALA B 1 142 ? 18.844 -9.242 -3.291 1 98.88 142 ALA B N 1
ATOM 2529 C CA . ALA B 1 142 ? 17.922 -10.367 -3.422 1 98.88 142 ALA B CA 1
ATOM 2530 C C . ALA B 1 142 ? 16.516 -9.883 -3.738 1 98.88 142 ALA B C 1
ATOM 2532 O O . ALA B 1 142 ? 16.188 -8.711 -3.537 1 98.88 142 ALA B O 1
ATOM 2533 N N . ALA B 1 143 ? 15.758 -10.758 -4.25 1 98.81 143 ALA B N 1
ATOM 2534 C CA . ALA B 1 143 ? 14.336 -10.531 -4.496 1 98.81 143 ALA B CA 1
ATOM 2535 C C . ALA B 1 143 ? 13.484 -11.641 -3.871 1 98.81 143 ALA B C 1
ATOM 2537 O O . ALA B 1 143 ? 13.969 -12.758 -3.672 1 98.81 143 ALA B O 1
ATOM 2538 N N . ALA B 1 144 ? 12.328 -11.32 -3.494 1 98.81 144 ALA B N 1
ATOM 2539 C CA . ALA B 1 144 ? 11.359 -12.273 -2.947 1 98.81 144 ALA B CA 1
ATOM 2540 C C . ALA B 1 144 ? 9.953 -11.977 -3.459 1 98.81 144 ALA B C 1
ATOM 2542 O O . ALA B 1 144 ? 9.664 -10.859 -3.895 1 98.81 144 ALA B O 1
ATOM 2543 N N . ALA B 1 145 ? 9.141 -12.953 -3.447 1 98.75 145 ALA B N 1
ATOM 2544 C CA . ALA B 1 145 ? 7.734 -12.82 -3.816 1 98.75 145 ALA B CA 1
ATOM 2545 C C . ALA B 1 145 ? 6.879 -13.867 -3.117 1 98.75 145 ALA B C 1
ATOM 2547 O O . ALA B 1 145 ? 7.379 -14.93 -2.734 1 98.75 145 ALA B O 1
ATOM 2548 N N . LEU B 1 146 ? 5.613 -13.602 -2.932 1 98.56 146 LEU B N 1
ATOM 2549 C CA . LEU B 1 146 ? 4.723 -14.641 -2.426 1 98.56 146 LEU B CA 1
ATOM 2550 C C . LEU B 1 146 ? 4.586 -15.773 -3.436 1 98.56 146 LEU B C 1
ATOM 2552 O O . LEU B 1 146 ? 4.695 -16.953 -3.074 1 98.56 146 LEU B O 1
ATOM 2556 N N . VAL B 1 147 ? 4.402 -15.383 -4.699 1 97.94 147 VAL B N 1
ATOM 2557 C CA . VAL B 1 147 ? 4.145 -16.391 -5.719 1 97.94 147 VAL B CA 1
ATOM 2558 C C . VAL B 1 147 ? 5.09 -16.203 -6.898 1 97.94 147 VAL B C 1
ATOM 2560 O O . VAL B 1 147 ? 5.223 -15.086 -7.414 1 97.94 147 VAL B O 1
ATOM 2563 N N . ASP B 1 148 ? 5.758 -17.203 -7.27 1 97.5 148 ASP B N 1
ATOM 2564 C CA . ASP B 1 148 ? 6.477 -17.266 -8.539 1 97.5 148 ASP B CA 1
ATOM 2565 C C . ASP B 1 148 ? 5.664 -18.016 -9.594 1 97.5 148 ASP B C 1
ATOM 2567 O O . ASP B 1 148 ? 5.551 -19.25 -9.531 1 97.5 148 ASP B O 1
ATOM 2571 N N . ARG B 1 149 ? 5.16 -17.266 -10.547 1 94.31 149 ARG B N 1
ATOM 2572 C CA . ARG B 1 149 ? 4.363 -17.859 -11.609 1 94.31 149 ARG B CA 1
ATOM 2573 C C . ARG B 1 149 ? 5.234 -18.203 -12.82 1 94.31 149 ARG B C 1
ATOM 2575 O O . ARG B 1 149 ? 4.762 -18.812 -13.781 1 94.31 149 ARG B O 1
ATOM 2582 N N . SER B 1 150 ? 6.41 -17.734 -12.82 1 89.69 150 SER B N 1
ATOM 2583 C CA . SER B 1 150 ? 7.312 -18.062 -13.914 1 89.69 150 SER B CA 1
ATOM 2584 C C . SER B 1 150 ? 7.77 -19.516 -13.836 1 89.69 150 SER B C 1
ATOM 2586 O O . SER B 1 150 ? 8.328 -20.047 -14.797 1 89.69 150 SER B O 1
ATOM 2588 N N . ASN B 1 151 ? 7.504 -20.062 -12.75 1 82.75 151 ASN B N 1
ATOM 2589 C CA . ASN B 1 151 ? 7.914 -21.438 -12.461 1 82.75 151 ASN B CA 1
ATOM 2590 C C . ASN B 1 151 ? 9.422 -21.609 -12.633 1 82.75 151 ASN B C 1
ATOM 2592 O O . ASN B 1 151 ? 9.867 -22.578 -13.258 1 82.75 151 ASN B O 1
ATOM 2596 N N . GLY B 1 152 ? 10.164 -20.641 -12.188 1 83.75 152 GLY B N 1
ATOM 2597 C CA . GLY B 1 152 ? 11.609 -20.703 -12.109 1 83.75 152 GLY B CA 1
ATOM 2598 C C . GLY B 1 152 ? 12.305 -20.125 -13.328 1 83.75 152 GLY B C 1
ATOM 2599 O O . GLY B 1 152 ? 13.531 -20.047 -13.375 1 83.75 152 GLY B O 1
ATOM 2600 N N . THR B 1 153 ? 11.555 -19.562 -14.258 1 86.75 153 THR B N 1
ATOM 2601 C CA . THR B 1 153 ? 12.172 -19.109 -15.5 1 86.75 153 THR B CA 1
ATOM 2602 C C . THR B 1 153 ? 12.508 -17.625 -15.422 1 86.75 153 THR B C 1
ATOM 2604 O O . THR B 1 153 ? 13.297 -17.125 -16.234 1 86.75 153 THR B O 1
ATOM 2607 N N . ALA B 1 154 ? 11.945 -16.969 -14.484 1 90.62 154 ALA B N 1
ATOM 2608 C CA . ALA B 1 154 ? 12.242 -15.547 -14.359 1 90.62 154 ALA B CA 1
ATOM 2609 C C . ALA B 1 154 ? 13.664 -15.32 -13.867 1 90.62 154 ALA B C 1
ATOM 2611 O O . ALA B 1 154 ? 14.07 -15.883 -12.844 1 90.62 154 ALA B O 1
ATOM 2612 N N . ASP B 1 155 ? 14.414 -14.609 -14.594 1 94.56 155 ASP B N 1
ATOM 2613 C CA . ASP B 1 155 ? 15.742 -14.164 -14.172 1 94.56 155 ASP B CA 1
ATOM 2614 C C . ASP B 1 155 ? 15.719 -12.695 -13.758 1 94.56 155 ASP B C 1
ATOM 2616 O O . ASP B 1 155 ? 15.617 -11.805 -14.602 1 94.56 155 ASP B O 1
ATOM 2620 N N . LEU B 1 156 ? 15.922 -12.484 -12.5 1 97.06 156 LEU B N 1
ATOM 2621 C CA . LEU B 1 156 ? 15.836 -11.133 -11.961 1 97.06 156 LEU B CA 1
ATOM 2622 C C . LEU B 1 156 ? 17.219 -10.508 -11.828 1 97.06 156 LEU B C 1
ATOM 2624 O O . LEU B 1 156 ? 17.344 -9.312 -11.523 1 97.06 156 LEU B O 1
ATOM 2628 N N . GLY B 1 157 ? 18.25 -11.234 -12.078 1 97 157 GLY B N 1
ATOM 2629 C CA . GLY B 1 157 ? 19.609 -10.734 -11.961 1 97 157 GLY B CA 1
ATOM 2630 C C . GLY B 1 157 ? 20.156 -10.789 -10.539 1 97 157 GLY B C 1
ATOM 2631 O O . GLY B 1 157 ? 21.281 -10.367 -10.281 1 97 157 GLY B O 1
ATOM 2632 N N . VAL B 1 158 ? 19.391 -11.25 -9.609 1 98.19 158 VAL B N 1
ATOM 2633 C CA . VAL B 1 158 ? 19.734 -11.43 -8.203 1 98.19 158 VAL B CA 1
ATOM 2634 C C . VAL B 1 158 ? 19.094 -12.711 -7.672 1 98.19 158 VAL B C 1
ATOM 2636 O O . VAL B 1 158 ? 18.172 -13.242 -8.281 1 98.19 158 VAL B O 1
ATOM 2639 N N . PRO B 1 159 ? 19.609 -13.258 -6.523 1 98.12 159 PRO B N 1
ATOM 2640 C CA . PRO B 1 159 ? 18.922 -14.406 -5.926 1 98.12 159 PRO B CA 1
ATOM 2641 C C . PRO B 1 159 ? 17.453 -14.133 -5.664 1 98.12 159 PRO B C 1
ATOM 2643 O O . PRO B 1 159 ? 17.078 -13.039 -5.227 1 98.12 159 PRO B O 1
ATOM 2646 N N . PHE B 1 160 ? 16.672 -15.133 -6.055 1 98.38 160 PHE B N 1
ATOM 2647 C CA . PHE B 1 160 ? 15.219 -14.977 -6 1 98.38 160 PHE B CA 1
ATOM 2648 C C . PHE B 1 160 ? 14.594 -16.031 -5.098 1 98.38 160 PHE B C 1
ATOM 2650 O O . PHE B 1 160 ? 14.789 -17.234 -5.312 1 98.38 160 PHE B O 1
ATOM 2657 N N . TYR B 1 161 ? 13.797 -15.594 -4.051 1 98.38 161 TYR B N 1
ATOM 2658 C CA . TYR B 1 161 ? 13.211 -16.469 -3.047 1 98.38 161 TYR B CA 1
ATOM 2659 C C . TYR B 1 161 ? 11.688 -16.359 -3.049 1 98.38 161 TYR B C 1
ATOM 2661 O O . TYR B 1 161 ? 11.125 -15.477 -2.398 1 98.38 161 TYR B O 1
ATOM 2669 N N . PRO B 1 162 ? 11.008 -17.172 -3.717 1 98.19 162 PRO B N 1
ATOM 2670 C CA . PRO B 1 162 ? 9.547 -17.203 -3.662 1 98.19 162 PRO B CA 1
ATOM 2671 C C . PRO B 1 162 ? 9.008 -18.062 -2.521 1 98.19 162 PRO B C 1
ATOM 2673 O O . PRO B 1 162 ? 9.641 -19.047 -2.137 1 98.19 162 PRO B O 1
ATOM 2676 N N . LEU B 1 163 ? 7.863 -17.656 -1.959 1 98.56 163 LEU B N 1
ATOM 2677 C CA . LEU B 1 163 ? 7.211 -18.469 -0.949 1 98.56 163 LEU B CA 1
ATOM 2678 C C . LEU B 1 163 ? 6.703 -19.781 -1.559 1 98.56 163 LEU B C 1
ATOM 2680 O O . LEU B 1 163 ? 6.867 -20.844 -0.971 1 98.56 163 LEU B O 1
ATOM 2684 N N . ILE B 1 164 ? 6.086 -19.625 -2.783 1 97.31 164 ILE B N 1
ATOM 2685 C CA . ILE B 1 164 ? 5.586 -20.797 -3.49 1 97.31 164 ILE B CA 1
ATOM 2686 C C . ILE B 1 164 ? 5.707 -20.578 -5 1 97.31 164 ILE B C 1
ATOM 2688 O O . ILE B 1 164 ? 5.691 -19.453 -5.473 1 97.31 164 ILE B O 1
ATOM 2692 N N . ARG B 1 165 ? 5.891 -21.594 -5.699 1 96 165 ARG B N 1
ATOM 2693 C CA . ARG B 1 165 ? 5.832 -21.609 -7.156 1 96 165 ARG B CA 1
ATOM 2694 C C . ARG B 1 165 ? 4.531 -22.219 -7.652 1 96 165 ARG B C 1
ATOM 2696 O O . ARG B 1 165 ? 4.145 -23.312 -7.207 1 96 165 ARG B O 1
ATOM 2703 N N . LEU B 1 166 ? 3.846 -21.453 -8.445 1 92.62 166 LEU B N 1
ATOM 2704 C CA . LEU B 1 166 ? 2.57 -21.922 -8.977 1 92.62 166 LEU B CA 1
ATOM 2705 C C . LEU B 1 166 ? 2.545 -21.828 -10.5 1 92.62 166 LEU B C 1
ATOM 2707 O O . LEU B 1 166 ? 2.963 -20.828 -11.07 1 92.62 166 LEU B O 1
ATOM 2711 N N . ASP B 1 167 ? 2.105 -22.906 -11.008 1 88.12 167 ASP B N 1
ATOM 2712 C CA . ASP B 1 167 ? 1.873 -22.891 -12.453 1 88.12 167 ASP B CA 1
ATOM 2713 C C . ASP B 1 167 ? 0.455 -22.422 -12.773 1 88.12 167 ASP B C 1
ATOM 2715 O O . ASP B 1 167 ? -0.52 -23.031 -12.32 1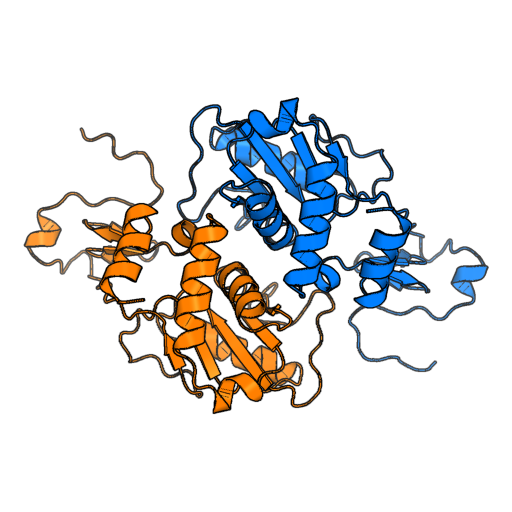 88.12 167 ASP B O 1
ATOM 2719 N N . VAL B 1 168 ? 0.376 -21.344 -13.477 1 90.12 168 VAL B N 1
ATOM 2720 C CA . VAL B 1 168 ? -0.89 -20.844 -14 1 90.12 168 VAL B CA 1
ATOM 2721 C C . VAL B 1 168 ? -0.841 -20.781 -15.523 1 90.12 168 VAL B C 1
ATOM 2723 O O . VAL B 1 168 ? -0.47 -19.766 -16.109 1 90.12 168 VAL B O 1
ATOM 2726 N N . PRO B 1 169 ? -1.216 -21.891 -16.078 1 91.75 169 PRO B N 1
ATOM 2727 C CA . PRO B 1 169 ? -1.062 -21.969 -17.531 1 91.75 169 PRO B CA 1
ATOM 2728 C C . PRO B 1 169 ? -2.002 -21.031 -18.281 1 91.75 169 PRO B C 1
ATOM 2730 O O . PRO B 1 169 ? -3.084 -20.719 -17.781 1 91.75 169 PRO B O 1
ATOM 2733 N N . THR B 1 170 ? -1.555 -20.656 -19.375 1 92.62 170 THR B N 1
ATOM 2734 C CA . THR B 1 170 ? -2.381 -19.844 -20.25 1 92.62 170 THR B CA 1
ATOM 2735 C C . THR B 1 170 ? -2.506 -20.484 -21.625 1 92.62 170 THR B C 1
ATOM 2737 O O . THR B 1 170 ? -1.595 -21.188 -22.078 1 92.62 170 THR B O 1
ATOM 2740 N N . TYR B 1 171 ? -3.68 -20.281 -22.219 1 95.88 171 TYR B N 1
ATOM 2741 C CA . TYR B 1 171 ? -3.99 -20.875 -23.516 1 95.88 171 TYR B CA 1
ATOM 2742 C C . TYR B 1 171 ? -4.562 -19.828 -24.469 1 95.88 171 TYR B C 1
ATOM 2744 O O . TYR B 1 171 ? -5.262 -18.906 -24.047 1 95.88 171 TYR B O 1
ATOM 2752 N N . GLN B 1 172 ? -4.219 -20.109 -25.719 1 96.19 172 GLN B N 1
ATOM 2753 C CA . GLN B 1 172 ? -4.965 -19.375 -26.734 1 96.19 172 GLN B CA 1
ATOM 2754 C C . GLN B 1 172 ? -6.406 -19.875 -26.828 1 96.19 172 GLN B C 1
ATOM 2756 O O . GLN B 1 172 ? -6.66 -21.078 -26.734 1 96.19 172 GLN B O 1
ATOM 2761 N N . PRO B 1 173 ? -7.285 -18.828 -27.016 1 94 173 PRO B N 1
ATOM 2762 C CA . PRO B 1 173 ? -8.688 -19.234 -27.109 1 94 173 PRO B CA 1
ATOM 2763 C C . PRO B 1 173 ? -8.922 -20.344 -28.141 1 94 173 PRO B C 1
ATOM 2765 O O . PRO B 1 173 ? -9.812 -21.172 -27.953 1 94 173 PRO B O 1
ATOM 2768 N N . GLU B 1 174 ? -8.102 -20.375 -29.188 1 94.31 174 GLU B N 1
ATOM 2769 C CA . GLU B 1 174 ? -8.289 -21.328 -30.281 1 94.31 174 GLU B CA 1
ATOM 2770 C C . GLU B 1 174 ? -7.582 -22.656 -29.984 1 94.31 174 GLU B C 1
ATOM 2772 O O . GLU B 1 174 ? -7.734 -23.625 -30.734 1 94.31 174 GLU B O 1
ATOM 2777 N N . SER B 1 175 ? -6.879 -22.719 -28.938 1 95.5 175 SER B N 1
ATOM 2778 C CA . SER B 1 175 ? -6.094 -23.922 -28.609 1 95.5 175 SER B CA 1
ATOM 2779 C C . SER B 1 175 ? -6.293 -24.328 -27.156 1 95.5 175 SER B C 1
ATOM 2781 O O . SER B 1 175 ? -5.32 -24.469 -26.406 1 95.5 175 SER B O 1
ATOM 2783 N N . LEU B 1 176 ? -7.465 -24.641 -26.781 1 96.31 176 LEU B N 1
ATOM 2784 C CA . LEU B 1 176 ? -7.789 -25 -25.406 1 96.31 176 LEU B CA 1
ATOM 2785 C C . LEU B 1 176 ? -7.703 -26.516 -25.219 1 96.31 176 LEU B C 1
ATOM 2787 O O . LEU B 1 176 ? -8.102 -27.281 -26.094 1 96.31 176 LEU B O 1
ATOM 2791 N N . PRO B 1 177 ? -7.191 -26.891 -24.125 1 96.06 177 PRO B N 1
ATOM 2792 C CA . PRO B 1 177 ? -7.391 -28.297 -23.766 1 96.06 177 PRO B CA 1
ATOM 2793 C C . PRO B 1 177 ? -8.867 -28.672 -23.703 1 96.06 177 PRO B C 1
ATOM 2795 O O . PRO B 1 177 ? -9.703 -27.875 -23.266 1 96.06 177 PRO B O 1
ATOM 2798 N N . PRO B 1 178 ? -9.141 -29.875 -24.094 1 95.56 178 PRO B N 1
ATOM 2799 C CA . PRO B 1 178 ? -10.539 -30.312 -24.141 1 95.56 178 PRO B CA 1
ATOM 2800 C C . PRO B 1 178 ? -11.25 -30.156 -22.797 1 95.56 178 PRO B C 1
ATOM 2802 O O . PRO B 1 178 ? -12.422 -29.766 -22.75 1 95.56 178 PRO B O 1
ATOM 2805 N N . GLU B 1 179 ? -10.578 -30.484 -21.734 1 95 179 GLU B N 1
ATOM 2806 C CA . GLU B 1 179 ? -11.195 -30.406 -20.422 1 95 179 GLU B CA 1
ATOM 2807 C C . GLU B 1 179 ? -11.562 -28.969 -20.062 1 95 179 GLU B C 1
ATOM 2809 O O . GLU B 1 179 ? -12.539 -28.734 -19.359 1 95 179 GLU B O 1
ATOM 2814 N N . LEU B 1 180 ? -10.727 -28.031 -20.5 1 95.12 180 LEU B N 1
ATOM 2815 C CA . LEU B 1 180 ? -11.008 -26.625 -20.25 1 95.12 180 LEU B CA 1
ATOM 2816 C C . LEU B 1 180 ? -12.125 -26.125 -21.156 1 95.12 180 LEU B C 1
ATOM 2818 O O . LEU B 1 180 ? -12.977 -25.344 -20.719 1 95.12 180 LEU B O 1
ATOM 2822 N N . ALA B 1 181 ? -12.141 -26.562 -22.328 1 94.19 181 ALA B N 1
ATOM 2823 C CA . ALA B 1 181 ? -13.156 -26.172 -23.297 1 94.19 181 ALA B CA 1
ATOM 2824 C C . ALA B 1 181 ? -14.547 -26.625 -22.859 1 94.19 181 ALA B C 1
ATOM 2826 O O . ALA B 1 181 ? -15.547 -26.016 -23.234 1 94.19 181 ALA B O 1
ATOM 2827 N N . ALA B 1 182 ? -14.531 -27.609 -22.047 1 94.69 182 ALA B N 1
ATOM 2828 C CA . ALA B 1 182 ? -15.789 -28.203 -21.625 1 94.69 182 ALA B CA 1
ATOM 2829 C C . ALA B 1 182 ? -16.438 -27.391 -20.5 1 94.69 182 ALA B C 1
ATOM 2831 O O . ALA B 1 182 ? -17.594 -27.609 -20.156 1 94.69 182 ALA B O 1
ATOM 2832 N N . ILE B 1 183 ? -15.695 -26.453 -19.922 1 93.44 183 ILE B N 1
ATOM 2833 C CA . ILE B 1 183 ? -16.156 -25.641 -18.812 1 93.44 183 ILE B CA 1
ATOM 2834 C C . ILE B 1 183 ? -16.484 -24.219 -19.297 1 93.44 183 ILE B C 1
ATOM 2836 O O . ILE B 1 183 ? -15.734 -23.656 -20.094 1 93.44 183 ILE B O 1
ATOM 2840 N N . PRO B 1 184 ? -17.609 -23.656 -18.875 1 93.75 184 PRO B N 1
ATOM 2841 C CA . PRO B 1 184 ? -17.906 -22.281 -19.266 1 93.75 184 PRO B CA 1
ATOM 2842 C C . PRO B 1 184 ? -16.812 -21.297 -18.812 1 93.75 184 PRO B C 1
ATOM 2844 O O . PRO B 1 184 ? -16.312 -21.406 -17.703 1 93.75 184 PRO B O 1
ATOM 2847 N N . ALA B 1 185 ? -16.5 -20.391 -19.75 1 93.69 185 ALA B N 1
ATOM 2848 C CA . ALA B 1 185 ? -15.469 -19.391 -19.453 1 93.69 185 ALA B CA 1
ATOM 2849 C C . ALA B 1 185 ? -16.047 -18.25 -18.625 1 93.69 185 ALA B C 1
ATOM 2851 O O . ALA B 1 185 ? -17.172 -17.812 -18.859 1 93.69 185 ALA B O 1
ATOM 2852 N N . VAL B 1 186 ? -15.25 -17.812 -17.656 1 92.5 186 VAL B N 1
ATOM 2853 C CA . VAL B 1 186 ? -15.672 -16.703 -16.812 1 92.5 186 VAL B CA 1
ATOM 2854 C C . VAL B 1 186 ? -14.609 -15.609 -16.812 1 92.5 186 VAL B C 1
ATOM 2856 O O . VAL B 1 186 ? -13.414 -15.898 -16.781 1 92.5 186 VAL B O 1
ATOM 2859 N N . LYS B 1 187 ? -15.008 -14.352 -16.922 1 87.06 187 LYS B N 1
ATOM 2860 C CA . LYS B 1 187 ? -14.102 -13.227 -16.688 1 87.06 187 LYS B CA 1
ATOM 2861 C C . LYS B 1 187 ? -14.031 -12.867 -15.211 1 87.06 187 LYS B C 1
ATOM 2863 O O . LYS B 1 187 ? -15.031 -12.461 -14.617 1 87.06 187 LYS B O 1
ATOM 2868 N N . PRO B 1 188 ? -12.844 -13.078 -14.703 1 76.12 188 PRO B N 1
ATOM 2869 C CA . PRO B 1 188 ? -12.766 -12.773 -13.273 1 76.12 188 PRO B CA 1
ATOM 2870 C C . PRO B 1 188 ? -13.148 -11.336 -12.945 1 76.12 188 PRO B C 1
ATOM 2872 O O . PRO B 1 188 ? -12.82 -10.422 -13.711 1 76.12 188 PRO B O 1
ATOM 2875 N N . GLY B 1 189 ? -13.883 -11.094 -11.75 1 62.59 189 GLY B N 1
ATOM 2876 C CA . GLY B 1 189 ? -14.32 -9.781 -11.328 1 62.59 189 GLY B CA 1
ATOM 2877 C C . GLY B 1 189 ? -15.703 -9.414 -11.828 1 62.59 189 GLY B C 1
ATOM 2878 O O . GLY B 1 189 ? -16.281 -8.414 -11.406 1 62.59 189 GLY B O 1
ATOM 2879 N N . SER B 1 190 ? -16.156 -10.055 -13.055 1 50.16 190 SER B N 1
ATOM 2880 C CA . SER B 1 190 ? -17.469 -9.766 -13.609 1 50.16 190 SER B CA 1
ATOM 2881 C C . SER B 1 190 ? -18.562 -10.531 -12.859 1 50.16 190 SER B C 1
ATOM 2883 O O . SER B 1 190 ? -18.359 -11.688 -12.484 1 50.16 190 SER B O 1
ATOM 2885 N N . ARG B 1 191 ? -19.109 -10.078 -11.797 1 44.75 191 ARG B N 1
ATOM 2886 C CA . ARG B 1 191 ? -20.219 -10.742 -11.133 1 44.75 191 ARG B CA 1
ATOM 2887 C C . ARG B 1 191 ? -21.141 -11.422 -12.148 1 44.75 191 ARG B C 1
ATOM 2889 O O . ARG B 1 191 ? -22.172 -11.977 -11.773 1 44.75 191 ARG B O 1
ATOM 2896 N N . ALA B 1 192 ? -21.297 -11.102 -13.32 1 38.28 192 ALA B N 1
ATOM 2897 C CA . ALA B 1 192 ? -22.469 -11.57 -14.07 1 38.28 192 ALA B CA 1
ATOM 2898 C C . ALA B 1 192 ? -22.438 -13.086 -14.234 1 38.28 192 ALA B C 1
ATOM 2900 O O . ALA B 1 192 ? -23.141 -13.641 -15.086 1 38.28 192 ALA B O 1
ATOM 2901 N N . ALA B 1 193 ? -21.797 -13.922 -13.648 1 34.69 193 ALA B N 1
ATOM 2902 C CA . ALA B 1 193 ? -22.125 -15.234 -14.203 1 34.69 193 ALA B CA 1
ATOM 2903 C C . ALA B 1 193 ? -23.5 -15.703 -13.75 1 34.69 193 ALA B C 1
ATOM 2905 O O . ALA B 1 193 ? -23.656 -16.266 -12.664 1 34.69 193 ALA B O 1
ATOM 2906 N N . VAL B 1 194 ? -24.484 -14.898 -13.555 1 32.12 194 VAL B N 1
ATOM 2907 C CA . VAL B 1 194 ? -25.719 -15.68 -13.477 1 32.12 194 VAL B CA 1
ATOM 2908 C C . VAL B 1 194 ? -25.844 -16.578 -14.703 1 32.12 194 VAL B C 1
ATOM 2910 O O . VAL B 1 194 ? -25.781 -16.109 -15.844 1 32.12 194 VAL B O 1
ATOM 2913 N N . ALA B 1 195 ? -25.484 -17.812 -14.492 1 28.97 195 ALA B N 1
ATOM 2914 C CA . ALA B 1 195 ? -25.828 -18.859 -15.445 1 28.97 195 ALA B CA 1
ATOM 2915 C C . ALA B 1 195 ? -27.188 -18.594 -16.094 1 28.97 195 ALA B C 1
ATOM 2917 O O . ALA B 1 195 ? -28.156 -18.25 -15.398 1 28.97 195 ALA B O 1
ATOM 2918 N N . ALA B 1 196 ? -27.438 -18.766 -17.406 1 25.19 196 ALA B N 1
ATOM 2919 C CA . ALA B 1 196 ? -28.609 -18.938 -18.266 1 25.19 196 ALA B CA 1
ATOM 2920 C C . ALA B 1 196 ? -29.531 -20.031 -17.75 1 25.19 196 ALA B C 1
ATOM 2922 O O . ALA B 1 196 ? -29.062 -21.094 -17.328 1 25.19 196 ALA B O 1
#

Solvent-accessible surface area (backbone atoms only — not comparable to full-atom values): 20483 Å² total; per-residue (Å²): 125,52,66,67,58,53,49,48,50,27,43,74,43,66,14,49,44,78,49,27,32,44,44,95,87,60,37,26,20,56,43,45,80,33,67,58,38,36,50,21,31,38,68,57,31,40,52,52,26,40,45,35,55,69,70,50,56,65,82,55,58,75,58,47,61,32,25,36,7,46,55,70,73,4,41,65,48,12,38,32,35,9,44,62,69,74,27,40,20,48,50,26,40,51,92,83,79,48,53,36,67,50,69,71,58,83,51,53,80,67,34,29,25,34,37,26,31,35,63,35,51,71,27,61,69,57,40,49,40,48,50,27,41,40,74,52,28,26,34,69,64,32,35,34,22,51,30,24,46,37,63,82,66,46,71,60,88,43,54,73,50,52,56,38,73,41,85,62,60,73,30,50,79,91,58,56,55,68,77,50,67,72,39,77,74,41,50,78,77,58,77,73,75,70,78,127,123,52,66,67,58,52,50,48,50,28,43,74,42,66,13,48,43,77,51,25,31,43,44,96,87,60,36,27,20,54,44,46,81,34,66,59,38,35,49,22,30,37,68,56,30,39,53,53,26,39,47,34,54,68,71,50,55,66,81,56,58,76,60,47,61,31,25,35,7,46,56,72,72,4,41,65,47,11,38,31,35,8,44,64,69,73,27,40,18,48,50,27,39,51,94,84,79,48,51,36,67,49,68,68,58,82,50,54,79,65,34,27,25,35,37,26,30,37,64,37,50,72,28,60,70,57,41,49,40,50,51,26,41,39,74,52,28,26,33,68,64,32,34,34,21,51,30,25,48,37,64,81,67,45,71,59,88,42,58,73,51,53,57,37,73,41,85,61,60,73,30,51,78,91,58,56,54,68,78,50,66,72,39,76,73,41,50,78,80,58,77,68,74,68,78,132

Sequence (392 aa):
MTDEQVLAEFRAAEALLEGHFILSSGLRSSRYLQCARVLMNPARAARLAEALAFKIPDKLKIQLGSVVSPAMGGVIAGHEMGRALGLDAMFVERPDGVFHLRRGFRLEPGQKVLLMEDVVTTGLSSREAIKAVEEAGGQVIAAAALVDRSNGTADLGVPFYPLIRLDVPTYQPESLPPELAAIPAVKPGSRAAVAAMTDEQVLAEFRAAEALLEGHFILSSGLRSSRYLQCARVLMNPARAARLAEALAFKIPDKLKIQLGSVVSPAMGGVIAGHEMGRALGLDAMFVERPDGVFHLRRGFRLEPGQKVLLMEDVVTTGLSSREAIKAVEEAGGQVIAAAALVDRSNGTADLGVPFYPLIRLDVPTYQPESLPPELAAIPAVKPGSRAAVAA

Nearest PDB structures (foldseek):
  4paw-assembly1_A  TM=8.506E-01  e=6.805E-20  Helicobacter pylori
  2yzk-assembly2_D  TM=8.510E-01  e=2.148E-11  Aeropyrum pernix
  5bqp-assembly1_B  TM=7.217E-01  e=8.210E-06  Saccharolobus solfataricus P2
  6igs-assembly2_C  TM=6.779E-01  e=9.342E-05  Francisella tularensis
  8tpy-assembly1_D  TM=6.348E-01  e=1.983E-04  Homo sapiens

Organism: Rhizorhabdus wittichii (strain DSM 6014 / CCUG 31198 / JCM 15750 / NBRC 105917 / EY 4224 / RW1) (NCBI:txid392499)